Protein 1EL6 (pdb70)

Organism: Enterobacteria phage T4 (NCBI:txid10665)

Radius of gyration: 28.61 Å; Cα contacts (8 Å, |Δi|>4): 1621; chains: 3; bounding box: 72×76×73 Å

Foldseek 3Di:
DPPQLPAADDWDPPACPQVNHDTQQQRDPVSVVVPHHHRTRVRNVVRVVVVPDDDFFDKDKDQPQDDQAKFWWKKKKFKFFFQADVPDDFFQWDWDAAVHQTFTDGGGHGLLRRVVRVVVSLVVCCVVLNQWVDKAQDPPDSRIIMTTTPDQDFDADDWDDDRGMIIHIDTDGHIGDHHADKDWPDWDWAAPDPHDHIGIMIMIGGRD/DDPQLAAADDWDPPACPQVNRDTQQQRDVVSVVVPHHHRTRVRNVVRVVVVPDDDFFDKDKDQPPDDQAKFWWKKKKFKFFFQADVVDDFFQWDWDAAVRQTFTDGGGHGLLRSLVRVQVSLVVCCVVLHQWVDKAQDPPDSRMIMTTTPDQDFDADDWDDDSTMIIHIGTDGHIGDHHADKDWPDWDWAADPPGDDIGIMIMIGGND/DDCQLVAADDFDPPACPQVSHDTQQQDDPVSVVVPHHHRTRVRNVVRVVVVPDDDFFDKDKDQPQDDQAKFWWKKKKAKFFFQADVVDDFQCWDWDADVNFTFTDTGGHGLLRRVVRVVVSLVVCCVVLHQWVDWDADPPDSSMIMTTTPDQDDDDDDWDDDSGMIIHMGTDGHIGDHHADKAWPDKDWAAPPPHPDIGIMIMIGGND

Nearest PDB structures (foldseek):
  1pdf-assembly1_B  TM=1.005E+00  e=3.110E-39  Tequatrovirus T4
  3htx-assembly1_A  TM=1.466E-01  e=3.135E+00  Arabidopsis thaliana
  1pdf-assembly1_B  TM=1.000E+00  e=1.405E-37  Tequatrovirus T4
  3htx-assembly1_A  TM=1.468E-01  e=3.466E+00  Arabidopsis thaliana
  1pdf-assembly1_B  TM=1.002E+00  e=7.961E-38  Tequatrovirus T4

Solvent-accessible surface area: 25070 Å² total; per-residue (Å²): 65,146,75,1,0,71,16,3,2,48,39,57,70,74,11,98,25,0,43,59,113,20,19,2,0,21,16,0,0,6,0,1,42,75,50,35,107,82,24,0,0,1,0,0,4,22,2,2,9,8,2,7,11,46,34,75,3,8,17,18,24,5,74,72,31,76,37,13,58,11,67,12,0,20,0,43,0,13,6,60,41,63,3,60,28,144,101,73,87,133,46,13,108,22,88,1,91,0,3,6,8,78,1,88,0,46,10,50,29,68,12,96,84,0,0,39,65,0,61,67,5,0,92,106,8,47,76,70,136,37,0,1,54,48,60,113,68,35,101,128,47,39,22,46,0,38,0,27,1,6,0,1,6,36,2,96,14,94,86,71,78,28,106,41,0,49,0,26,29,67,64,81,50,102,20,41,39,3,4,4,52,16,75,88,32,14,18,33,66,20,66,2,64,152,69,171,100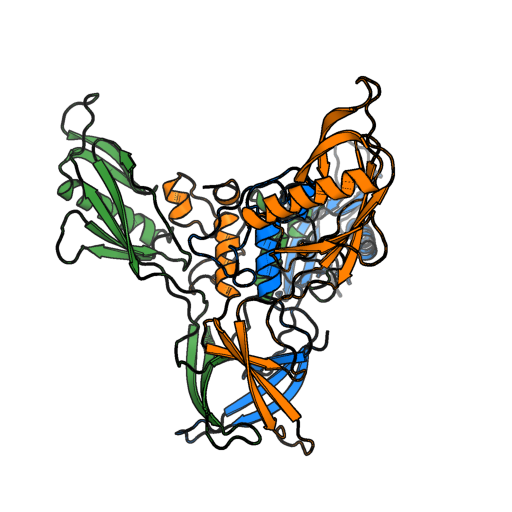,70,18,62,12,67,19,8,26,23,70,61,70,80,89,0,0,75,16,7,2,55,44,57,106,73,9,100,27,0,27,63,90,18,19,3,0,20,14,0,0,2,0,0,36,82,47,37,107,78,22,0,0,0,0,0,4,19,1,3,9,6,2,6,7,30,33,74,2,6,17,18,24,7,72,71,33,77,38,16,54,9,69,12,0,24,0,41,0,11,4,68,41,61,2,56,34,137,99,69,88,133,46,12,113,24,81,0,91,0,2,6,10,77,1,74,2,44,10,48,28,66,12,97,83,0,0,44,62,0,55,66,6,0,86,108,7,48,74,71,137,38,0,1,51,46,61,114,68,33,110,125,47,36,23,48,0,43,0,22,1,6,1,1,5,52,1,79,16,93,82,72,79,31,98,42,0,54,0,26,27,63,62,95,47,94,20,42,29,8,3,4,50,17,75,85,32,15,19,28,66,22,65,3,37,151,64,156,99,76,22,60,10,65,20,7,27,22,67,61,90,80,88,0,0,72,15,2,2,56,47,58,74,69,10,101,25,0,44,59,106,20,19,2,0,21,15,0,0,7,0,1,43,78,51,33,104,56,42,0,0,0,0,0,3,19,1,3,6,8,1,8,10,38,35,77,1,7,15,25,25,6,68,73,26,78,41,14,57,10,66,8,0,23,0,37,0,16,6,57,40,59,1,64,35,154,96,83,88,129,44,14,112,20,88,0,90,0,3,6,8,65,2,91,1,43,11,50,15,65,14,98,86,0,0,46,62,0,62,83,2,0,87,86,8,44,76,70,159,37,0,1,44,49,48,140,74,34,106,126,50,34,20,45,0,53,0,25,0,10,0,1,5,52,1,80,10,88,81,62,71,46,102,42,0,44,0,29,21,66,62,75,50,96,21,43,29,2,4,5,53,17,78,84,27,17,24,31,67,23,75,1,48,165,58,184,75,77,18,58,8,63,18,6,27,22,68,62

InterPro domains:
  IPR014791 Baseplate structural protein Gp11 [PF08677] (5-219)
  IPR015976 Bacteriophage T4, Gp11, C-terminal finger domain [G3DSA:3.90.1160.10] (81-189)
  IPR015982 Baseplate structural protein Gp11, N-terminal domain superfamily [G3DSA:1.10.286.30] (1-63)
  IPR036214 Baseplate structural protein Gp11 superfamily [SSF56558] (12-219)
  IPR043180 Baseplate structural protein Gp11, C-terminal domain [G3DSA:2.20.20.20] (67-217)

Secondary structure (DSSP, 8-state):
--SGGGSB--PPTT---BTTTB-TT---HHHHTTT--S-BHHHHHHHHHHHH-PPTTBEEEESS---S--B--EEEEEEEEB---TTS-TT-EEEEEETTEEEEEETT-BHHHHHHHHHHHHHHHHHTTSSEEEEEE-SS-TTEEEEEESS-----PPPEEETTEEEEEEEEE--B---S-EEEEEEEEE--TT-SS-EEEEEEEE--/--GGGGSB--PPTT---BTTTB-TT---HHHHTTT--S-BHHHHHHHHHHHHPPPTTBEEEESS---SS-B--EEEEEEEEB---TTS-TT-EEEEEETTEEEEEETT-BHHHHHHHHHHHHHHHHHTTSSEEEEEE-SS-TTEEEEEESS-----PPPEEETTEEEEEEEEE--B---S-EEEEEEEEEE-TT--SEEEEEEEEE--/--GGGGSB--PPTT--TBTTTB-TT---HHHHTTT--S-BHHHHHHHHHHHH-PPTTBEEEESS----S-B--EEEEEEESB---TTS-TT-EEEEEETTEEEEEETT-BHHHHHHHHHHHHHHHHHTTSSEEEEEE-SS-TTEEEEEESS-----PPPEEETTEEEEEEEEE--B---S-EEEEEEEEE--TT-SS-EEEEEEEE--

Sequence (624 aa):
SRLADFLGFRPKTGDIDVMNRQSVGSVTISQLAKGFYEPNIESAINDVHNFSIKDVGTIITNKTGVSPEGVSQTDYWAFSGTVTDDSLPPGSPITVLVFGLPVSATTGMTAIEFVAKVRVALQEAIASFTAINSYKDHPTDGSKLEVTYLDNQKHVLSTYSTYGITISQEIISESKPGYGTWNLLGAQTVTLDNQQTPTVFYHFERTASRLADFLGFRPKTGDIDVMNRQSVGSVTISQLAKGFYEPNIESAINDVHNFSIKDVGTIITNKTGVSPEGVSQTDYWAFSGTVTDDSLPPGSPITVLVFGLPVSATTGMTAIEFVAKVRVALQEAIASFTAINSYKDHPTDGSKLEVTYLDNQKHVLSTYSTYGITISQEIISESKPGYGTWNLLGAQTVTLDNQQTPTVFYHFERTASRLADFLGFRPKTGDIDVMNRQSVGSVTISQLAKGFYEPNIESAINDVHNFSIKDVGTIITNKTGVSPEGVSQTDYWAFSGTVTDDSLPPGSPITVLVFGLPVSATTGMTAIEFVAKVRVALQEAIASFTAINSYKDHPTDGSKLEVTYLDNQKHVLSTYSTYGITISQEIISESKPGYGTWNLLGAQTVTLDNQQTPTVFYHFERTA

Structure (mmCIF, N/CA/C/O backbone):
data_1EL6
#
_entry.id   1EL6
#
_cell.length_a   63.930
_cell.length_b   99.423
_cell.length_c   129.736
_cell.angle_alpha   90.00
_cell.angle_beta   90.00
_cell.angle_gamma   90.00
#
_symmetry.space_group_name_H-M   'P 21 21 21'
#
loop_
_entity.id
_entity.type
_entity.pdbx_description
1 polymer 'BASEPLATE STRUCTURAL PROTEIN GP11'
2 water water
#
loop_
_atom_site.group_PDB
_atom_site.id
_atom_site.type_symbol
_atom_site.label_atom_id
_atom_site.label_alt_id
_atom_site.label_comp_id
_atom_site.label_asym_id
_atom_site.label_entity_id
_atom_site.label_seq_id
_atom_site.pdbx_PDB_ins_code
_atom_site.Cartn_x
_atom_site.Cartn_y
_atom_site.Cartn_z
_atom_site.occupancy
_atom_site.B_iso_or_equiv
_atom_site.auth_seq_id
_atom_site.auth_comp_id
_atom_site.auth_asym_id
_atom_site.auth_atom_id
_atom_site.pdbx_PDB_model_num
ATOM 1 N N . SER A 1 12 ? 60.908 60.622 10.959 1.00 74.46 12 SER A N 1
ATOM 2 C CA . SER A 1 12 ? 59.419 60.522 10.985 1.00 74.04 12 SER A CA 1
ATOM 3 C C . SER A 1 12 ? 58.909 59.614 9.870 1.00 73.14 12 SER A C 1
ATOM 4 O O . SER A 1 12 ? 59.517 59.523 8.801 1.00 74.61 12 SER A O 1
ATOM 7 N N . ARG A 1 13 ? 57.788 58.945 10.125 1.00 71.03 13 ARG A N 1
ATOM 8 C CA . ARG A 1 13 ? 57.195 58.044 9.143 1.00 66.89 13 ARG A CA 1
ATOM 9 C C . ARG A 1 13 ? 55.799 58.501 8.738 1.00 62.17 13 ARG A C 1
ATOM 10 O O . ARG A 1 13 ? 55.614 59.050 7.652 1.00 64.31 13 ARG A O 1
ATOM 18 N N . LEU A 1 14 ? 54.821 58.278 9.610 1.00 55.39 14 LEU A N 1
ATOM 19 C CA . LEU A 1 14 ? 53.449 58.667 9.318 1.00 47.50 14 LEU A CA 1
ATOM 20 C C . LEU A 1 14 ? 52.715 59.330 10.483 1.00 40.19 14 LEU A C 1
ATOM 21 O O . LEU A 1 14 ? 52.008 60.307 10.273 1.00 36.25 14 LEU A O 1
ATOM 26 N N . ALA A 1 15 ? 52.883 58.816 11.701 1.00 34.89 15 ALA A N 1
ATOM 27 C CA . ALA A 1 15 ? 52.203 59.375 12.877 1.00 31.77 15 ALA A CA 1
ATOM 28 C C . ALA A 1 15 ? 52.294 60.901 12.996 1.00 30.71 15 ALA A C 1
ATOM 29 O O . ALA A 1 15 ? 51.336 61.555 13.413 1.00 29.92 15 ALA A O 1
ATOM 31 N N . ASP A 1 16 ? 53.448 61.462 12.659 1.00 28.55 16 ASP A N 1
ATOM 32 C CA . ASP A 1 16 ? 53.636 62.910 12.715 1.00 31.41 16 ASP A CA 1
ATOM 33 C C . ASP A 1 16 ? 52.726 63.615 11.717 1.00 32.25 16 ASP A C 1
ATOM 34 O O . ASP A 1 16 ? 52.431 64.799 11.869 1.00 33.04 16 ASP A O 1
ATOM 39 N N . PHE A 1 17 ? 52.286 62.886 10.694 1.00 32.21 17 PHE A N 1
ATOM 40 C CA . PHE A 1 17 ? 51.448 63.474 9.654 1.00 32.36 17 PHE A CA 1
ATOM 41 C C . PHE A 1 17 ? 50.001 62.979 9.600 1.00 32.34 17 PHE A C 1
ATOM 42 O O . PHE A 1 17 ? 49.302 63.212 8.611 1.00 29.83 17 PHE A O 1
ATOM 50 N N . LEU A 1 18 ? 49.552 62.303 10.652 1.00 29.56 18 LEU A N 1
ATOM 51 C CA . LEU A 1 18 ? 48.180 61.797 10.703 1.00 30.20 18 LEU A CA 1
ATOM 52 C C . LEU A 1 18 ? 47.375 62.594 11.726 1.00 30.91 18 LEU A C 1
ATOM 53 O O . LEU A 1 18 ? 47.738 62.664 12.902 1.00 29.90 18 LEU A O 1
ATOM 58 N N . GLY A 1 19 ? 46.285 63.199 11.267 1.00 28.93 19 GLY A N 1
ATOM 59 C CA . GLY A 1 19 ? 45.459 64.011 12.142 1.00 31.20 19 GLY A CA 1
ATOM 60 C C . GLY A 1 19 ? 44.828 63.291 13.317 1.00 31.37 19 GLY A C 1
ATOM 61 O O . GLY A 1 19 ? 44.503 62.110 13.235 1.00 35.37 19 GLY A O 1
ATOM 62 N N . PHE A 1 20 ? 44.667 64.017 14.417 1.00 31.16 20 PHE A N 1
ATOM 63 C CA . PHE A 1 20 ? 44.043 63.490 15.626 1.00 32.93 20 PHE A CA 1
ATOM 64 C C . PHE A 1 20 ? 43.015 64.522 16.079 1.00 32.62 20 PHE A C 1
ATOM 65 O O . PHE A 1 20 ? 43.299 65.720 16.092 1.00 34.11 20 PHE A O 1
ATOM 73 N N . ARG A 1 21 ? 41.819 64.069 16.437 1.00 33.56 21 ARG A N 1
ATOM 74 C CA . ARG A 1 21 ? 40.774 64.989 16.891 1.00 32.86 21 ARG A CA 1
ATOM 75 C C . ARG A 1 21 ? 40.868 65.190 18.402 1.00 30.89 21 ARG A C 1
ATOM 76 O O . ARG A 1 21 ? 40.570 64.286 19.176 1.00 29.02 21 ARG A O 1
ATOM 84 N N . PRO A 1 22 ? 41.279 66.388 18.841 1.00 30.77 22 PRO A N 1
ATOM 85 C CA . PRO A 1 22 ? 41.392 66.639 20.278 1.00 32.27 22 PRO A CA 1
ATOM 86 C C . PRO A 1 22 ? 40.048 66.682 20.992 1.00 34.19 22 PRO A C 1
ATOM 87 O O . PRO A 1 22 ? 39.011 66.968 20.390 1.00 32.14 22 PRO A O 1
ATOM 91 N N . LYS A 1 23 ? 40.087 66.386 22.284 1.00 35.26 23 LYS A N 1
ATOM 92 C CA . LYS A 1 23 ? 38.902 66.383 23.125 1.00 38.87 23 LYS A CA 1
ATOM 93 C C . LYS A 1 23 ? 38.484 67.828 23.401 1.00 38.71 23 LYS A C 1
ATOM 94 O O . LYS A 1 23 ? 39.309 68.653 23.787 1.00 37.72 23 LYS A O 1
ATOM 100 N N . THR A 1 24 ? 37.206 68.138 23.195 1.00 39.65 24 THR A N 1
ATOM 101 C CA . THR A 1 24 ? 36.724 69.494 23.434 1.00 41.66 24 THR A CA 1
ATOM 102 C C . THR A 1 24 ? 36.890 69.861 24.908 1.00 40.09 24 THR A C 1
ATOM 103 O O . THR A 1 24 ? 36.543 69.078 25.792 1.00 41.59 24 THR A O 1
ATOM 107 N N . GLY A 1 25 ? 37.436 71.048 25.160 1.00 40.74 25 GLY A N 1
ATOM 108 C CA . GLY A 1 25 ? 37.647 71.513 26.522 1.00 40.46 25 GLY A CA 1
ATOM 109 C C . GLY A 1 25 ? 38.864 70.932 27.228 1.00 40.30 25 GLY A C 1
ATOM 110 O O . GLY A 1 25 ? 39.160 71.284 28.369 1.00 42.40 25 GLY A O 1
ATOM 111 N N . ASP A 1 26 ? 39.582 70.049 26.546 1.00 40.16 26 ASP A N 1
ATOM 112 C CA . ASP A 1 26 ? 40.761 69.396 27.114 1.00 36.46 26 ASP A CA 1
ATOM 113 C C . ASP A 1 26 ? 41.968 70.324 27.273 1.00 35.76 26 ASP A C 1
ATOM 114 O O . ASP A 1 26 ? 42.400 70.975 26.320 1.00 35.04 26 ASP A O 1
ATOM 119 N N . ILE A 1 27 ? 42.498 70.396 28.490 1.00 34.75 27 ILE A N 1
ATOM 120 C CA . ILE A 1 27 ? 43.680 71.210 28.777 1.00 35.43 27 ILE A CA 1
ATOM 121 C C . ILE A 1 27 ? 44.621 70.388 29.657 1.00 33.87 27 ILE A C 1
ATOM 122 O O . ILE A 1 27 ? 45.406 70.937 30.429 1.00 34.54 27 ILE A O 1
ATOM 127 N N . ASP A 1 28 ? 44.541 69.068 29.528 1.00 32.37 28 ASP A N 1
ATOM 128 C CA . ASP A 1 28 ? 45.372 68.171 30.329 1.00 31.94 28 ASP A CA 1
ATOM 129 C C . ASP A 1 28 ? 46.877 68.298 30.091 1.00 31.67 28 ASP A C 1
ATOM 130 O O . ASP A 1 28 ? 47.674 67.902 30.941 1.00 31.19 28 ASP A O 1
ATOM 135 N N . VAL A 1 29 ? 47.271 68.839 28.943 1.00 30.15 29 VAL A N 1
ATOM 136 C CA . VAL A 1 29 ? 48.694 69.015 28.658 1.00 29.48 29 VAL A CA 1
ATOM 137 C C . VAL A 1 29 ? 49.162 70.326 29.278 1.00 30.44 29 VAL A C 1
ATOM 138 O O . VAL A 1 29 ? 48.807 71.409 28.804 1.00 31.76 29 VAL A O 1
ATOM 142 N N . MET A 1 30 ? 49.940 70.222 30.351 1.00 31.69 30 MET A N 1
ATOM 143 C CA . MET A 1 30 ? 50.474 71.387 31.044 1.00 31.66 30 MET A CA 1
ATOM 144 C C . MET A 1 30 ? 49.435 72.457 31.403 1.00 32.81 30 MET A C 1
ATOM 145 O O . MET A 1 30 ? 49.747 73.651 31.416 1.00 31.99 30 MET A O 1
ATOM 150 N N . ASN A 1 31 ? 48.209 72.030 31.690 1.00 33.17 31 ASN A N 1
ATOM 151 C CA . ASN A 1 31 ? 47.135 72.952 32.063 1.00 35.37 31 ASN A CA 1
ATOM 152 C C . ASN A 1 31 ? 46.897 74.012 30.988 1.00 35.50 31 ASN A C 1
ATOM 153 O O . ASN A 1 31 ? 46.312 75.058 31.272 1.00 34.60 31 ASN A O 1
ATOM 158 N N . ARG A 1 32 ? 47.333 73.748 29.760 1.00 33.15 32 ARG A N 1
ATOM 159 C CA . ARG A 1 32 ? 47.190 74.738 28.690 1.00 34.62 32 ARG A CA 1
ATOM 160 C C . ARG A 1 32 ? 46.506 74.270 27.412 1.00 33.83 32 ARG A C 1
ATOM 161 O O . ARG A 1 32 ? 45.776 75.038 26.782 1.00 32.49 32 ARG A O 1
ATOM 169 N N . GLN A 1 33 ? 46.745 73.025 27.011 1.00 31.81 33 GLN A N 1
ATOM 170 C CA . GLN A 1 33 ? 46.165 72.544 25.767 1.00 29.49 33 GLN A CA 1
ATOM 171 C C . GLN A 1 33 ? 45.741 71.084 25.776 1.00 30.16 33 GLN A C 1
ATOM 172 O O . GLN A 1 33 ? 46.033 70.336 26.713 1.00 29.48 33 GLN A O 1
ATOM 178 N N . SER A 1 34 ? 45.059 70.691 24.706 1.00 28.05 34 SER A N 1
ATOM 179 C CA . SER A 1 34 ? 44.545 69.340 24.552 1.00 31.43 34 SER A CA 1
ATOM 180 C C . SER A 1 34 ? 45.577 68.311 24.110 1.00 32.01 34 SER A C 1
ATOM 181 O O . SER A 1 34 ? 46.540 68.628 23.405 1.00 30.22 34 SER A O 1
ATOM 184 N N . VAL A 1 35 ? 45.356 67.069 24.528 1.00 30.64 35 VAL A N 1
ATOM 185 C CA . VAL A 1 35 ? 46.224 65.967 24.142 1.00 30.36 35 VAL A CA 1
ATOM 186 C C . VAL A 1 35 ? 46.197 65.935 22.620 1.00 29.04 35 VAL A C 1
ATOM 187 O O . VAL A 1 35 ? 45.126 65.987 22.016 1.00 29.19 35 VAL A O 1
ATOM 191 N N . GLY A 1 36 ? 47.370 65.868 22.002 1.00 27.93 36 GLY A N 1
ATOM 192 C CA . GLY A 1 36 ? 47.433 65.821 20.550 1.00 25.52 36 GLY A CA 1
ATOM 193 C C . GLY A 1 36 ? 47.726 67.147 19.865 1.00 29.10 36 GLY A C 1
ATOM 194 O O . GLY A 1 36 ? 47.961 67.174 18.653 1.00 27.41 36 GLY A O 1
ATOM 195 N N . SER A 1 37 ? 47.720 68.247 20.615 1.00 25.68 37 SER A N 1
ATOM 196 C CA . SER A 1 37 ? 47.989 69.553 20.008 1.00 29.11 37 SER A CA 1
ATOM 197 C C . SER A 1 37 ? 49.325 69.543 19.277 1.00 30.57 37 SER A C 1
ATOM 198 O O . SER A 1 37 ? 50.293 68.944 19.750 1.00 30.15 37 SER A O 1
ATOM 201 N N . VAL A 1 38 ? 49.378 70.214 18.128 1.00 28.48 38 VAL A N 1
ATOM 202 C CA . VAL A 1 38 ? 50.601 70.251 17.333 1.00 27.45 38 VAL A CA 1
ATOM 203 C C . VAL A 1 38 ? 51.785 70.745 18.158 1.00 26.44 38 VAL A C 1
ATOM 204 O O . VAL A 1 38 ? 51.638 71.603 19.028 1.00 26.94 38 VAL A O 1
ATOM 208 N N . THR A 1 39 ? 52.960 70.185 17.895 1.00 25.95 39 THR A N 1
ATOM 209 C CA . THR A 1 39 ? 54.164 70.573 18.622 1.00 25.16 39 THR A CA 1
ATOM 210 C C . THR A 1 39 ? 55.222 70.996 17.628 1.00 22.92 39 THR A C 1
ATOM 211 O O . THR A 1 39 ? 55.071 70.789 16.423 1.00 24.48 39 THR A O 1
ATOM 215 N N . ILE A 1 40 ? 56.303 71.565 18.138 1.00 24.23 40 ILE A N 1
ATOM 216 C CA . ILE A 1 40 ? 57.389 72.024 17.286 1.00 26.09 40 ILE A CA 1
ATOM 217 C C . ILE A 1 40 ? 57.942 70.892 16.411 1.00 27.84 40 ILE A C 1
ATOM 218 O O . ILE A 1 40 ? 58.400 71.138 15.293 1.00 28.54 40 ILE A O 1
ATOM 223 N N . SER A 1 41 ? 57.899 69.654 16.903 1.00 26.53 41 SER A N 1
ATOM 224 C CA . SER A 1 41 ? 58.391 68.517 16.112 1.00 27.62 41 SER A CA 1
ATOM 225 C C . SER A 1 41 ? 57.628 68.328 14.797 1.00 27.61 41 SER A C 1
ATOM 226 O O . SER A 1 41 ? 58.220 67.969 13.775 1.00 28.18 41 SER A O 1
ATOM 229 N N . GLN A 1 42 ? 56.314 68.548 14.818 1.00 24.86 42 GLN A N 1
ATOM 230 C CA . GLN A 1 42 ? 55.526 68.414 13.598 1.00 25.04 42 GLN A CA 1
ATOM 231 C C . GLN A 1 42 ? 55.680 69.657 12.725 1.00 25.85 42 GLN A C 1
ATOM 232 O O . GLN A 1 42 ? 55.761 69.553 11.499 1.00 27.41 42 GLN A O 1
ATOM 238 N N . LEU A 1 43 ? 55.726 70.833 13.352 1.00 25.67 43 LEU A N 1
ATOM 239 C CA . LEU A 1 43 ? 55.889 72.074 12.599 1.00 27.82 43 LEU A CA 1
ATOM 240 C C . LEU A 1 43 ? 57.169 72.000 11.769 1.00 28.98 43 LEU A C 1
ATOM 241 O O . LEU A 1 43 ? 57.176 72.343 10.585 1.00 29.36 43 LEU A O 1
ATOM 246 N N . ALA A 1 44 ? 58.248 71.541 12.395 1.00 29.30 44 ALA A N 1
ATOM 247 C CA . ALA A 1 44 ? 59.536 71.418 11.721 1.00 30.03 44 ALA A CA 1
ATOM 248 C C . ALA A 1 44 ? 59.500 70.449 10.537 1.00 30.91 44 ALA A C 1
ATOM 249 O O . ALA A 1 44 ? 60.400 70.459 9.692 1.00 30.27 44 ALA A O 1
ATOM 251 N N . LYS A 1 45 ? 58.460 69.619 10.474 1.00 30.49 45 LYS A N 1
ATOM 252 C CA . LYS A 1 45 ? 58.317 68.656 9.388 1.00 33.04 45 LYS A CA 1
ATOM 253 C C . LYS A 1 45 ? 57.257 69.107 8.389 1.00 33.05 45 LYS A C 1
ATOM 254 O O . LYS A 1 45 ? 56.977 68.408 7.419 1.00 33.17 45 LYS A O 1
ATOM 260 N N . GLY A 1 46 ? 56.655 70.265 8.639 1.00 32.77 46 GLY A N 1
ATOM 261 C CA . GLY A 1 46 ? 55.643 70.770 7.731 1.00 32.28 46 GLY A CA 1
ATOM 262 C C . GLY A 1 46 ? 54.205 70.377 8.026 1.00 32.96 46 GLY A C 1
ATOM 263 O O . GLY A 1 46 ? 53.344 70.505 7.152 1.00 30.36 46 GLY A O 1
ATOM 264 N N . PHE A 1 47 ? 53.920 69.899 9.238 1.00 30.27 47 PHE A N 1
ATOM 265 C CA . PHE A 1 47 ? 52.545 69.528 9.570 1.00 30.97 47 PHE A CA 1
ATOM 266 C C . PHE A 1 47 ? 52.070 70.484 10.657 1.00 30.19 47 PHE A C 1
ATOM 267 O O . PHE A 1 47 ? 52.751 70.663 11.669 1.00 31.52 47 PHE A O 1
ATOM 275 N N . TYR A 1 48 ? 50.898 71.084 10.460 1.00 30.78 48 TYR A N 1
ATOM 276 C CA . TYR A 1 48 ? 50.395 72.085 11.403 1.00 30.68 48 TYR A CA 1
ATOM 277 C C . TYR A 1 48 ? 49.148 71.770 12.217 1.00 32.48 48 TYR A C 1
ATOM 278 O O . TYR A 1 48 ? 48.653 72.640 12.938 1.00 31.24 48 TYR A O 1
ATOM 287 N N . GLU A 1 49 ? 48.653 70.542 12.132 1.00 33.18 49 GLU A N 1
ATOM 288 C CA . GLU A 1 49 ? 47.437 70.173 12.849 1.00 36.65 49 GLU A CA 1
ATOM 289 C C . GLU A 1 49 ? 47.647 69.203 14.011 1.00 33.41 49 GLU A C 1
ATOM 290 O O . GLU A 1 49 ? 48.699 68.576 14.125 1.00 31.76 49 GLU A O 1
ATOM 296 N N . PRO A 1 50 ? 46.645 69.084 14.902 1.00 31.93 50 PRO A N 1
ATOM 297 C CA . PRO A 1 50 ? 46.782 68.153 16.026 1.00 29.80 50 PRO A CA 1
ATOM 298 C C . PRO A 1 50 ? 47.023 66.798 15.366 1.00 29.02 50 PRO A C 1
ATOM 299 O O . PRO A 1 50 ? 46.486 66.528 14.285 1.00 28.23 50 PRO A O 1
ATOM 303 N N . ASN A 1 51 ? 47.832 65.950 15.990 1.00 27.11 51 ASN A N 1
ATOM 304 C CA . ASN A 1 51 ? 48.178 64.682 15.361 1.00 25.41 51 ASN A CA 1
ATOM 305 C C . ASN A 1 51 ? 48.411 63.517 16.307 1.00 25.39 51 ASN A C 1
ATOM 306 O O . ASN A 1 51 ? 48.573 63.694 17.514 1.00 24.30 51 ASN A O 1
ATOM 311 N N . ILE A 1 52 ? 48.461 62.325 15.726 1.00 24.22 52 ILE A N 1
ATOM 312 C CA . ILE A 1 52 ? 48.645 61.094 16.478 1.00 26.28 52 ILE A CA 1
ATOM 313 C C . ILE A 1 52 ? 49.982 60.996 17.205 1.00 25.53 52 ILE A C 1
ATOM 314 O O . ILE A 1 52 ? 50.020 60.584 18.364 1.00 27.76 52 ILE A O 1
ATOM 319 N N . GLU A 1 53 ? 51.070 61.376 16.540 1.00 24.52 53 GLU A N 1
ATOM 320 C CA . GLU A 1 53 ? 52.394 61.311 17.166 1.00 26.11 53 GLU A CA 1
ATOM 321 C C . GLU A 1 53 ? 52.354 62.082 18.477 1.00 25.43 53 GLU A C 1
ATOM 322 O O . GLU A 1 53 ? 52.734 61.571 19.527 1.00 25.43 53 GLU A O 1
ATOM 328 N N . SER A 1 54 ? 51.881 63.320 18.405 1.00 25.13 54 SER A N 1
ATOM 329 C CA . SER A 1 54 ? 51.783 64.164 19.583 1.00 26.08 54 SER A CA 1
ATOM 330 C C . SER A 1 54 ? 50.828 63.602 20.645 1.00 25.82 54 SER A C 1
ATOM 331 O O . SER A 1 54 ? 51.125 63.649 21.841 1.00 27.20 54 SER A O 1
ATOM 334 N N . ALA A 1 55 ? 49.681 63.083 20.218 1.00 23.14 55 ALA A N 1
ATOM 335 C CA . ALA A 1 55 ? 48.717 62.536 21.174 1.00 25.33 55 ALA A CA 1
ATOM 336 C C . ALA A 1 55 ? 49.320 61.393 21.998 1.00 24.98 55 ALA A C 1
ATOM 337 O O . ALA A 1 55 ? 49.194 61.351 23.226 1.00 25.65 55 ALA A O 1
ATOM 339 N N . ILE A 1 56 ? 49.985 60.467 21.322 1.00 25.19 56 ILE A N 1
ATOM 340 C CA . ILE A 1 56 ? 50.595 59.344 22.015 1.00 27.45 56 ILE A CA 1
ATOM 341 C C . ILE A 1 56 ? 51.698 59.834 22.958 1.00 23.93 56 ILE A C 1
ATOM 342 O O . ILE A 1 56 ? 51.796 59.371 24.092 1.00 26.29 56 ILE A O 1
ATOM 347 N N . ASN A 1 57 ? 52.514 60.782 22.502 1.00 26.91 57 ASN A N 1
ATOM 348 C CA . ASN A 1 57 ? 53.576 61.306 23.356 1.00 27.94 57 ASN A CA 1
ATOM 349 C C . ASN A 1 57 ? 53.007 61.965 24.610 1.00 29.26 57 ASN A C 1
ATOM 350 O O . ASN A 1 57 ? 53.598 61.859 25.686 1.00 28.02 57 ASN A O 1
ATOM 355 N N . ASP A 1 58 ? 51.862 62.634 24.474 1.00 29.30 58 ASP A N 1
ATOM 356 C CA . ASP A 1 58 ? 51.220 63.301 25.616 1.00 29.58 58 ASP A CA 1
ATOM 357 C C . ASP A 1 58 ? 50.737 62.285 26.662 1.00 28.64 58 ASP A C 1
ATOM 358 O O . ASP A 1 58 ? 50.982 62.452 27.859 1.00 28.93 58 ASP A O 1
ATOM 363 N N . VAL A 1 59 ? 50.050 61.235 26.222 1.00 26.19 59 VAL A N 1
ATOM 364 C CA . VAL A 1 59 ? 49.562 60.233 27.168 1.00 28.18 59 VAL A CA 1
ATOM 365 C C . VAL A 1 59 ? 50.736 59.485 27.802 1.00 29.27 59 VAL A C 1
ATOM 366 O O . VAL A 1 59 ? 50.677 59.094 28.971 1.00 27.21 59 VAL A O 1
ATOM 370 N N . HIS A 1 60 ? 51.804 59.295 27.030 1.00 27.14 60 HIS A N 1
ATOM 371 C CA . HIS A 1 60 ? 53.004 58.645 27.540 1.00 27.30 60 HIS A CA 1
ATOM 372 C C . HIS A 1 60 ? 53.488 59.488 28.733 1.00 28.78 60 HIS A C 1
ATOM 373 O O . HIS A 1 60 ? 53.846 58.950 29.788 1.00 28.92 60 HIS A O 1
ATOM 380 N N . ASN A 1 61 ? 53.475 60.810 28.565 1.00 28.20 61 ASN A N 1
ATOM 381 C CA . ASN A 1 61 ? 53.890 61.741 29.619 1.00 29.19 61 ASN A CA 1
ATOM 382 C C . ASN A 1 61 ? 52.973 61.742 30.852 1.00 31.07 61 ASN A C 1
ATOM 383 O O . ASN A 1 61 ? 53.371 62.187 31.934 1.00 30.80 61 ASN A O 1
ATOM 388 N N . PHE A 1 62 ? 51.743 61.267 30.687 1.00 28.95 62 PHE A N 1
ATOM 389 C CA . PHE A 1 62 ? 50.795 61.218 31.797 1.00 29.30 62 PHE A CA 1
ATOM 390 C C . PHE A 1 62 ? 50.925 59.912 32.583 1.00 30.03 62 PHE A C 1
ATOM 391 O O . PHE A 1 62 ? 50.590 59.853 33.767 1.00 32.59 62 PHE A O 1
ATOM 399 N N . SER A 1 63 ? 51.404 58.869 31.916 1.00 27.07 63 SER A N 1
ATOM 400 C CA . SER A 1 63 ? 51.480 57.541 32.518 1.00 30.02 63 SER A CA 1
ATOM 401 C C . SER A 1 63 ? 52.758 57.079 33.212 1.00 31.09 63 SER A C 1
ATOM 402 O O . SER A 1 63 ? 52.754 56.045 33.869 1.00 33.99 63 SER A O 1
ATOM 405 N N . ILE A 1 64 ? 53.848 57.816 33.065 1.00 29.93 64 ILE A N 1
ATOM 406 C CA . ILE A 1 64 ? 55.102 57.421 33.702 1.00 30.13 64 ILE A CA 1
ATOM 407 C C . ILE A 1 64 ? 55.340 58.285 34.937 1.00 30.37 64 ILE A C 1
ATOM 408 O O . ILE A 1 64 ? 55.495 59.497 34.824 1.00 32.52 64 ILE A O 1
ATOM 413 N N . LYS A 1 65 ? 55.342 57.667 36.114 1.00 31.76 65 LYS A N 1
ATOM 414 C CA . LYS A 1 65 ? 55.583 58.408 37.349 1.00 33.31 65 LYS A CA 1
ATOM 415 C C . LYS A 1 65 ? 57.085 58.532 37.567 1.00 31.75 65 LYS A C 1
ATOM 416 O O . LYS A 1 65 ? 57.847 57.623 37.246 1.00 30.30 65 LYS A O 1
ATOM 422 N N . ASP A 1 66 ? 57.497 59.672 38.107 1.00 31.72 66 ASP A N 1
ATOM 423 C CA . ASP A 1 66 ? 58.900 59.962 38.360 1.00 32.13 66 ASP A CA 1
ATOM 424 C C . ASP A 1 66 ? 59.593 58.970 39.291 1.00 30.21 66 ASP A C 1
ATOM 425 O O . ASP A 1 66 ? 58.982 58.403 40.196 1.00 30.49 66 ASP A O 1
ATOM 430 N N . VAL A 1 67 ? 60.886 58.776 39.062 1.00 29.67 67 VAL A N 1
ATOM 431 C CA . VAL A 1 67 ? 61.683 57.913 39.921 1.00 31.36 67 VAL A CA 1
ATOM 432 C C . VAL A 1 67 ? 61.541 58.546 41.312 1.00 30.39 67 VAL A C 1
ATOM 433 O O . VAL A 1 67 ? 61.580 59.772 41.441 1.00 31.68 67 VAL A O 1
ATOM 437 N N . GLY A 1 68 ? 61.357 57.720 42.337 1.00 29.38 68 GLY A N 1
ATOM 438 C CA . GLY A 1 68 ? 61.190 58.240 43.684 1.00 29.32 68 GLY A CA 1
ATOM 439 C C . GLY A 1 68 ? 59.734 58.171 44.118 1.00 30.28 68 GLY A C 1
ATOM 440 O O . GLY A 1 68 ? 59.416 58.293 45.305 1.00 30.78 68 GLY A O 1
ATOM 441 N N . THR A 1 69 ? 58.847 57.961 43.148 1.00 27.36 69 THR A N 1
ATOM 442 C CA . THR A 1 69 ? 57.419 57.876 43.416 1.00 29.17 69 THR A CA 1
ATOM 443 C C . THR A 1 69 ? 57.084 56.574 44.126 1.00 29.81 69 THR A C 1
ATOM 444 O O . THR A 1 69 ? 57.724 55.550 43.890 1.00 28.00 69 THR A O 1
ATOM 448 N N . ILE A 1 70 ? 56.077 56.623 44.993 1.00 31.40 70 ILE A N 1
ATOM 449 C CA . ILE A 1 70 ? 55.652 55.450 45.746 1.00 30.63 70 ILE A CA 1
ATOM 450 C C . ILE A 1 70 ? 54.344 54.878 45.219 1.00 33.34 70 ILE A C 1
ATOM 451 O O . ILE A 1 70 ? 53.399 55.621 44.930 1.00 32.18 70 ILE A O 1
ATOM 456 N N . ILE A 1 71 ? 54.301 53.557 45.065 1.00 31.22 71 ILE A N 1
ATOM 457 C CA . ILE A 1 71 ? 53.076 52.883 44.654 1.00 32.94 71 ILE A CA 1
ATOM 458 C C . ILE A 1 71 ? 52.730 51.951 45.814 1.00 32.55 71 ILE A C 1
ATOM 459 O O . ILE A 1 71 ? 53.595 51.238 46.332 1.00 29.95 71 ILE A O 1
ATOM 464 N N . THR A 1 72 ? 51.469 51.972 46.227 1.00 31.58 72 THR A N 1
ATOM 465 C CA . THR A 1 72 ? 51.020 51.149 47.343 1.00 31.15 72 THR A CA 1
ATOM 466 C C . THR A 1 72 ? 49.956 50.129 46.939 1.00 30.79 72 THR A C 1
ATOM 467 O O . THR A 1 72 ? 49.027 50.452 46.195 1.00 30.48 72 THR A O 1
ATOM 471 N N . ASN A 1 73 ? 50.107 48.893 47.416 1.00 30.03 73 ASN A N 1
ATOM 472 C CA . ASN A 1 73 ? 49.125 47.851 47.146 1.00 32.87 73 ASN A CA 1
ATOM 473 C C . ASN A 1 73 ? 49.008 46.907 48.344 1.00 33.68 73 ASN A C 1
ATOM 474 O O . ASN A 1 73 ? 49.768 47.011 49.307 1.00 32.37 73 ASN A O 1
ATOM 479 N N . LYS A 1 74 ? 48.045 45.994 48.292 1.00 34.29 74 LYS A N 1
ATOM 480 C CA . LYS A 1 74 ? 47.844 45.059 49.393 1.00 37.15 74 LYS A CA 1
ATOM 481 C C . LYS A 1 74 ? 48.278 43.640 49.055 1.00 36.51 74 LYS A C 1
ATOM 482 O O . LYS A 1 74 ? 48.193 42.743 49.893 1.00 38.12 74 LYS A O 1
ATOM 488 N N . THR A 1 75 ? 48.767 43.448 47.835 1.00 34.56 75 THR A N 1
ATOM 489 C CA . THR A 1 75 ? 49.192 42.132 47.372 1.00 34.93 75 THR A CA 1
ATOM 490 C C . THR A 1 75 ? 50.676 41.854 47.547 1.00 34.04 75 THR A C 1
ATOM 491 O O . THR A 1 75 ? 51.076 40.703 47.686 1.00 33.82 75 THR A O 1
ATOM 495 N N . GLY A 1 76 ? 51.493 42.902 47.522 1.00 32.27 76 GLY A N 1
ATOM 496 C CA . GLY A 1 76 ? 52.925 42.705 47.644 1.00 33.51 76 GLY A CA 1
ATOM 497 C C . GLY A 1 76 ? 53.537 42.356 46.292 1.00 34.14 76 GLY A C 1
ATOM 498 O O . GLY A 1 76 ? 54.706 41.973 46.200 1.00 33.89 76 GLY A O 1
ATOM 499 N N . VAL A 1 77 ? 52.740 42.477 45.234 1.00 33.74 77 VAL A N 1
ATOM 500 C CA . VAL A 1 77 ? 53.222 42.184 43.889 1.00 34.48 77 VAL A CA 1
ATOM 501 C C . VAL A 1 77 ? 53.854 43.440 43.293 1.00 33.40 77 VAL A C 1
ATOM 502 O O . VAL A 1 77 ? 53.294 44.529 43.378 1.00 30.37 77 VAL A O 1
ATOM 506 N N . SER A 1 78 ? 55.028 43.283 42.697 1.00 32.25 78 SER A N 1
ATOM 507 C CA . SER A 1 78 ? 55.740 44.409 42.100 1.00 34.30 78 SER A CA 1
ATOM 508 C C . SER A 1 78 ? 55.020 45.055 40.913 1.00 32.92 78 SER A C 1
ATOM 509 O O . SER A 1 78 ? 54.416 44.367 40.098 1.00 34.61 78 SER A O 1
ATOM 512 N N . PRO A 1 79 ? 55.074 46.396 40.815 1.00 31.97 79 PRO A N 1
ATOM 513 C CA . PRO A 1 79 ? 54.440 47.153 39.723 1.00 32.06 79 PRO A CA 1
ATOM 514 C C . PRO A 1 79 ? 55.154 46.925 38.378 1.00 32.89 79 PRO A C 1
ATOM 515 O O . PRO A 1 79 ? 54.649 47.309 37.320 1.00 31.42 79 PRO A O 1
ATOM 519 N N . GLU A 1 80 ? 56.335 46.312 38.433 1.00 29.94 80 GLU A N 1
ATOM 520 C CA . GLU A 1 80 ? 57.129 46.039 37.234 1.00 29.81 80 GLU A CA 1
ATOM 521 C C . GLU A 1 80 ? 56.389 45.190 36.216 1.00 28.66 80 GLU A C 1
ATOM 522 O O . GLU A 1 80 ? 55.576 44.343 36.576 1.00 29.83 80 GLU A O 1
ATOM 528 N N . GLY A 1 81 ? 56.680 45.424 34.938 1.00 29.63 81 GLY A N 1
ATOM 529 C CA . GLY A 1 81 ? 56.039 44.660 33.883 1.00 28.46 81 GLY A CA 1
ATOM 530 C C . GLY A 1 81 ? 56.746 43.335 33.656 1.00 31.75 81 GLY A C 1
ATOM 531 O O . GLY A 1 81 ? 57.872 43.138 34.123 1.00 29.43 81 GLY A O 1
ATOM 532 N N . VAL A 1 82 ? 56.089 42.431 32.931 1.00 29.44 82 VAL A N 1
ATOM 533 C CA . VAL A 1 82 ? 56.643 41.115 32.629 1.00 30.33 82 VAL A CA 1
ATOM 534 C C . VAL A 1 82 ? 56.388 40.781 31.160 1.00 28.22 82 VAL A C 1
ATOM 535 O O . VAL A 1 82 ? 55.272 40.942 30.677 1.00 25.48 82 VAL A O 1
ATOM 539 N N . SER A 1 83 ? 57.416 40.320 30.454 1.00 27.11 83 SER A N 1
ATOM 540 C CA . SER A 1 83 ? 57.264 39.953 29.047 1.00 28.43 83 SER A CA 1
ATOM 541 C C . SER A 1 83 ? 56.632 38.568 28.887 1.00 30.89 83 SER A C 1
ATOM 542 O O . SER A 1 83 ? 56.773 37.703 29.748 1.00 29.61 83 SER A O 1
ATOM 545 N N . GLN A 1 84 ? 55.939 38.363 27.774 1.00 31.06 84 GLN A N 1
ATOM 546 C CA . GLN A 1 84 ? 55.315 37.076 27.485 1.00 30.97 84 GLN A CA 1
ATOM 547 C C . GLN A 1 84 ? 56.417 36.091 27.077 1.00 31.33 84 GLN A C 1
ATOM 548 O O . GLN A 1 84 ? 57.462 36.501 26.582 1.00 29.65 84 GLN A O 1
ATOM 554 N N . THR A 1 85 ? 56.187 34.798 27.297 1.00 31.31 85 THR A N 1
ATOM 555 C CA . THR A 1 85 ? 57.159 33.774 26.914 1.00 32.20 85 THR A CA 1
ATOM 556 C C . THR A 1 85 ? 56.429 32.697 26.122 1.00 31.71 85 THR A C 1
ATOM 557 O O . THR A 1 85 ? 55.376 32.216 26.545 1.00 32.19 85 THR A O 1
ATOM 561 N N . ASP A 1 86 ? 56.985 32.323 24.975 1.00 31.01 86 ASP A N 1
ATOM 562 C CA . ASP A 1 86 ? 56.363 31.310 24.127 1.00 31.02 86 ASP A CA 1
ATOM 563 C C . ASP A 1 86 ? 57.298 30.175 23.773 1.00 30.18 86 ASP A C 1
ATOM 564 O O . ASP A 1 86 ? 58.500 30.216 24.017 1.00 31.53 86 ASP A O 1
ATOM 569 N N . TYR A 1 87 ? 56.689 29.177 23.151 1.00 33.19 87 TYR A N 1
ATOM 570 C CA . TYR A 1 87 ? 57.370 28.032 22.583 1.00 33.36 87 TYR A CA 1
ATOM 571 C C . TYR A 1 87 ? 56.987 28.201 21.115 1.00 33.69 87 TYR A C 1
ATOM 572 O O . TYR A 1 87 ? 55.813 28.422 20.804 1.00 33.02 87 TYR A O 1
ATOM 581 N N . TRP A 1 88 ? 57.969 28.164 20.224 1.00 32.99 88 TRP A N 1
ATOM 582 C CA . TRP A 1 88 ? 57.692 28.238 18.794 1.00 33.54 88 TRP A CA 1
ATOM 583 C C . TRP A 1 88 ? 57.895 26.793 18.360 1.00 34.39 88 TRP A C 1
ATOM 584 O O . TRP A 1 88 ? 58.952 26.219 18.618 1.00 33.40 88 TRP A O 1
ATOM 595 N N . ALA A 1 89 ? 56.886 26.200 17.727 1.00 34.16 89 ALA A N 1
ATOM 596 C CA . ALA A 1 89 ? 56.977 24.810 17.291 1.00 34.84 89 ALA A CA 1
ATOM 597 C C . ALA A 1 89 ? 57.062 24.706 15.773 1.00 36.36 89 ALA A C 1
ATOM 598 O O . ALA A 1 89 ? 56.459 25.504 15.055 1.00 35.29 89 ALA A O 1
ATOM 600 N N . PHE A 1 90 ? 57.815 23.717 15.296 1.00 35.66 90 PHE A N 1
ATOM 601 C CA . PHE A 1 90 ? 58.003 23.509 13.870 1.00 35.43 90 PHE A CA 1
ATOM 602 C C . PHE A 1 90 ? 57.849 22.039 13.484 1.00 38.78 90 PHE A C 1
ATOM 603 O O . PHE A 1 90 ? 58.153 21.146 14.277 1.00 38.44 90 PHE A O 1
ATOM 611 N N . SER A 1 91 ? 57.383 21.795 12.262 1.00 39.09 91 SER A N 1
ATOM 612 C CA . SER A 1 91 ? 57.212 20.435 11.762 1.00 41.17 91 SER A CA 1
ATOM 613 C C . SER A 1 91 ? 57.193 20.429 10.238 1.00 43.68 91 SER A C 1
ATOM 614 O O . SER A 1 91 ? 56.843 21.431 9.605 1.00 43.92 91 SER A O 1
ATOM 617 N N . GLY A 1 92 ? 57.581 19.297 9.658 1.00 43.37 92 GLY A N 1
ATOM 618 C CA . GLY A 1 92 ? 57.597 19.169 8.213 1.00 43.72 92 GLY A CA 1
ATOM 619 C C . GLY A 1 92 ? 58.993 19.202 7.628 1.00 44.38 92 GLY A C 1
ATOM 620 O O . GLY A 1 92 ? 59.987 19.128 8.353 1.00 43.85 92 GLY A O 1
ATOM 621 N N . THR A 1 93 ? 59.064 19.310 6.304 1.00 44.35 93 THR A N 1
ATOM 622 C CA . THR A 1 93 ? 60.339 19.365 5.596 1.00 46.04 93 THR A CA 1
ATOM 623 C C . THR A 1 93 ? 60.336 20.587 4.686 1.00 44.33 93 THR A C 1
ATOM 624 O O . THR A 1 93 ? 59.330 20.879 4.046 1.00 46.40 93 THR A O 1
ATOM 628 N N . VAL A 1 94 ? 61.452 21.307 4.636 1.00 44.35 94 VAL A N 1
ATOM 629 C CA . VAL A 1 94 ? 61.531 22.491 3.790 1.00 48.49 94 VAL A CA 1
ATOM 630 C C . VAL A 1 94 ? 61.335 22.059 2.338 1.00 51.45 94 VAL A C 1
ATOM 631 O O . VAL A 1 94 ? 62.103 21.256 1.802 1.00 51.08 94 VAL A O 1
ATOM 635 N N . THR A 1 95 ? 60.299 22.595 1.704 1.00 54.62 95 THR A N 1
ATOM 636 C CA . THR A 1 95 ? 59.984 22.228 0.332 1.00 59.04 95 THR A CA 1
ATOM 637 C C . THR A 1 95 ? 59.885 23.409 -0.631 1.00 62.63 95 THR A C 1
ATOM 638 O O . THR A 1 95 ? 59.493 24.512 -0.251 1.00 62.51 95 THR A O 1
ATOM 642 N N . ASP A 1 96 ? 60.252 23.157 -1.882 1.00 66.96 96 ASP A N 1
ATOM 643 C CA . ASP A 1 96 ? 60.202 24.152 -2.945 1.00 71.62 96 ASP A CA 1
ATOM 644 C C . ASP A 1 96 ? 60.241 23.396 -4.271 1.00 73.35 96 ASP A C 1
ATOM 645 O O . ASP A 1 96 ? 61.280 23.319 -4.925 1.00 73.08 96 ASP A O 1
ATOM 650 N N . ASP A 1 97 ? 59.100 22.829 -4.648 1.00 75.79 97 ASP A N 1
ATOM 651 C CA . ASP A 1 97 ? 58.969 22.060 -5.878 1.00 78.56 97 ASP A CA 1
ATOM 652 C C . ASP A 1 97 ? 59.632 22.732 -7.080 1.00 78.93 97 ASP A C 1
ATOM 653 O O . ASP A 1 97 ? 60.073 22.062 -8.014 1.00 79.44 97 ASP A O 1
ATOM 658 N N . SER A 1 98 ? 59.705 24.057 -7.045 1.00 78.99 98 SER A N 1
ATOM 659 C CA . SER A 1 98 ? 60.306 24.822 -8.129 1.00 79.30 98 SER A CA 1
ATOM 660 C C . SER A 1 98 ? 61.831 24.721 -8.174 1.00 79.34 98 SER A C 1
ATOM 661 O O . SER A 1 98 ? 62.448 25.046 -9.188 1.00 79.85 98 SER A O 1
ATOM 664 N N . LEU A 1 99 ? 62.439 24.267 -7.081 1.00 79.15 99 LEU A N 1
ATOM 665 C CA . LEU A 1 99 ? 63.893 24.148 -7.019 1.00 78.48 99 LEU A CA 1
ATOM 666 C C . LEU A 1 99 ? 64.369 22.717 -6.785 1.00 78.00 99 LEU A C 1
ATOM 667 O O . LEU A 1 99 ? 63.611 21.864 -6.324 1.00 78.32 99 LEU A O 1
ATOM 672 N N . PRO A 1 100 ? 65.643 22.438 -7.113 1.00 77.32 100 PRO A N 1
ATOM 673 C CA . PRO A 1 100 ? 66.235 21.111 -6.936 1.00 76.59 100 PRO A CA 1
ATOM 674 C C . PRO A 1 100 ? 66.644 20.880 -5.479 1.00 76.04 100 PRO A C 1
ATOM 675 O O . PRO A 1 100 ? 66.880 21.833 -4.733 1.00 76.01 100 PRO A O 1
ATOM 679 N N . PRO A 1 101 ? 66.728 19.609 -5.055 1.00 74.80 101 PRO A N 1
ATOM 680 C CA . PRO A 1 101 ? 67.105 19.250 -3.685 1.00 73.36 101 PRO A CA 1
ATOM 681 C C . PRO A 1 101 ? 68.401 19.907 -3.204 1.00 71.84 101 PRO A C 1
ATOM 682 O O . PRO A 1 101 ? 69.441 19.793 -3.850 1.00 72.60 101 PRO A O 1
ATOM 686 N N . GLY A 1 102 ? 68.326 20.592 -2.065 1.00 69.61 102 GLY A N 1
ATOM 687 C CA . GLY A 1 102 ? 69.499 21.246 -1.509 1.00 65.77 102 GLY A CA 1
ATOM 688 C C . GLY A 1 102 ? 69.658 22.701 -1.907 1.00 63.51 102 GLY A C 1
ATOM 689 O O . GLY A 1 102 ? 70.678 23.323 -1.608 1.00 62.48 102 GLY A O 1
ATOM 690 N N . SER A 1 103 ? 68.652 23.248 -2.582 1.00 61.31 103 SER A N 1
ATOM 691 C CA . SER A 1 103 ? 68.696 24.638 -3.020 1.00 60.35 103 SER A CA 1
ATOM 692 C C . SER A 1 103 ? 68.457 25.603 -1.863 1.00 58.87 103 SER A C 1
ATOM 693 O O . SER A 1 103 ? 67.489 25.468 -1.113 1.00 57.55 103 SER A O 1
ATOM 696 N N . PRO A 1 104 ? 69.341 26.597 -1.709 1.00 57.37 104 PRO A N 1
ATOM 697 C CA . PRO A 1 104 ? 69.212 27.584 -0.634 1.00 56.83 104 PRO A CA 1
ATOM 698 C C . PRO A 1 104 ? 68.011 28.506 -0.833 1.00 55.38 104 PRO A C 1
ATOM 699 O O . PRO A 1 104 ? 67.770 28.993 -1.936 1.00 54.29 104 PRO A O 1
ATOM 703 N N . ILE A 1 105 ? 67.256 28.728 0.239 1.00 53.31 105 ILE A N 1
ATOM 704 C CA . ILE A 1 105 ? 66.088 29.603 0.195 1.00 51.66 105 ILE A CA 1
ATOM 705 C C . ILE A 1 105 ? 65.938 30.355 1.517 1.00 51.04 105 ILE A C 1
ATOM 706 O O . ILE A 1 105 ? 66.512 29.961 2.535 1.00 49.96 105 ILE A O 1
ATOM 711 N N . THR A 1 106 ? 65.169 31.439 1.495 1.00 49.43 106 THR A N 1
ATOM 712 C CA . THR A 1 106 ? 64.930 32.233 2.697 1.00 47.13 106 THR A CA 1
ATOM 713 C C . THR A 1 106 ? 63.496 32.001 3.152 1.00 44.88 106 THR A C 1
ATOM 714 O O . THR A 1 106 ? 62.561 32.162 2.374 1.00 44.61 106 THR A O 1
ATOM 718 N N . VAL A 1 107 ? 63.325 31.610 4.411 1.00 43.20 107 VAL A N 1
ATOM 719 C CA . VAL A 1 107 ? 61.993 31.356 4.955 1.00 40.19 107 VAL A CA 1
ATOM 720 C C . VAL A 1 107 ? 61.720 32.326 6.100 1.00 40.13 107 VAL A C 1
ATOM 721 O O . VAL A 1 107 ? 62.581 32.551 6.955 1.00 38.60 107 VAL A O 1
ATOM 725 N N . LEU A 1 108 ? 60.522 32.898 6.115 1.00 40.05 108 LEU A N 1
ATOM 726 C CA . LEU A 1 108 ? 60.157 33.856 7.148 1.00 39.52 108 LEU A CA 1
ATOM 727 C C . LEU A 1 108 ? 59.448 33.196 8.322 1.00 37.81 108 LEU A C 1
ATOM 728 O O . LEU A 1 108 ? 58.367 32.630 8.171 1.00 38.89 108 LEU A O 1
ATOM 733 N N . VAL A 1 109 ? 60.070 33.268 9.492 1.00 37.11 109 VAL A N 1
ATOM 734 C CA . VAL A 1 109 ? 59.497 32.698 10.708 1.00 34.14 109 VAL A CA 1
ATOM 735 C C . VAL A 1 109 ? 59.012 33.868 11.556 1.00 34.65 109 VAL A C 1
ATOM 736 O O . VAL A 1 109 ? 59.803 34.537 12.223 1.00 33.74 109 VAL A O 1
ATOM 740 N N . PHE A 1 110 ? 57.707 34.118 11.511 1.00 34.72 110 PHE A N 1
ATOM 741 C CA . PHE A 1 110 ? 57.114 35.226 12.246 1.00 33.87 110 PHE A CA 1
ATOM 742 C C . PHE A 1 110 ? 57.847 36.510 11.863 1.00 33.47 110 PHE A C 1
ATOM 743 O O . PHE A 1 110 ? 58.081 37.385 12.696 1.00 31.59 110 PHE A O 1
ATOM 751 N N . GLY A 1 111 ? 58.220 36.604 10.589 1.00 33.48 111 GLY A N 1
ATOM 752 C CA . GLY A 1 111 ? 58.919 37.783 10.106 1.00 31.32 111 GLY A CA 1
ATOM 753 C C . GLY A 1 111 ? 60.435 37.710 10.133 1.00 33.37 111 GLY A C 1
ATOM 754 O O . GLY A 1 111 ? 61.096 38.524 9.490 1.00 32.19 111 GLY A O 1
ATOM 755 N N . LEU A 1 112 ? 60.999 36.756 10.872 1.00 31.63 112 LEU A N 1
ATOM 756 C CA . LEU A 1 112 ? 62.455 36.630 10.936 1.00 35.54 112 LEU A CA 1
ATOM 757 C C . LEU A 1 112 ? 62.958 35.831 9.735 1.00 36.11 112 LEU A C 1
ATOM 758 O O . LEU A 1 112 ? 62.486 34.726 9.475 1.00 38.04 112 LEU A O 1
ATOM 763 N N . PRO A 1 113 ? 63.925 36.384 8.985 1.00 38.57 113 PRO A N 1
ATOM 764 C CA . PRO A 1 113 ? 64.463 35.684 7.811 1.00 39.23 113 PRO A CA 1
ATOM 765 C C . PRO A 1 113 ? 65.379 34.523 8.193 1.00 38.67 113 PRO A C 1
ATOM 766 O O . PRO A 1 113 ? 66.421 34.723 8.822 1.00 39.06 113 PRO A O 1
ATOM 770 N N . VAL A 1 114 ? 64.989 33.314 7.802 1.00 38.66 114 VAL A N 1
ATOM 771 C CA . VAL A 1 114 ? 65.774 32.120 8.097 1.00 41.18 114 VAL A CA 1
ATOM 772 C C . VAL A 1 114 ? 66.418 31.557 6.831 1.00 41.48 114 VAL A C 1
ATOM 773 O O . VAL A 1 114 ? 65.741 31.334 5.830 1.00 44.12 114 VAL A O 1
ATOM 777 N N . SER A 1 115 ? 67.727 31.334 6.883 1.00 43.88 115 SER A N 1
ATOM 778 C CA . SER A 1 115 ? 68.456 30.783 5.744 1.00 47.64 115 SER A CA 1
ATOM 779 C C . SER A 1 115 ? 68.327 29.257 5.754 1.00 47.62 115 SER A C 1
ATOM 780 O O . SER A 1 115 ? 68.981 28.580 6.546 1.00 48.32 115 SER A O 1
ATOM 783 N N . ALA A 1 116 ? 67.476 28.726 4.877 1.00 47.74 116 ALA A N 1
ATOM 784 C CA . ALA A 1 116 ? 67.249 27.284 4.791 1.00 48.84 116 ALA A CA 1
ATOM 785 C C . ALA A 1 116 ? 67.582 26.701 3.412 1.00 50.52 116 ALA A C 1
ATOM 786 O O . ALA A 1 116 ? 67.819 27.434 2.451 1.00 48.54 116 ALA A O 1
ATOM 788 N N . THR A 1 117 ? 67.599 25.372 3.331 1.00 50.20 117 THR A N 1
ATOM 789 C CA . THR A 1 117 ? 67.882 24.673 2.080 1.00 51.27 117 THR A CA 1
ATOM 790 C C . THR A 1 117 ? 66.826 23.597 1.891 1.00 51.24 117 THR A C 1
ATOM 791 O O . THR A 1 117 ? 66.497 22.885 2.835 1.00 49.90 117 THR A O 1
ATOM 795 N N . THR A 1 118 ? 66.292 23.479 0.678 1.00 51.58 118 THR A N 1
ATOM 796 C CA . THR A 1 118 ? 65.277 22.469 0.403 1.00 51.45 118 THR A CA 1
ATOM 797 C C . THR A 1 118 ? 65.823 21.098 0.791 1.00 51.43 118 THR A C 1
ATOM 798 O O . THR A 1 118 ? 66.956 20.755 0.458 1.00 50.63 118 THR A O 1
ATOM 802 N N . GLY A 1 119 ? 65.016 20.325 1.510 1.00 51.77 119 GLY A N 1
ATOM 803 C CA . GLY A 1 119 ? 65.453 19.011 1.946 1.00 52.26 119 GLY A CA 1
ATOM 804 C C . GLY A 1 119 ? 65.652 18.922 3.452 1.00 50.93 119 GLY A C 1
ATOM 805 O O . GLY A 1 119 ? 65.646 17.831 4.012 1.00 53.49 119 GLY A O 1
ATOM 806 N N . MET A 1 120 ? 65.835 20.064 4.112 1.00 50.43 120 MET A N 1
ATOM 807 C CA . MET A 1 120 ? 66.030 20.093 5.564 1.00 47.63 120 MET A CA 1
ATOM 808 C C . MET A 1 120 ? 64.828 19.557 6.329 1.00 44.47 120 MET A C 1
ATOM 809 O O . MET A 1 120 ? 63.684 19.781 5.945 1.00 44.48 120 MET A O 1
ATOM 814 N N . THR A 1 121 ? 65.094 18.855 7.424 1.00 40.99 121 THR A N 1
ATOM 815 C CA . THR A 1 121 ? 64.022 18.332 8.256 1.00 38.17 121 THR A CA 1
ATOM 816 C C . THR A 1 121 ? 63.665 19.475 9.204 1.00 37.72 121 THR A C 1
ATOM 817 O O . THR A 1 121 ? 64.389 20.468 9.270 1.00 36.66 121 THR A O 1
ATOM 821 N N . ALA A 1 122 ? 62.559 19.339 9.929 1.00 37.84 122 ALA A N 1
ATOM 822 C CA . ALA A 1 122 ? 62.141 20.374 10.866 1.00 38.66 122 ALA A CA 1
ATOM 823 C C . ALA A 1 122 ? 63.254 20.637 11.875 1.00 37.39 122 ALA A C 1
ATOM 824 O O . ALA A 1 122 ? 63.565 21.790 12.181 1.00 38.71 122 ALA A O 1
ATOM 826 N N . ILE A 1 123 ? 63.860 19.566 12.382 1.00 36.99 123 ILE A N 1
ATOM 827 C CA . ILE A 1 123 ? 64.945 19.692 13.353 1.00 36.75 123 ILE A CA 1
ATOM 828 C C . ILE A 1 123 ? 66.098 20.514 12.788 1.00 36.90 123 ILE A C 1
ATOM 829 O O . ILE A 1 123 ? 66.661 21.369 13.477 1.00 37.75 123 ILE A O 1
ATOM 834 N N . GLU A 1 124 ? 66.459 20.247 11.537 1.00 35.62 124 GLU A N 1
ATOM 835 C CA . GLU A 1 124 ? 67.540 20.984 10.891 1.00 37.34 124 GLU A CA 1
ATOM 836 C C . GLU A 1 124 ? 67.160 22.457 10.754 1.00 35.97 124 GLU A C 1
ATOM 837 O O . GLU A 1 124 ? 67.982 23.348 10.961 1.00 35.37 124 GLU A O 1
ATOM 843 N N . PHE A 1 125 ? 65.906 22.695 10.390 1.00 37.87 125 PHE A N 1
ATOM 844 C CA . PHE A 1 125 ? 65.391 24.049 10.213 1.00 37.85 125 PHE A CA 1
ATOM 845 C C . PHE A 1 125 ? 65.475 24.833 11.525 1.00 36.07 125 PHE A C 1
ATOM 846 O O . PHE A 1 125 ? 65.894 25.989 11.542 1.00 38.06 125 PHE A O 1
ATOM 854 N N . VAL A 1 126 ? 65.074 24.198 12.621 1.00 37.97 126 VAL A N 1
ATOM 855 C CA . VAL A 1 126 ? 65.110 24.844 13.930 1.00 34.75 126 VAL A CA 1
ATOM 856 C C . VAL A 1 126 ? 66.508 25.376 14.219 1.00 36.42 126 VAL A C 1
ATOM 857 O O . VAL A 1 126 ? 66.663 26.422 14.852 1.00 36.16 126 VAL A O 1
ATOM 861 N N . ALA A 1 127 ? 67.526 24.668 13.739 1.00 35.95 127 ALA A N 1
ATOM 862 C CA . ALA A 1 127 ? 68.909 25.099 13.943 1.00 37.55 127 ALA A CA 1
ATOM 863 C C . ALA A 1 127 ? 69.158 26.425 13.224 1.00 36.33 127 ALA A C 1
ATOM 864 O O . ALA A 1 127 ? 69.949 27.252 13.684 1.00 38.88 127 ALA A O 1
ATOM 866 N N . LYS A 1 128 ? 68.484 26.616 12.095 1.00 36.69 128 LYS A N 1
ATOM 867 C CA . LYS A 1 128 ? 68.624 27.845 11.314 1.00 39.48 128 LYS A CA 1
ATOM 868 C C . LYS A 1 128 ? 67.828 28.956 11.991 1.00 38.11 128 LYS A C 1
ATOM 869 O O . LYS A 1 128 ? 68.193 30.130 11.920 1.00 40.55 128 LYS A O 1
ATOM 875 N N . VAL A 1 129 ? 66.734 28.575 12.640 1.00 36.97 129 VAL A N 1
ATOM 876 C CA . VAL A 1 129 ? 65.896 29.532 13.341 1.00 34.81 129 VAL A CA 1
ATOM 877 C C . VAL A 1 129 ? 66.683 30.099 14.515 1.00 35.62 129 VAL A C 1
ATOM 878 O O . VAL A 1 129 ? 66.555 31.277 14.840 1.00 34.88 129 VAL A O 1
ATOM 882 N N . ARG A 1 130 ? 67.509 29.262 15.143 1.00 34.22 130 ARG A N 1
ATOM 883 C CA . ARG A 1 130 ? 68.316 29.711 16.272 1.00 35.26 130 ARG A CA 1
ATOM 884 C C . ARG A 1 130 ? 69.205 30.869 15.845 1.00 36.95 130 ARG A C 1
ATOM 885 O O . ARG A 1 130 ? 69.452 31.792 16.623 1.00 35.44 130 ARG A O 1
ATOM 893 N N . VAL A 1 131 ? 69.692 30.811 14.607 1.00 35.78 131 VAL A N 1
ATOM 894 C CA . VAL A 1 131 ? 70.558 31.858 14.080 1.00 38.69 131 VAL A CA 1
ATOM 895 C C . VAL A 1 131 ? 69.791 33.164 13.860 1.00 36.08 131 VAL A C 1
ATOM 896 O O . VAL A 1 131 ? 70.302 34.248 14.139 1.00 39.53 131 VAL A O 1
ATOM 900 N N . ALA A 1 132 ? 68.565 33.061 13.362 1.00 34.74 132 ALA A N 1
ATOM 901 C CA . ALA A 1 132 ? 67.746 34.244 13.130 1.00 33.30 132 ALA A CA 1
ATOM 902 C C . ALA A 1 132 ? 67.402 34.901 14.467 1.00 32.96 132 ALA A C 1
ATOM 903 O O . ALA A 1 132 ? 67.387 36.127 14.580 1.00 31.74 132 ALA A O 1
ATOM 905 N N . LEU A 1 133 ? 67.132 34.086 15.482 1.00 33.20 133 LEU A N 1
ATOM 906 C CA . LEU A 1 133 ? 66.808 34.620 16.800 1.00 34.04 133 LEU A CA 1
ATOM 907 C C . LEU A 1 133 ? 68.011 35.361 17.368 1.00 35.09 133 LEU A C 1
ATOM 908 O O . LEU A 1 133 ? 67.872 36.453 17.918 1.00 33.77 133 LEU A O 1
ATOM 913 N N . GLN A 1 134 ? 69.195 34.771 17.225 1.00 36.58 134 GLN A N 1
ATOM 914 C CA . GLN A 1 134 ? 70.417 35.404 17.711 1.00 35.96 134 GLN A CA 1
ATOM 915 C C . GLN A 1 134 ? 70.616 36.764 17.045 1.00 33.99 134 GLN A C 1
ATOM 916 O O . GLN A 1 134 ? 71.026 37.724 17.691 1.00 34.22 134 GLN A O 1
ATOM 922 N N . GLU A 1 135 ? 70.321 36.844 15.753 1.00 35.82 135 GLU A N 1
ATOM 923 C CA . GLU A 1 135 ? 70.485 38.089 15.007 1.00 36.75 135 GLU A CA 1
ATOM 924 C C . GLU A 1 135 ? 69.463 39.140 15.433 1.00 35.21 135 GLU A C 1
ATOM 925 O O . GLU A 1 135 ? 69.777 40.333 15.489 1.00 33.79 135 GLU A O 1
ATOM 931 N N . ALA A 1 136 ? 68.243 38.696 15.731 1.00 34.25 136 ALA A N 1
ATOM 932 C CA . ALA A 1 136 ? 67.188 39.602 16.182 1.00 33.35 136 ALA A CA 1
ATOM 933 C C . ALA A 1 136 ? 67.587 40.107 17.567 1.00 33.48 136 ALA A C 1
ATOM 934 O O . ALA A 1 136 ? 67.456 41.294 17.870 1.00 31.91 136 ALA A O 1
ATOM 936 N N . ILE A 1 137 ? 68.082 39.198 18.403 1.00 31.32 137 ILE A N 1
ATOM 937 C CA . ILE A 1 137 ? 68.502 39.562 19.752 1.00 32.78 137 ILE A CA 1
ATOM 938 C C . ILE A 1 137 ? 69.650 40.568 19.716 1.00 33.74 137 ILE A C 1
ATOM 939 O O . ILE A 1 137 ? 69.624 41.569 20.433 1.00 34.59 137 ILE A O 1
ATOM 944 N N . ALA A 1 138 ? 70.641 40.316 18.863 1.00 32.90 138 ALA A N 1
ATOM 945 C CA . ALA A 1 138 ? 71.796 41.207 18.746 1.00 34.68 138 ALA A CA 1
ATOM 946 C C . ALA A 1 138 ? 71.432 42.615 18.245 1.00 34.89 138 ALA A C 1
ATOM 947 O O . ALA A 1 138 ? 72.095 43.593 18.602 1.00 33.90 138 ALA A O 1
ATOM 949 N N . SER A 1 139 ? 70.391 42.720 17.423 1.00 32.88 139 SER A N 1
ATOM 950 C CA . SER A 1 139 ? 69.969 44.023 16.908 1.00 36.33 139 SER A CA 1
ATOM 951 C C . SER A 1 139 ? 68.830 44.606 17.756 1.00 36.54 139 SER A C 1
ATOM 952 O O . SER A 1 139 ? 68.240 45.630 17.405 1.00 34.23 139 SER A O 1
ATOM 955 N N . PHE A 1 140 ? 68.542 43.945 18.873 1.00 33.99 140 PHE A N 1
ATOM 956 C CA . PHE A 1 140 ? 67.491 44.360 19.799 1.00 34.33 140 PHE A CA 1
ATOM 957 C C . PHE A 1 140 ? 66.151 44.554 19.108 1.00 32.05 140 PHE A C 1
ATOM 958 O O . PHE A 1 140 ? 65.411 45.502 19.393 1.00 32.22 140 PHE A O 1
ATOM 966 N N . THR A 1 141 ? 65.844 43.637 18.202 1.00 32.18 141 THR A N 1
ATOM 967 C CA . THR A 1 141 ? 64.599 43.682 17.459 1.00 32.05 141 THR A CA 1
ATOM 968 C C . THR A 1 141 ? 63.586 42.672 17.987 1.00 30.16 141 THR A C 1
ATOM 969 O O . THR A 1 141 ? 63.670 41.479 17.686 1.00 29.25 141 THR A O 1
ATOM 973 N N . ALA A 1 142 ? 62.646 43.167 18.788 1.00 29.37 142 ALA A N 1
ATOM 974 C CA . ALA A 1 142 ? 61.565 42.367 19.361 1.00 28.01 142 ALA A CA 1
ATOM 975 C C . ALA A 1 142 ? 61.935 41.201 20.270 1.00 30.10 142 ALA A C 1
ATOM 976 O O . ALA A 1 142 ? 61.209 40.915 21.224 1.00 28.97 142 ALA A O 1
ATOM 978 N N . ILE A 1 143 ? 63.041 40.522 19.989 1.00 26.50 143 ILE A N 1
ATOM 979 C CA . ILE A 1 143 ? 63.405 39.361 20.800 1.00 29.25 143 ILE A CA 1
ATOM 980 C C . ILE A 1 143 ? 64.379 39.664 21.933 1.00 29.25 143 ILE A C 1
ATOM 981 O O . ILE A 1 143 ? 65.426 40.270 21.721 1.00 31.17 143 ILE A O 1
ATOM 986 N N . ASN A 1 144 ? 64.029 39.229 23.136 1.00 30.40 144 ASN A N 1
ATOM 987 C CA . ASN A 1 144 ? 64.894 39.439 24.288 1.00 31.86 144 ASN A CA 1
ATOM 988 C C . ASN A 1 144 ? 65.844 38.255 24.464 1.00 32.58 144 ASN A C 1
ATOM 989 O O . ASN A 1 144 ? 67.055 38.428 24.614 1.00 31.38 144 ASN A O 1
ATOM 994 N N . SER A 1 145 ? 65.292 37.047 24.446 1.00 31.59 145 SER A N 1
ATOM 995 C CA . SER A 1 145 ? 66.117 35.857 24.610 1.00 34.12 145 SER A CA 1
ATOM 996 C C . SER A 1 145 ? 65.396 34.610 24.130 1.00 34.11 145 SER A C 1
ATOM 997 O O . SER A 1 145 ? 64.185 34.627 23.909 1.00 33.17 145 SER A O 1
ATOM 1000 N N . TYR A 1 146 ? 66.152 33.529 23.963 1.00 32.84 146 TYR A N 1
ATOM 1001 C CA . TYR A 1 146 ? 65.570 32.261 23.557 1.00 34.57 146 TYR A CA 1
ATOM 1002 C C . TYR A 1 146 ? 66.339 31.141 24.247 1.00 36.85 146 TYR A C 1
ATOM 1003 O O . TYR A 1 146 ? 67.484 31.327 24.672 1.00 34.73 146 TYR A O 1
ATOM 1012 N N . LYS A 1 147 ? 65.695 29.986 24.363 1.00 38.09 147 LYS A N 1
ATOM 1013 C CA . LYS A 1 147 ? 66.297 28.816 24.985 1.00 43.20 147 LYS A CA 1
ATOM 1014 C C . LYS A 1 147 ? 65.753 27.594 24.256 1.00 43.22 147 LYS A C 1
ATOM 1015 O O . LYS A 1 147 ? 64.645 27.630 23.723 1.00 41.39 147 LYS A O 1
ATOM 1021 N N . ASP A 1 148 ? 66.533 26.521 24.214 1.00 43.25 148 ASP A N 1
ATOM 1022 C CA . ASP A 1 148 ? 66.078 25.309 23.546 1.00 42.88 148 ASP A CA 1
ATOM 1023 C C . ASP A 1 148 ? 65.062 24.600 24.423 1.00 40.68 148 ASP A C 1
ATOM 1024 O O . ASP A 1 148 ? 65.129 24.680 25.647 1.00 42.56 148 ASP A O 1
ATOM 1029 N N . HIS A 1 149 ? 64.104 23.926 23.800 1.00 40.20 149 HIS A N 1
ATOM 1030 C CA . HIS A 1 149 ? 63.120 23.170 24.560 1.00 43.25 149 HIS A CA 1
ATOM 1031 C C . HIS A 1 149 ? 63.963 22.074 25.207 1.00 44.75 149 HIS A C 1
ATOM 1032 O O . HIS A 1 149 ? 64.841 21.501 24.560 1.00 42.89 149 HIS A O 1
ATOM 1039 N N . PRO A 1 150 ? 63.716 21.768 26.488 1.00 46.22 150 PRO A N 1
ATOM 1040 C CA . PRO A 1 150 ? 64.504 20.729 27.157 1.00 46.43 150 PRO A CA 1
ATOM 1041 C C . PRO A 1 150 ? 64.451 19.319 26.559 1.00 45.64 150 PRO A C 1
ATOM 1042 O O . PRO A 1 150 ? 65.472 18.626 26.518 1.00 44.28 150 PRO A O 1
ATOM 1046 N N . THR A 1 151 ? 63.282 18.903 26.078 1.00 45.35 151 THR A N 1
ATOM 1047 C CA . THR A 1 151 ? 63.134 17.558 25.529 1.00 45.91 151 THR A CA 1
ATOM 1048 C C . THR A 1 151 ? 62.591 17.416 24.104 1.00 45.63 151 THR A C 1
ATOM 1049 O O . THR A 1 151 ? 62.423 16.293 23.620 1.00 42.54 151 THR A O 1
ATOM 1053 N N . ASP A 1 152 ? 62.313 18.530 23.431 1.00 45.68 152 ASP A N 1
ATOM 1054 C CA . ASP A 1 152 ? 61.781 18.476 22.068 1.00 44.67 152 ASP A CA 1
ATOM 1055 C C . ASP A 1 152 ? 62.641 19.318 21.130 1.00 44.15 152 ASP A C 1
ATOM 1056 O O . ASP A 1 152 ? 62.644 20.546 21.219 1.00 44.23 152 ASP A O 1
ATOM 1061 N N . GLY A 1 153 ? 63.358 18.653 20.228 1.00 41.09 153 GLY A N 1
ATOM 1062 C CA . GLY A 1 153 ? 64.229 19.353 19.299 1.00 39.73 153 GLY A CA 1
ATOM 1063 C C . GLY A 1 153 ? 63.556 20.200 18.233 1.00 38.05 153 GLY A C 1
ATOM 1064 O O . GLY A 1 153 ? 64.235 20.919 17.500 1.00 36.63 153 GLY A O 1
ATOM 1065 N N . SER A 1 154 ? 62.233 20.122 18.128 1.00 37.19 154 SER A N 1
ATOM 1066 C CA . SER A 1 154 ? 61.517 20.907 17.125 1.00 40.57 154 SER A CA 1
ATOM 1067 C C . SER A 1 154 ? 60.830 22.149 17.706 1.00 40.44 154 SER A C 1
ATOM 1068 O O . SER A 1 154 ? 60.008 22.777 17.031 1.00 40.74 154 SER A O 1
ATOM 1071 N N . LYS A 1 155 ? 61.165 22.494 18.950 1.00 38.25 155 LYS A N 1
ATOM 1072 C CA . LYS A 1 155 ? 60.583 23.662 19.615 1.00 36.85 155 LYS A CA 1
ATOM 1073 C C . LYS A 1 155 ? 61.648 24.543 20.264 1.00 36.08 155 LYS A C 1
ATOM 1074 O O . LYS A 1 155 ? 62.702 24.060 20.674 1.00 35.34 155 LYS A O 1
ATOM 1080 N N . LEU A 1 156 ? 61.351 25.837 20.360 1.00 34.09 156 LEU A N 1
ATOM 1081 C CA . LEU A 1 156 ? 62.251 26.808 20.971 1.00 33.45 156 LEU A CA 1
ATOM 1082 C C . LEU A 1 156 ? 61.442 27.721 21.886 1.00 34.49 156 LEU A C 1
ATOM 1083 O O . LEU A 1 156 ? 60.315 28.099 21.557 1.00 34.74 156 LEU A O 1
ATOM 1088 N N . GLU A 1 157 ? 62.008 28.066 23.036 1.00 32.05 157 GLU A N 1
ATOM 1089 C CA . GLU A 1 157 ? 61.335 28.966 23.962 1.00 34.66 157 GLU A CA 1
ATOM 1090 C C . GLU A 1 157 ? 61.852 30.355 23.604 1.00 33.57 157 GLU A C 1
ATOM 1091 O O . GLU A 1 157 ? 63.044 30.529 23.332 1.00 33.88 157 GLU A O 1
ATOM 1097 N N . VAL A 1 158 ? 60.956 31.336 23.592 1.00 33.19 158 VAL A N 1
ATOM 1098 C CA . VAL A 1 158 ? 61.325 32.703 23.230 1.00 29.19 158 VAL A CA 1
ATOM 1099 C C . VAL A 1 158 ? 60.663 33.713 24.157 1.00 31.04 158 VAL A C 1
ATOM 1100 O O . VAL A 1 158 ? 59.502 33.550 24.531 1.00 31.06 158 VAL A O 1
ATOM 1104 N N . THR A 1 159 ? 61.405 34.752 24.532 1.00 30.71 159 THR A N 1
ATOM 1105 C CA . THR A 1 159 ? 60.865 35.809 25.386 1.00 30.53 159 THR A CA 1
ATOM 1106 C C . THR A 1 159 ? 61.060 37.127 24.641 1.00 28.47 159 THR A C 1
ATOM 1107 O O . THR A 1 159 ? 62.093 37.340 23.998 1.00 28.40 159 THR A O 1
ATOM 1111 N N . TYR A 1 160 ? 60.069 38.006 24.736 1.00 26.85 160 TYR A N 1
ATOM 1112 C CA . TYR A 1 160 ? 60.096 39.285 24.032 1.00 28.18 160 TYR A CA 1
ATOM 1113 C C . TYR A 1 160 ? 60.614 40.466 24.841 1.00 29.20 160 TYR A C 1
ATOM 1114 O O . TYR A 1 160 ? 60.655 40.426 26.074 1.00 29.29 160 TYR A O 1
ATOM 1123 N N . LEU A 1 161 ? 61.029 41.515 24.137 1.00 29.03 161 LEU A N 1
ATOM 1124 C CA . LEU A 1 161 ? 61.546 42.717 24.784 1.00 30.99 161 LEU A CA 1
ATOM 1125 C C . LEU A 1 161 ? 60.444 43.529 25.461 1.00 31.28 161 LEU A C 1
ATOM 1126 O O . LEU A 1 161 ? 60.636 44.056 26.553 1.00 34.48 161 LEU A O 1
ATOM 1131 N N . ASP A 1 162 ? 59.291 43.616 24.811 1.00 28.13 162 ASP A N 1
ATOM 1132 C CA . ASP A 1 162 ? 58.149 44.370 25.332 1.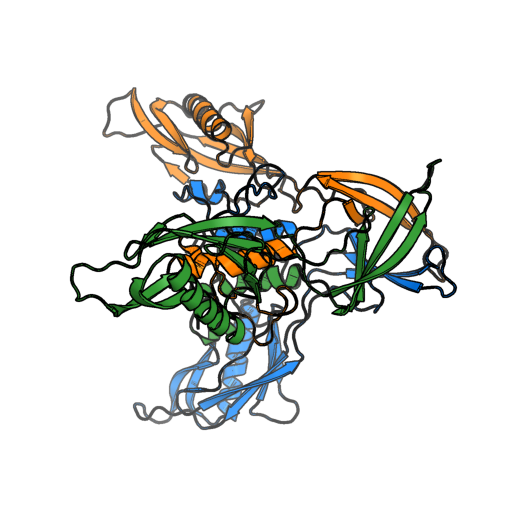00 26.24 162 ASP A CA 1
ATOM 1133 C C . ASP A 1 162 ? 57.305 43.500 26.251 1.00 27.01 162 ASP A C 1
ATOM 1134 O O . ASP A 1 162 ? 57.495 42.280 26.298 1.00 28.74 162 ASP A O 1
ATOM 1139 N N . ASN A 1 163 ? 56.375 44.117 26.982 1.00 24.85 163 ASN A N 1
ATOM 1140 C CA . ASN A 1 163 ? 55.478 43.338 27.829 1.00 27.02 163 ASN A CA 1
ATOM 1141 C C . ASN A 1 163 ? 54.039 43.398 27.311 1.00 27.53 163 ASN A C 1
ATOM 1142 O O . ASN A 1 163 ? 53.077 43.474 28.074 1.00 29.24 163 ASN A O 1
ATOM 1147 N N . GLN A 1 164 ? 53.901 43.348 25.990 1.00 27.99 164 GLN A N 1
ATOM 1148 C CA . GLN A 1 164 ? 52.581 43.363 25.370 1.00 29.43 164 GLN A CA 1
ATOM 1149 C C . GLN A 1 164 ? 52.111 41.927 25.170 1.00 31.15 164 GLN A C 1
ATOM 1150 O O . GLN A 1 164 ? 52.889 40.974 25.307 1.00 28.46 164 GLN A O 1
ATOM 1156 N N . LYS A 1 165 ? 50.834 41.777 24.846 1.00 29.75 165 LYS A N 1
ATOM 1157 C CA . LYS A 1 165 ? 50.267 40.464 24.601 1.00 31.25 165 LYS A CA 1
ATOM 1158 C C . LYS A 1 165 ? 50.447 40.157 23.123 1.00 30.13 165 LYS A C 1
ATOM 1159 O O . LYS A 1 165 ? 50.231 41.026 22.278 1.00 29.82 165 LYS A O 1
ATOM 1165 N N . HIS A 1 166 ? 50.854 38.931 22.809 1.00 29.81 166 HIS A N 1
ATOM 1166 C CA . HIS A 1 166 ? 51.065 38.540 21.421 1.00 30.48 166 HIS A CA 1
ATOM 1167 C C . HIS A 1 166 ? 50.413 37.212 21.067 1.00 31.82 166 HIS A C 1
ATOM 1168 O O . HIS A 1 166 ? 50.746 36.177 21.641 1.00 30.17 166 HIS A O 1
ATOM 1175 N N . VAL A 1 167 ? 49.480 37.247 20.121 1.00 31.92 167 VAL A N 1
ATOM 1176 C CA . VAL A 1 167 ? 48.808 36.033 19.675 1.00 33.91 167 VAL A CA 1
ATOM 1177 C C . VAL A 1 167 ? 49.182 35.831 18.211 1.00 35.38 167 VAL A C 1
ATOM 1178 O O . VAL A 1 167 ? 48.717 36.550 17.326 1.00 35.96 167 VAL A O 1
ATOM 1182 N N . LEU A 1 168 ? 50.051 34.857 17.972 1.00 36.70 168 LEU A N 1
ATOM 1183 C CA . LEU A 1 168 ? 50.545 34.559 16.632 1.00 37.79 168 LEU A CA 1
ATOM 1184 C C . LEU A 1 168 ? 49.776 33.435 15.945 1.00 39.77 168 LEU A C 1
ATOM 1185 O O . LEU A 1 168 ? 49.537 32.379 16.537 1.00 37.75 168 LEU A O 1
ATOM 1190 N N . SER A 1 169 ? 49.409 33.665 14.688 1.00 40.10 169 SER A N 1
ATOM 1191 C CA . SER A 1 169 ? 48.652 32.686 13.912 1.00 42.42 169 SER A CA 1
ATOM 1192 C C . SER A 1 169 ? 49.514 31.587 13.302 1.00 41.09 169 SER A C 1
ATOM 1193 O O . SER A 1 169 ? 50.580 31.854 12.748 1.00 40.67 169 SER A O 1
ATOM 1196 N N . THR A 1 170 ? 49.033 30.352 13.403 1.00 42.68 170 THR A N 1
ATOM 1197 C CA . THR A 1 170 ? 49.730 29.198 12.847 1.00 44.51 170 THR A CA 1
ATOM 1198 C C . THR A 1 170 ? 49.688 29.294 11.328 1.00 45.13 170 THR A C 1
ATOM 1199 O O . THR A 1 170 ? 48.670 29.681 10.756 1.00 47.04 170 THR A O 1
ATOM 1203 N N . TYR A 1 171 ? 50.789 28.947 10.672 1.00 44.67 171 TYR A N 1
ATOM 1204 C CA . TYR A 1 171 ? 50.834 29.012 9.218 1.00 44.82 171 TYR A CA 1
ATOM 1205 C C . TYR A 1 171 ? 51.906 28.091 8.654 1.00 46.27 171 TYR A C 1
ATOM 1206 O O . TYR A 1 171 ? 52.809 27.654 9.372 1.00 45.41 171 TYR A O 1
ATOM 1215 N N . SER A 1 172 ? 51.793 27.795 7.363 1.00 46.06 172 SER A N 1
ATOM 1216 C CA . SER A 1 172 ? 52.754 26.936 6.687 1.00 46.02 172 SER A CA 1
ATOM 1217 C C . SER A 1 172 ? 53.438 27.703 5.568 1.00 44.83 172 SER A C 1
ATOM 1218 O O . SER A 1 172 ? 52.799 28.443 4.822 1.00 45.83 172 SER A O 1
ATOM 1221 N N . THR A 1 173 ? 54.747 27.532 5.459 1.00 44.33 173 THR A N 1
ATOM 1222 C CA . THR A 1 173 ? 55.504 28.211 4.423 1.00 43.85 173 THR A CA 1
ATOM 1223 C C . THR A 1 173 ? 56.637 27.305 3.968 1.00 45.15 173 THR A C 1
ATOM 1224 O O . THR A 1 173 ? 57.481 26.889 4.765 1.00 43.18 173 THR A O 1
ATOM 1228 N N . TYR A 1 174 ? 56.638 26.989 2.678 1.00 43.66 174 TYR A N 1
ATOM 1229 C CA . TYR A 1 174 ? 57.649 26.119 2.104 1.00 44.61 174 TYR A CA 1
ATOM 1230 C C . TYR A 1 174 ? 57.713 24.767 2.815 1.00 44.01 174 TYR A C 1
ATOM 1231 O O . TYR A 1 174 ? 58.795 24.261 3.113 1.00 44.83 174 TYR A O 1
ATOM 1240 N N . GLY A 1 175 ? 56.542 24.197 3.086 1.00 42.25 175 GLY A N 1
ATOM 1241 C CA . GLY A 1 175 ? 56.467 22.900 3.733 1.00 44.34 175 GLY A CA 1
ATOM 1242 C C . GLY A 1 175 ? 56.630 22.875 5.241 1.00 43.98 175 GLY A C 1
ATOM 1243 O O . GLY A 1 175 ? 56.352 21.858 5.881 1.00 44.08 175 GLY A O 1
ATOM 1244 N N . ILE A 1 176 ? 57.079 23.982 5.821 1.00 43.51 176 ILE A N 1
ATOM 1245 C CA . ILE A 1 176 ? 57.269 24.038 7.266 1.00 41.63 176 ILE A CA 1
ATOM 1246 C C . ILE A 1 176 ? 56.102 24.710 7.977 1.00 41.77 176 ILE A C 1
ATOM 1247 O O . ILE A 1 176 ? 55.763 25.859 7.689 1.00 42.97 176 ILE A O 1
ATOM 1252 N N . THR A 1 177 ? 55.483 23.988 8.903 1.00 40.76 177 THR A N 1
ATOM 1253 C CA . THR A 1 177 ? 54.371 24.537 9.664 1.00 42.53 177 THR A CA 1
ATOM 1254 C C . THR A 1 177 ? 54.926 25.152 10.946 1.00 42.66 177 THR A C 1
ATOM 1255 O O . THR A 1 177 ? 55.639 24.491 11.707 1.00 40.78 177 THR A O 1
ATOM 1259 N N . ILE A 1 178 ? 54.592 26.422 11.165 1.00 41.13 178 ILE A N 1
ATOM 1260 C CA . ILE A 1 178 ? 55.057 27.182 12.319 1.00 41.67 178 ILE A CA 1
ATOM 1261 C C . ILE A 1 178 ? 53.895 27.586 13.229 1.00 40.79 178 ILE A C 1
ATOM 1262 O O . ILE A 1 178 ? 52.926 28.192 12.770 1.00 42.63 178 ILE A O 1
ATOM 1267 N N . SER A 1 179 ? 53.988 27.257 14.517 1.00 40.34 179 SER A N 1
ATOM 1268 C CA . SER A 1 179 ? 52.928 27.602 15.463 1.00 38.69 179 SER A CA 1
ATOM 1269 C C . SER A 1 179 ? 53.459 28.188 16.772 1.00 39.23 179 SER A C 1
ATOM 1270 O O . SER A 1 179 ? 54.640 28.046 17.099 1.00 36.29 179 SER A O 1
ATOM 1273 N N . GLN A 1 180 ? 52.570 28.845 17.513 1.00 39.74 180 GLN A N 1
ATOM 1274 C CA . GLN A 1 180 ? 52.917 29.466 18.790 1.00 38.59 180 GLN A CA 1
ATOM 1275 C C . GLN A 1 180 ? 52.177 28.820 19.957 1.00 38.81 180 GLN A C 1
ATOM 1276 O O . GLN A 1 180 ? 50.983 28.542 19.868 1.00 38.16 180 GLN A O 1
ATOM 1282 N N . GLU A 1 181 ? 52.895 28.591 21.050 1.00 38.23 181 GLU A N 1
ATOM 1283 C CA . GLU A 1 181 ? 52.309 28.024 22.256 1.00 38.76 181 GLU A CA 1
ATOM 1284 C C . GLU A 1 181 ? 52.719 28.977 23.377 1.00 37.99 181 GLU A C 1
ATOM 1285 O O . GLU A 1 181 ? 53.885 29.017 23.772 1.00 35.64 181 GLU A O 1
ATOM 1291 N N . ILE A 1 182 ? 51.767 29.761 23.875 1.00 38.41 182 ILE A N 1
ATOM 1292 C CA . ILE A 1 182 ? 52.060 30.719 24.937 1.00 38.79 182 ILE A CA 1
ATOM 1293 C C . ILE A 1 182 ? 52.294 30.012 26.268 1.00 39.16 182 ILE A C 1
ATOM 1294 O O . ILE A 1 182 ? 51.411 29.325 26.775 1.00 38.55 182 ILE A O 1
ATOM 1299 N N . ILE A 1 183 ? 53.489 30.189 26.824 1.00 37.93 183 ILE A N 1
ATOM 1300 C CA . ILE A 1 183 ? 53.860 29.568 28.091 1.00 39.85 183 ILE A CA 1
ATOM 1301 C C . ILE A 1 183 ? 53.527 30.437 29.296 1.00 39.20 183 ILE A C 1
ATOM 1302 O O . ILE A 1 183 ? 52.953 29.961 30.276 1.00 36.89 183 ILE A O 1
ATOM 1307 N N . SER A 1 184 ? 53.908 31.708 29.228 1.00 36.48 184 SER A N 1
ATOM 1308 C CA . SER A 1 184 ? 53.668 32.625 30.333 1.00 38.17 184 SER A CA 1
ATOM 1309 C C . SER A 1 184 ? 53.150 33.964 29.823 1.00 36.09 184 SER A C 1
ATOM 1310 O O . SER A 1 184 ? 53.711 34.542 28.893 1.00 32.15 184 SER A O 1
ATOM 1313 N N . GLU A 1 185 ? 52.077 34.448 30.441 1.00 36.67 185 GLU A N 1
ATOM 1314 C CA . GLU A 1 185 ? 51.465 35.709 30.051 1.00 37.13 185 GLU A CA 1
ATOM 1315 C C . GLU A 1 185 ? 52.280 36.931 30.455 1.00 36.30 185 GLU A C 1
ATOM 1316 O O . GLU A 1 185 ? 52.987 36.927 31.465 1.00 33.31 185 GLU A O 1
ATOM 1322 N N . SER A 1 186 ? 52.170 37.979 29.649 1.00 32.49 186 SER A N 1
ATOM 1323 C CA . SER A 1 186 ? 52.848 39.234 29.923 1.00 31.86 186 SER A CA 1
ATOM 1324 C C . SER A 1 186 ? 52.063 39.915 31.045 1.00 32.20 186 SER A C 1
ATOM 1325 O O . SER A 1 186 ? 50.949 39.502 31.371 1.00 27.96 186 SER A O 1
ATOM 1328 N N . LYS A 1 187 ? 52.641 40.962 31.623 1.00 31.20 187 LYS A N 1
ATOM 1329 C CA . LYS A 1 187 ? 51.986 41.699 32.697 1.00 29.70 187 LYS A CA 1
ATOM 1330 C C . LYS A 1 187 ? 52.262 43.180 32.521 1.00 27.79 187 LYS A C 1
ATOM 1331 O O . LYS A 1 187 ? 53.388 43.573 32.210 1.00 25.69 187 LYS A O 1
ATOM 1337 N N . PRO A 1 188 ? 51.235 44.022 32.707 1.00 27.34 188 PRO A N 1
ATOM 1338 C CA . PRO A 1 188 ? 51.391 45.475 32.575 1.00 28.63 188 PRO A CA 1
ATOM 1339 C C . PRO A 1 188 ? 52.440 45.991 33.567 1.00 30.15 188 PRO A C 1
ATOM 1340 O O . PRO A 1 188 ? 52.701 45.352 34.595 1.00 28.12 188 PRO A O 1
ATOM 1344 N N . GLY A 1 189 ? 53.028 47.145 33.261 1.00 26.43 189 GLY A N 1
ATOM 1345 C CA . GLY A 1 189 ? 54.028 47.719 34.145 1.00 27.97 189 GLY A CA 1
ATOM 1346 C C . GLY A 1 189 ? 55.217 48.329 33.417 1.00 27.14 189 GLY A C 1
ATOM 1347 O O . GLY A 1 189 ? 55.360 48.194 32.201 1.00 26.28 189 GLY A O 1
ATOM 1348 N N . TYR A 1 190 ? 56.072 49.012 34.171 1.00 28.52 190 TYR A N 1
ATOM 1349 C CA . TYR A 1 190 ? 57.258 49.653 33.616 1.00 26.10 190 TYR A CA 1
ATOM 1350 C C . TYR A 1 190 ? 58.240 49.940 34.749 1.00 30.10 190 TYR A C 1
ATOM 1351 O O . TYR A 1 190 ? 57.892 49.818 35.926 1.00 27.18 190 TYR A O 1
ATOM 1360 N N . GLY A 1 191 ? 59.466 50.302 34.379 1.00 27.37 191 GLY A N 1
ATOM 1361 C CA . GLY A 1 191 ? 60.485 50.652 35.350 1.00 28.89 191 GLY A CA 1
ATOM 1362 C C . GLY A 1 191 ? 60.958 49.589 36.321 1.00 29.77 191 GLY A C 1
ATOM 1363 O O . GLY A 1 191 ? 60.608 48.415 36.212 1.00 29.15 191 GLY A O 1
ATOM 1364 N N . THR A 1 192 ? 61.782 50.029 37.268 1.00 29.23 192 THR A N 1
ATOM 1365 C CA . THR A 1 192 ? 62.347 49.176 38.306 1.00 30.99 192 THR A CA 1
ATOM 1366 C C . THR A 1 192 ? 61.786 49.691 39.619 1.00 28.69 192 THR A C 1
ATOM 1367 O O . THR A 1 192 ? 61.941 50.865 39.944 1.00 30.21 192 THR A O 1
ATOM 1371 N N . TRP A 1 193 ? 61.135 48.810 40.368 1.00 31.29 193 TRP A N 1
ATOM 1372 C CA . TRP A 1 193 ? 60.531 49.185 41.636 1.00 32.23 193 TRP A CA 1
ATOM 1373 C C . TRP A 1 193 ? 61.106 48.379 42.787 1.00 34.06 193 TRP A C 1
ATOM 1374 O O . TRP A 1 193 ? 61.379 47.186 42.652 1.00 33.89 193 TRP A O 1
ATOM 1385 N N . ASN A 1 194 ? 61.267 49.035 43.928 1.00 33.32 194 ASN A N 1
ATOM 1386 C CA . ASN A 1 194 ? 61.828 48.383 45.100 1.00 33.79 194 ASN A CA 1
ATOM 1387 C C . ASN A 1 194 ? 60.855 48.396 46.274 1.00 32.84 194 ASN A C 1
ATOM 1388 O O . ASN A 1 194 ? 60.332 49.448 46.637 1.00 32.39 194 ASN A O 1
ATOM 1393 N N . LEU A 1 195 ? 60.615 47.224 46.855 1.00 29.23 195 LEU A N 1
ATOM 1394 C CA . LEU A 1 195 ? 59.739 47.103 48.011 1.00 32.23 195 LEU A CA 1
ATOM 1395 C C . LEU A 1 195 ? 60.417 47.780 49.198 1.00 32.58 195 LEU A C 1
ATOM 1396 O O . LEU A 1 195 ? 61.496 47.362 49.627 1.00 33.83 195 LEU A O 1
ATOM 1401 N N . LEU A 1 196 ? 59.795 48.830 49.719 1.00 32.19 196 LEU A N 1
ATOM 1402 C CA . LEU A 1 196 ? 60.349 49.556 50.858 1.00 33.51 196 LEU A CA 1
ATOM 1403 C C . LEU A 1 196 ? 60.076 48.813 52.157 1.00 35.01 196 LEU A C 1
ATOM 1404 O O . LEU A 1 196 ? 60.900 48.803 53.075 1.00 34.35 196 LEU A O 1
ATOM 1409 N N . GLY A 1 197 ? 58.909 48.187 52.220 1.00 33.49 197 GLY A N 1
ATOM 1410 C CA . GLY A 1 197 ? 58.523 47.463 53.413 1.00 34.46 197 GLY A CA 1
ATOM 1411 C C . GLY A 1 197 ? 57.017 47.491 53.506 1.00 34.85 197 GLY A C 1
ATOM 1412 O O . GLY A 1 197 ? 56.342 47.828 52.529 1.00 33.17 197 GLY A O 1
ATOM 1413 N N . ALA A 1 198 ? 56.487 47.154 54.676 1.00 34.37 198 ALA A N 1
ATOM 1414 C CA . ALA A 1 198 ? 55.049 47.128 54.873 1.00 33.41 198 ALA A CA 1
ATOM 1415 C C . ALA A 1 198 ? 54.640 48.132 55.932 1.00 34.52 198 ALA A C 1
ATOM 1416 O O . ALA A 1 198 ? 55.446 48.524 56.774 1.00 35.20 198 ALA A O 1
ATOM 1418 N N . GLN A 1 199 ? 53.382 48.547 55.881 1.00 34.63 199 GLN A N 1
ATOM 1419 C CA . GLN A 1 199 ? 52.863 49.490 56.853 1.00 36.47 199 GLN A CA 1
ATOM 1420 C C . GLN A 1 199 ? 51.509 48.980 57.310 1.00 36.04 199 GLN A C 1
ATOM 1421 O O . GLN A 1 199 ? 50.570 48.891 56.521 1.00 38.09 199 GLN A O 1
ATOM 1427 N N . THR A 1 200 ? 51.413 48.628 58.585 1.00 35.73 200 THR A N 1
ATOM 1428 C CA . THR A 1 200 ? 50.158 48.144 59.125 1.00 38.13 200 THR A CA 1
ATOM 1429 C C . THR A 1 200 ? 49.384 49.355 59.620 1.00 38.42 200 THR A C 1
ATOM 1430 O O . THR A 1 200 ? 49.874 50.121 60.446 1.00 39.17 200 THR A O 1
ATOM 1434 N N . VAL A 1 201 ? 48.176 49.530 59.105 1.00 40.13 201 VAL A N 1
ATOM 1435 C CA . VAL A 1 201 ? 47.352 50.663 59.490 1.00 42.89 201 VAL A CA 1
ATOM 1436 C C . VAL A 1 201 ? 45.913 50.264 59.778 1.00 43.92 201 VAL A C 1
ATOM 1437 O O . VAL A 1 201 ? 45.286 49.556 58.992 1.00 44.92 201 VAL A O 1
ATOM 1441 N N . THR A 1 202 ? 45.392 50.719 60.912 1.00 44.49 202 THR A N 1
ATOM 1442 C CA . THR A 1 202 ? 44.008 50.438 61.261 1.00 43.39 202 THR A CA 1
ATOM 1443 C C . THR A 1 202 ? 43.231 51.677 60.845 1.00 43.97 202 THR A C 1
ATOM 1444 O O . THR A 1 202 ? 43.336 52.727 61.484 1.00 43.50 202 THR A O 1
ATOM 1448 N N . LEU A 1 203 ? 42.467 51.564 59.766 1.00 43.24 203 LEU A N 1
ATOM 1449 C CA . LEU A 1 203 ? 41.699 52.701 59.286 1.00 46.68 203 LEU A CA 1
ATOM 1450 C C . LEU A 1 203 ? 40.821 53.265 60.410 1.00 49.63 203 LEU A C 1
ATOM 1451 O O . LEU A 1 203 ? 40.466 52.554 61.355 1.00 46.19 203 LEU A O 1
ATOM 1456 N N . ASP A 1 204 ? 40.499 54.551 60.304 1.00 51.03 204 ASP A N 1
ATOM 1457 C CA . ASP A 1 204 ? 39.721 55.260 61.314 1.00 54.17 204 ASP A CA 1
ATOM 1458 C C . ASP A 1 204 ? 38.801 54.465 62.235 1.00 56.59 204 ASP A C 1
ATOM 1459 O O . ASP A 1 204 ? 39.203 54.089 63.339 1.00 58.89 204 ASP A O 1
ATOM 1464 N N . ASN A 1 205 ? 37.572 54.209 61.806 1.00 56.96 205 ASN A N 1
ATOM 1465 C CA . ASN A 1 205 ? 36.642 53.483 62.667 1.00 58.00 205 ASN A CA 1
ATOM 1466 C C . ASN A 1 205 ? 36.565 51.994 62.371 1.00 57.65 205 ASN A C 1
ATOM 1467 O O . ASN A 1 205 ? 35.481 51.446 62.178 1.00 58.26 205 ASN A O 1
ATOM 1472 N N . GLN A 1 206 ? 37.720 51.337 62.352 1.00 57.48 206 GLN A N 1
ATOM 1473 C CA . GLN A 1 206 ? 37.764 49.911 62.071 1.00 57.11 206 GLN A CA 1
ATOM 1474 C C . GLN A 1 206 ? 38.402 49.127 63.206 1.00 57.65 206 GLN A C 1
ATOM 1475 O O . GLN A 1 206 ? 39.094 49.688 64.055 1.00 56.45 206 GLN A O 1
ATOM 1481 N N . GLN A 1 207 ? 38.168 47.820 63.198 1.00 59.82 207 GLN A N 1
ATOM 1482 C CA . GLN A 1 207 ? 38.692 46.931 64.224 1.00 61.88 207 GLN A CA 1
ATOM 1483 C C . GLN A 1 207 ? 39.922 46.163 63.762 1.00 60.73 207 GLN A C 1
ATOM 1484 O O . GLN A 1 207 ? 40.852 45.940 64.536 1.00 62.08 207 GLN A O 1
ATOM 1490 N N . THR A 1 208 ? 39.923 45.757 62.498 1.00 58.30 208 THR A N 1
ATOM 1491 C CA . THR A 1 208 ? 41.035 44.994 61.953 1.00 57.68 208 THR A CA 1
ATOM 1492 C C . THR A 1 208 ? 42.059 45.872 61.237 1.00 55.17 208 THR A C 1
ATOM 1493 O O . THR A 1 208 ? 41.699 46.788 60.500 1.00 52.43 208 THR A O 1
ATOM 1497 N N . PRO A 1 209 ? 43.355 45.608 61.463 1.00 53.07 209 PRO A N 1
ATOM 1498 C CA . PRO A 1 209 ? 44.425 46.381 60.827 1.00 52.19 209 PRO A CA 1
ATOM 1499 C C . PRO A 1 209 ? 44.582 45.967 59.370 1.00 50.12 209 PRO A C 1
ATOM 1500 O O . PRO A 1 209 ? 44.261 44.839 59.001 1.00 50.94 209 PRO A O 1
ATOM 1504 N N . THR A 1 210 ? 45.074 46.880 58.546 1.00 47.79 210 THR A N 1
ATOM 1505 C CA . THR A 1 210 ? 45.283 46.590 57.135 1.00 44.24 210 THR A CA 1
ATOM 1506 C C . THR A 1 210 ? 46.779 46.680 56.871 1.00 41.57 210 THR A C 1
ATOM 1507 O O . THR A 1 210 ? 47.440 47.614 57.325 1.00 39.83 210 THR A O 1
ATOM 1511 N N . VAL A 1 211 ? 47.320 45.698 56.163 1.00 38.96 211 VAL A N 1
ATOM 1512 C CA . VAL A 1 211 ? 48.741 45.710 55.851 1.00 37.75 211 VAL A CA 1
ATOM 1513 C C . VAL A 1 211 ? 48.932 46.220 54.427 1.00 35.45 211 VAL A C 1
ATOM 1514 O O . VAL A 1 211 ? 48.391 45.646 53.482 1.00 34.90 211 VAL A O 1
ATOM 1518 N N . PHE A 1 212 ? 49.685 47.309 54.281 1.00 34.73 212 PHE A N 1
ATOM 1519 C CA . PHE A 1 212 ? 49.953 47.886 52.964 1.00 33.73 212 PHE A CA 1
ATOM 1520 C C . PHE A 1 212 ? 51.422 47.680 52.599 1.00 33.05 212 PHE A C 1
ATOM 1521 O O . PHE A 1 212 ? 52.291 47.710 53.469 1.00 34.65 212 PHE A O 1
ATOM 1529 N N . TYR A 1 213 ? 51.695 47.469 51.316 1.00 30.82 213 TYR A N 1
ATOM 1530 C CA . TYR A 1 213 ? 53.072 47.319 50.850 1.00 29.84 213 TYR A CA 1
ATOM 1531 C C . TYR A 1 213 ? 53.416 48.524 49.973 1.00 29.56 213 TYR A C 1
ATOM 1532 O O . TYR A 1 213 ? 52.644 48.908 49.092 1.00 28.28 213 TYR A O 1
ATOM 1541 N N . HIS A 1 214 ? 54.581 49.111 50.215 1.00 29.95 214 HIS A N 1
ATOM 1542 C CA . HIS A 1 214 ? 55.010 50.288 49.478 1.00 30.22 214 HIS A CA 1
ATOM 1543 C C . HIS A 1 214 ? 56.202 50.002 48.580 1.00 29.46 214 HIS A C 1
ATOM 1544 O O . HIS A 1 214 ? 57.218 49.467 49.034 1.00 30.69 214 HIS A O 1
ATOM 1551 N N . PHE A 1 215 ? 56.070 50.367 47.307 1.00 28.68 215 PHE A N 1
ATOM 1552 C CA . PHE A 1 215 ? 57.135 50.179 46.324 1.00 29.29 215 PHE A CA 1
ATOM 1553 C C . PHE A 1 215 ? 57.592 51.538 45.826 1.00 28.59 215 PHE A C 1
ATOM 1554 O O . PHE A 1 215 ? 56.765 52.403 45.545 1.00 31.29 215 PHE A O 1
ATOM 1562 N N . GLU A 1 216 ? 58.905 51.725 45.713 1.00 27.71 216 GLU A N 1
ATOM 1563 C CA . GLU A 1 216 ? 59.456 52.986 45.233 1.00 27.70 216 GLU A CA 1
ATOM 1564 C C . GLU A 1 216 ? 60.122 52.765 43.885 1.00 26.45 216 GLU A C 1
ATOM 1565 O O . GLU A 1 216 ? 60.854 51.790 43.708 1.00 26.65 216 GLU A O 1
ATOM 1571 N N . ARG A 1 217 ? 59.870 53.662 42.933 1.00 25.07 217 ARG A N 1
ATOM 1572 C CA . ARG A 1 217 ? 60.487 53.517 41.624 1.00 28.69 217 ARG A CA 1
ATOM 1573 C C . ARG A 1 217 ? 61.939 53.961 41.754 1.00 28.03 217 ARG A C 1
ATOM 1574 O O . ARG A 1 217 ? 62.212 55.077 42.195 1.00 31.42 217 ARG A O 1
ATOM 1582 N N . THR A 1 218 ? 62.865 53.090 41.368 1.00 30.49 218 THR A N 1
ATOM 1583 C CA . THR A 1 218 ? 64.286 53.405 41.464 1.00 32.79 218 THR A CA 1
ATOM 1584 C C . THR A 1 218 ? 64.961 53.619 40.113 1.00 35.21 218 THR A C 1
ATOM 1585 O O . THR A 1 218 ? 66.090 54.105 40.051 1.00 32.80 218 THR A O 1
ATOM 1589 N N . ALA A 1 219 ? 64.270 53.248 39.042 1.00 33.19 219 ALA A N 1
ATOM 1590 C CA . ALA A 1 219 ? 64.793 53.400 37.690 1.00 35.99 219 ALA A CA 1
ATOM 1591 C C . ALA A 1 219 ? 63.643 53.290 36.697 1.00 37.15 219 ALA A C 1
ATOM 1592 O O . ALA A 1 219 ? 63.817 53.710 35.533 1.00 39.05 219 ALA A O 1
ATOM 1595 N N . SER B 1 12 ? 36.008 65.742 12.527 1.00 61.81 12 SER B N 1
ATOM 1596 C CA . SER B 1 12 ? 36.753 64.460 12.690 1.00 62.20 12 SER B CA 1
ATOM 1597 C C . SER B 1 12 ? 38.078 64.480 11.931 1.00 62.39 12 SER B C 1
ATOM 1598 O O . SER B 1 12 ? 38.214 65.177 10.923 1.00 64.29 12 SER B O 1
ATOM 1601 N N . ARG B 1 13 ? 39.052 63.716 12.420 1.00 60.76 13 ARG B N 1
ATOM 1602 C CA . ARG B 1 13 ? 40.368 63.641 11.787 1.00 58.94 13 ARG B CA 1
ATOM 1603 C C . ARG B 1 13 ? 40.689 62.219 11.333 1.00 56.08 13 ARG B C 1
ATOM 1604 O O . ARG B 1 13 ? 39.930 61.288 11.600 1.00 57.93 13 ARG B O 1
ATOM 1612 N N . LEU B 1 14 ? 41.822 62.059 10.655 1.00 50.69 14 LEU B N 1
ATOM 1613 C CA . LEU B 1 14 ? 42.256 60.754 10.169 1.00 45.39 14 LEU B CA 1
ATOM 1614 C C . LEU B 1 14 ? 42.201 59.647 11.225 1.00 40.71 14 LEU B C 1
ATOM 1615 O O . LEU B 1 14 ? 41.772 58.534 10.928 1.00 37.10 14 LEU B O 1
ATOM 1620 N N . ALA B 1 15 ? 42.632 59.949 12.448 1.00 36.55 15 ALA B N 1
ATOM 1621 C CA . ALA B 1 15 ? 42.647 58.951 13.522 1.00 35.08 15 ALA B CA 1
ATOM 1622 C C . ALA B 1 15 ? 41.315 58.218 13.729 1.00 32.91 15 ALA B C 1
ATOM 1623 O O . ALA B 1 15 ? 41.306 57.011 13.983 1.00 29.90 15 ALA B O 1
ATOM 1625 N N . ASP B 1 16 ? 40.200 58.940 13.630 1.00 33.03 16 ASP B N 1
ATOM 1626 C CA . ASP B 1 16 ? 38.873 58.328 13.793 1.00 33.93 16 ASP B CA 1
ATOM 1627 C C . ASP B 1 16 ? 38.637 57.205 12.790 1.00 34.46 16 ASP B C 1
ATOM 1628 O O . ASP B 1 16 ? 37.879 56.268 13.055 1.00 35.29 16 ASP B O 1
ATOM 1633 N N . PHE B 1 17 ? 39.292 57.294 11.637 1.00 31.63 17 PHE B N 1
ATOM 1634 C CA . PHE B 1 17 ? 39.078 56.310 10.587 1.00 32.72 17 PHE B CA 1
ATOM 1635 C C . PHE B 1 17 ? 40.261 55.410 10.254 1.00 33.47 17 PHE B C 1
ATOM 1636 O O . PHE B 1 17 ? 40.347 54.870 9.150 1.00 32.19 17 PHE B O 1
ATOM 1644 N N . LEU B 1 18 ? 41.166 55.246 11.215 1.00 31.38 18 LEU B N 1
ATOM 1645 C CA . LEU B 1 18 ? 42.330 54.383 11.041 1.00 31.33 18 LEU B CA 1
ATOM 1646 C C . LEU B 1 18 ? 42.160 53.213 12.003 1.00 31.12 18 LEU B C 1
ATOM 1647 O O . LEU B 1 18 ? 42.079 53.398 13.220 1.00 32.17 18 LEU B O 1
ATOM 1652 N N . GLY B 1 19 ? 42.100 52.010 11.448 1.00 31.58 19 GLY B N 1
ATOM 1653 C CA . GLY B 1 19 ? 41.889 50.827 12.263 1.00 33.53 19 GLY B CA 1
ATOM 1654 C C . GLY B 1 19 ? 42.927 50.546 13.330 1.00 31.18 19 GLY B C 1
ATOM 1655 O O . GLY B 1 19 ? 44.110 50.806 13.141 1.00 31.05 19 GLY B O 1
ATOM 1656 N N . PHE B 1 20 ? 42.461 50.027 14.463 1.00 31.13 20 PHE B N 1
ATOM 1657 C CA . PHE B 1 20 ? 43.332 49.660 15.581 1.00 31.32 20 PHE B CA 1
ATOM 1658 C C . PHE B 1 20 ? 42.958 48.238 16.003 1.00 31.47 20 PHE B C 1
ATOM 1659 O O . PHE B 1 20 ? 41.773 47.927 16.163 1.00 32.10 20 PHE B O 1
ATOM 1667 N N . ARG B 1 21 ? 43.960 47.382 16.179 1.00 29.54 21 ARG B N 1
ATOM 1668 C CA . ARG B 1 21 ? 43.728 45.993 16.579 1.00 29.10 21 ARG B CA 1
ATOM 1669 C C . ARG B 1 21 ? 43.694 45.876 18.104 1.00 31.39 21 ARG B C 1
ATOM 1670 O O . ARG B 1 21 ? 44.728 45.962 18.763 1.00 27.70 21 ARG B O 1
ATOM 1678 N N . PRO B 1 22 ? 42.498 45.680 18.686 1.00 31.37 22 PRO B N 1
ATOM 1679 C CA . PRO B 1 22 ? 42.383 45.562 20.144 1.00 32.21 22 PRO B CA 1
ATOM 1680 C C . PRO B 1 22 ? 43.012 44.291 20.713 1.00 33.45 22 PRO B C 1
ATOM 1681 O O . PRO B 1 22 ? 43.145 43.279 20.025 1.00 33.50 22 PRO B O 1
ATOM 1685 N N . LYS B 1 23 ? 43.408 44.352 21.977 1.00 33.48 23 LYS B N 1
ATOM 1686 C CA . LYS B 1 23 ? 44.019 43.200 22.622 1.00 36.86 23 LYS B CA 1
ATOM 1687 C C . LYS B 1 23 ? 42.966 42.138 22.896 1.00 37.45 23 LYS B C 1
ATOM 1688 O O . LYS B 1 23 ? 41.863 42.448 23.341 1.00 37.83 23 LYS B O 1
ATOM 1694 N N . THR B 1 24 ? 43.307 40.884 22.636 1.00 39.04 24 THR B N 1
ATOM 1695 C CA . THR B 1 24 ? 42.376 39.789 22.878 1.00 42.51 24 THR B CA 1
ATOM 1696 C C . THR B 1 24 ? 42.103 39.662 24.375 1.00 40.46 24 THR B C 1
ATOM 1697 O O . THR B 1 24 ? 43.035 39.609 25.174 1.00 42.84 24 THR B O 1
ATOM 1701 N N . GLY B 1 25 ? 40.826 39.621 24.748 1.00 40.23 25 GLY B N 1
ATOM 1702 C CA . GLY B 1 25 ? 40.463 39.486 26.150 1.00 38.80 25 GLY B CA 1
ATOM 1703 C C . GLY B 1 25 ? 40.566 40.757 26.976 1.00 37.83 25 GLY B C 1
ATOM 1704 O O . GLY B 1 25 ? 40.462 40.718 28.200 1.00 38.60 25 GLY B O 1
ATOM 1705 N N . ASP B 1 26 ? 40.766 41.888 26.311 1.00 35.50 26 ASP B N 1
ATOM 1706 C CA . ASP B 1 26 ? 40.882 43.171 26.994 1.00 33.76 26 ASP B CA 1
ATOM 1707 C C . ASP B 1 26 ? 39.513 43.772 27.321 1.00 34.43 26 ASP B C 1
ATOM 1708 O O . ASP B 1 26 ? 38.662 43.917 26.447 1.00 34.75 26 ASP B O 1
ATOM 1713 N N . ILE B 1 27 ? 39.299 44.111 28.588 1.00 34.46 27 ILE B N 1
ATOM 1714 C CA . ILE B 1 27 ? 38.047 44.738 29.002 1.00 36.15 27 ILE B CA 1
ATOM 1715 C C . ILE B 1 27 ? 38.368 45.896 29.936 1.00 35.10 27 ILE B C 1
ATOM 1716 O O . ILE B 1 27 ? 37.570 46.252 30.80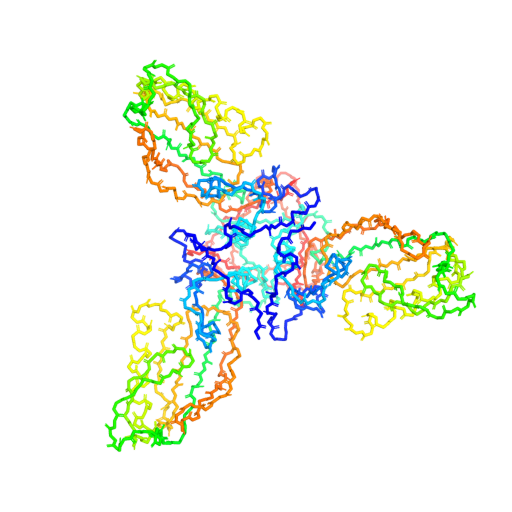3 1.00 33.41 27 ILE B O 1
ATOM 1721 N N . ASP B 1 28 ? 39.541 46.496 29.742 1.00 34.12 28 ASP B N 1
ATOM 1722 C CA . ASP B 1 28 ? 39.976 47.606 30.581 1.00 33.11 28 ASP B CA 1
ATOM 1723 C C . ASP B 1 28 ? 39.134 48.876 30.458 1.00 31.77 28 ASP B C 1
ATOM 1724 O O . ASP B 1 28 ? 39.223 49.761 31.300 1.00 31.95 28 ASP B O 1
ATOM 1729 N N . VAL B 1 29 ? 38.323 48.981 29.415 1.00 33.45 29 VAL B N 1
ATOM 1730 C CA . VAL B 1 29 ? 37.481 50.167 29.278 1.00 33.81 29 VAL B CA 1
ATOM 1731 C C . VAL B 1 29 ? 36.155 49.929 30.000 1.00 34.38 29 VAL B C 1
ATOM 1732 O O . VAL B 1 29 ? 35.332 49.122 29.568 1.00 35.13 29 VAL B O 1
ATOM 1736 N N . MET B 1 30 ? 35.976 50.621 31.120 1.00 35.92 30 MET B N 1
ATOM 1737 C CA . MET B 1 30 ? 34.767 50.508 31.927 1.00 38.19 30 MET B CA 1
ATOM 1738 C C . MET B 1 30 ? 34.391 49.064 32.259 1.00 40.47 30 MET B C 1
ATOM 1739 O O . MET B 1 30 ? 33.211 48.719 32.308 1.00 38.84 30 MET B O 1
ATOM 1744 N N . ASN B 1 31 ? 35.394 48.220 32.482 1.00 39.44 31 ASN B N 1
ATOM 1745 C CA . ASN B 1 31 ? 35.150 46.821 32.824 1.00 42.13 31 ASN B CA 1
ATOM 1746 C C . ASN B 1 31 ? 34.307 46.071 31.795 1.00 43.66 31 ASN B C 1
ATOM 1747 O O . ASN B 1 31 ? 33.689 45.057 32.134 1.00 42.75 31 ASN B O 1
ATOM 1752 N N . ARG B 1 32 ? 34.260 46.543 30.551 1.00 42.44 32 ARG B N 1
ATOM 1753 C CA . ARG B 1 32 ? 33.444 45.836 29.571 1.00 42.53 32 ARG B CA 1
ATOM 1754 C C . ARG B 1 32 ? 33.947 45.721 28.136 1.00 41.11 32 ARG B C 1
ATOM 1755 O O . ARG B 1 32 ? 33.466 44.871 27.389 1.00 41.62 32 ARG B O 1
ATOM 1763 N N . GLN B 1 33 ? 34.900 46.552 27.733 1.00 38.08 33 GLN B N 1
ATOM 1764 C CA . GLN B 1 33 ? 35.404 46.441 26.371 1.00 34.46 33 GLN B CA 1
ATOM 1765 C C . GLN B 1 33 ? 36.877 46.791 26.240 1.00 32.51 33 GLN B C 1
ATOM 1766 O O . GLN B 1 33 ? 37.488 47.338 27.162 1.00 28.10 33 GLN B O 1
ATOM 1772 N N . SER B 1 34 ? 37.435 46.456 25.083 1.00 30.10 34 SER B N 1
ATOM 1773 C CA . SER B 1 34 ? 38.849 46.669 24.791 1.00 31.87 34 SER B CA 1
ATOM 1774 C C . SER B 1 34 ? 39.206 48.083 24.372 1.00 31.34 34 SER B C 1
ATOM 1775 O O . SER B 1 34 ? 38.399 48.792 23.766 1.00 31.47 34 SER B O 1
ATOM 1778 N N . VAL B 1 35 ? 40.435 48.482 24.688 1.00 31.83 35 VAL B N 1
ATOM 1779 C CA . VAL B 1 35 ? 40.937 49.793 24.306 1.00 30.30 35 VAL B CA 1
ATOM 1780 C C . VAL B 1 35 ? 40.814 49.842 22.786 1.00 30.60 35 VAL B C 1
ATOM 1781 O O . VAL B 1 35 ? 41.165 48.877 22.110 1.00 31.36 35 VAL B O 1
ATOM 1785 N N . GLY B 1 36 ? 40.292 50.944 22.254 1.00 30.91 36 GLY B N 1
ATOM 1786 C CA . GLY B 1 36 ? 40.144 51.060 20.812 1.00 30.62 36 GLY B CA 1
ATOM 1787 C C . GLY B 1 36 ? 38.769 50.706 20.253 1.00 33.74 36 GLY B C 1
ATOM 1788 O O . GLY B 1 36 ? 38.503 50.927 19.068 1.00 32.31 36 GLY B O 1
ATOM 1789 N N . SER B 1 37 ? 37.895 50.146 21.086 1.00 32.19 37 SER B N 1
ATOM 1790 C CA . SER B 1 37 ? 36.547 49.779 20.641 1.00 33.40 37 SER B CA 1
ATOM 1791 C C . SER B 1 37 ? 35.855 50.975 19.993 1.00 32.88 37 SER B C 1
ATOM 1792 O O . SER B 1 37 ? 35.953 52.103 20.488 1.00 32.26 37 SER B O 1
ATOM 1795 N N . VAL B 1 38 ? 35.155 50.733 18.889 1.00 33.58 38 VAL B N 1
ATOM 1796 C CA . VAL B 1 38 ? 34.464 51.815 18.197 1.00 33.16 38 VAL B CA 1
ATOM 1797 C C . VAL B 1 38 ? 33.512 52.525 19.151 1.00 33.94 38 VAL B C 1
ATOM 1798 O O . VAL B 1 38 ? 32.952 51.902 20.055 1.00 36.72 38 VAL B O 1
ATOM 1802 N N . THR B 1 39 ? 33.345 53.832 18.964 1.00 34.46 39 THR B N 1
ATOM 1803 C CA . THR B 1 39 ? 32.446 54.613 19.809 1.00 33.29 39 THR B CA 1
ATOM 1804 C C . THR B 1 39 ? 31.427 55.337 18.930 1.00 36.18 39 THR B C 1
ATOM 1805 O O . THR B 1 39 ? 31.531 55.322 17.702 1.00 33.43 39 THR B O 1
ATOM 1809 N N . ILE B 1 40 ? 30.450 55.981 19.559 1.00 37.63 40 ILE B N 1
ATOM 1810 C CA . ILE B 1 40 ? 29.418 56.693 18.811 1.00 38.09 40 ILE B CA 1
ATOM 1811 C C . ILE B 1 40 ? 30.024 57.779 17.918 1.00 39.93 40 ILE B C 1
ATOM 1812 O O . ILE B 1 40 ? 29.497 58.070 16.846 1.00 40.23 40 ILE B O 1
ATOM 1817 N N . SER B 1 41 ? 31.137 58.369 18.352 1.00 39.07 41 SER B N 1
ATOM 1818 C CA . SER B 1 41 ? 31.787 59.413 17.566 1.00 38.46 41 SER B CA 1
ATOM 1819 C C . SER B 1 41 ? 32.161 58.922 16.178 1.00 37.51 41 SER B C 1
ATOM 1820 O O . SER B 1 41 ? 32.065 59.671 15.208 1.00 37.73 41 SER B O 1
ATOM 1823 N N . GLN B 1 42 ? 32.590 57.669 16.074 1.00 37.02 42 GLN B N 1
ATOM 1824 C CA . GLN B 1 42 ? 32.950 57.131 14.770 1.00 36.35 42 GLN B CA 1
ATOM 1825 C C . GLN B 1 42 ? 31.710 56.637 14.022 1.00 36.38 42 GLN B C 1
ATOM 1826 O O . GLN B 1 42 ? 31.597 56.813 12.806 1.00 35.04 42 GLN B O 1
ATOM 1832 N N . LEU B 1 43 ? 30.778 56.028 14.746 1.00 36.24 43 LEU B N 1
ATOM 1833 C CA . LEU B 1 43 ? 29.555 55.529 14.121 1.00 38.86 43 LEU B CA 1
ATOM 1834 C C . LEU B 1 43 ? 28.812 56.661 13.419 1.00 39.16 43 LEU B C 1
ATOM 1835 O O . LEU B 1 43 ? 28.269 56.476 12.330 1.00 40.28 43 LEU B O 1
ATOM 1840 N N . ALA B 1 44 ? 28.805 57.834 14.044 1.00 39.65 44 ALA B N 1
ATOM 1841 C CA . ALA B 1 44 ? 28.127 59.003 13.497 1.00 41.33 44 ALA B CA 1
ATOM 1842 C C . ALA B 1 44 ? 28.716 59.453 12.160 1.00 43.02 44 ALA B C 1
ATOM 1843 O O . ALA B 1 44 ? 28.051 60.138 11.383 1.00 43.27 44 ALA B O 1
ATOM 1845 N N . LYS B 1 45 ? 29.963 59.074 11.894 1.00 42.06 45 LYS B N 1
ATOM 1846 C CA . LYS B 1 45 ? 30.616 59.449 10.645 1.00 40.11 45 LYS B CA 1
ATOM 1847 C C . LYS B 1 45 ? 30.640 58.288 9.665 1.00 39.28 45 LYS B C 1
ATOM 1848 O O . LYS B 1 45 ? 31.202 58.398 8.580 1.00 40.48 45 LYS B O 1
ATOM 1854 N N . GLY B 1 46 ? 30.038 57.171 10.054 1.00 39.11 46 GLY B N 1
ATOM 1855 C CA . GLY B 1 46 ? 29.998 56.018 9.173 1.00 39.02 46 GLY B CA 1
ATOM 1856 C C . GLY B 1 46 ? 31.161 55.047 9.274 1.00 39.43 46 GLY B C 1
ATOM 1857 O O . GLY B 1 46 ? 31.424 54.308 8.327 1.00 39.46 46 GLY B O 1
ATOM 1858 N N . PHE B 1 47 ? 31.862 55.041 10.406 1.00 38.75 47 PHE B N 1
ATOM 1859 C CA . PHE B 1 47 ? 32.983 54.118 10.601 1.00 38.39 47 PHE B CA 1
ATOM 1860 C C . PHE B 1 47 ? 32.570 53.170 11.730 1.00 35.64 47 PHE B C 1
ATOM 1861 O O . PHE B 1 47 ? 32.136 53.618 12.784 1.00 35.43 47 PHE B O 1
ATOM 1869 N N . TYR B 1 48 ? 32.709 51.865 11.518 1.00 37.06 48 TYR B N 1
ATOM 1870 C CA . TYR B 1 48 ? 32.272 50.900 12.528 1.00 37.93 48 TYR B CA 1
ATOM 1871 C C . TYR B 1 48 ? 33.348 49.974 13.095 1.00 39.69 48 TYR B C 1
ATOM 1872 O O . TYR B 1 48 ? 33.029 48.969 13.736 1.00 38.17 48 TYR B O 1
ATOM 1881 N N . GLU B 1 49 ? 34.613 50.309 12.879 1.00 38.10 49 GLU B N 1
ATOM 1882 C CA . GLU B 1 49 ? 35.697 49.461 13.361 1.00 38.53 49 GLU B CA 1
ATOM 1883 C C . GLU B 1 49 ? 36.485 50.050 14.530 1.00 34.41 49 GLU B C 1
ATOM 1884 O O . GLU B 1 49 ? 36.443 51.251 14.775 1.00 31.04 49 GLU B O 1
ATOM 1890 N N . PRO B 1 50 ? 37.182 49.194 15.296 1.00 33.89 50 PRO B N 1
ATOM 1891 C CA . PRO B 1 50 ? 37.969 49.728 16.414 1.00 32.03 50 PRO B CA 1
ATOM 1892 C C . PRO B 1 50 ? 38.981 50.659 15.751 1.00 30.18 50 PRO B C 1
ATOM 1893 O O . PRO B 1 50 ? 39.448 50.375 14.648 1.00 32.74 50 PRO B O 1
ATOM 1897 N N . ASN B 1 51 ? 39.318 51.762 16.404 1.00 30.76 51 ASN B N 1
ATOM 1898 C CA . ASN B 1 51 ? 40.214 52.735 15.789 1.00 30.52 51 ASN B CA 1
ATOM 1899 C C . ASN B 1 51 ? 41.217 53.438 16.709 1.00 28.96 51 ASN B C 1
ATOM 1900 O O . ASN B 1 51 ? 41.115 53.391 17.939 1.00 26.76 51 ASN B O 1
ATOM 1905 N N . ILE B 1 52 ? 42.174 54.114 16.080 1.00 28.01 52 ILE B N 1
ATOM 1906 C CA . ILE B 1 52 ? 43.231 54.820 16.791 1.00 28.89 52 ILE B CA 1
ATOM 1907 C C . ILE B 1 52 ? 42.740 55.972 17.662 1.00 29.90 52 ILE B C 1
ATOM 1908 O O . ILE B 1 52 ? 43.230 56.171 18.777 1.00 27.87 52 ILE B O 1
ATOM 1913 N N . GLU B 1 53 ? 41.774 56.734 17.162 1.00 30.33 53 GLU B N 1
ATOM 1914 C CA . GLU B 1 53 ? 41.233 57.852 17.931 1.00 30.18 53 GLU B CA 1
ATOM 1915 C C . GLU B 1 53 ? 40.663 57.335 19.249 1.00 30.57 53 GLU B C 1
ATOM 1916 O O . GLU B 1 53 ? 40.959 57.863 20.324 1.00 31.41 53 GLU B O 1
ATOM 1922 N N . SER B 1 54 ? 39.841 56.298 19.159 1.00 30.14 54 SER B N 1
ATOM 1923 C CA . SER B 1 54 ? 39.226 55.707 20.342 1.00 30.63 54 SER B CA 1
ATOM 1924 C C . SER B 1 54 ? 40.274 55.153 21.314 1.00 28.27 54 SER B C 1
ATOM 1925 O O . SER B 1 54 ? 40.202 55.381 22.519 1.00 30.18 54 SER B O 1
ATOM 1928 N N . ALA B 1 55 ? 41.249 54.426 20.781 1.00 28.97 55 ALA B N 1
ATOM 1929 C CA . ALA B 1 55 ? 42.307 53.834 21.607 1.00 26.50 55 ALA B CA 1
ATOM 1930 C C . ALA B 1 55 ? 43.089 54.882 22.396 1.00 25.99 55 ALA B C 1
ATOM 1931 O O . ALA B 1 55 ? 43.336 54.718 23.590 1.00 28.10 55 ALA B O 1
ATOM 1933 N N . ILE B 1 56 ? 43.492 55.956 21.725 1.00 26.65 56 ILE B N 1
ATOM 1934 C CA . ILE B 1 56 ? 44.235 57.013 22.391 1.00 26.55 56 ILE B CA 1
ATOM 1935 C C . ILE B 1 56 ? 43.353 57.688 23.446 1.00 28.88 56 ILE B C 1
ATOM 1936 O O . ILE B 1 56 ? 43.811 57.967 24.553 1.00 25.42 56 ILE B O 1
ATOM 1941 N N . ASN B 1 57 ? 42.087 57.943 23.114 1.00 27.56 57 ASN B N 1
ATOM 1942 C CA . ASN B 1 57 ? 41.192 58.563 24.084 1.00 28.34 57 ASN B CA 1
ATOM 1943 C C . ASN B 1 57 ? 41.025 57.659 25.302 1.00 26.75 57 ASN B C 1
ATOM 1944 O O . ASN B 1 57 ? 40.925 58.150 26.427 1.00 30.68 57 ASN B O 1
ATOM 1949 N N . ASP B 1 58 ? 40.995 56.346 25.082 1.00 26.53 58 ASP B N 1
ATOM 1950 C CA . ASP B 1 58 ? 40.839 55.400 26.187 1.00 28.86 58 ASP B CA 1
ATOM 1951 C C . ASP B 1 58 ? 42.045 55.442 27.123 1.00 29.11 58 ASP B C 1
ATOM 1952 O O . ASP B 1 58 ? 41.884 55.562 28.333 1.00 30.65 58 ASP B O 1
ATOM 1957 N N . VAL B 1 59 ? 43.256 55.348 26.576 1.00 27.92 59 VAL B N 1
ATOM 1958 C CA . VAL B 1 59 ? 44.433 55.391 27.438 1.00 27.82 59 VAL B CA 1
ATOM 1959 C C . VAL B 1 59 ? 44.517 56.748 28.133 1.00 26.84 59 VAL B C 1
ATOM 1960 O O . VAL B 1 59 ? 44.981 56.852 29.273 1.00 28.36 59 VAL B O 1
ATOM 1964 N N . HIS B 1 60 ? 44.069 57.792 27.447 1.00 24.99 60 HIS B N 1
ATOM 1965 C CA . HIS B 1 60 ? 44.052 59.126 28.034 1.00 26.57 60 HIS B CA 1
ATOM 1966 C C . HIS B 1 60 ? 43.215 59.045 29.319 1.00 29.55 60 HIS B C 1
ATOM 1967 O O . HIS B 1 60 ? 43.617 59.538 30.377 1.00 28.31 60 HIS B O 1
ATOM 1974 N N . ASN B 1 61 ? 42.050 58.406 29.222 1.00 31.59 61 ASN B N 1
ATOM 1975 C CA . ASN B 1 61 ? 41.159 58.256 30.376 1.00 33.44 61 ASN B CA 1
ATOM 1976 C C . ASN B 1 61 ? 41.719 57.379 31.501 1.00 33.06 61 ASN B C 1
ATOM 1977 O O . ASN B 1 61 ? 41.233 57.446 32.630 1.00 32.75 61 ASN B O 1
ATOM 1982 N N . PHE B 1 62 ? 42.720 56.554 31.197 1.00 30.99 62 PHE B N 1
ATOM 1983 C CA . PHE B 1 62 ? 43.321 55.675 32.205 1.00 28.65 62 PHE B CA 1
ATOM 1984 C C . PHE B 1 62 ? 44.421 56.391 32.987 1.00 31.38 62 PHE B C 1
ATOM 1985 O O . PHE B 1 62 ? 44.641 56.108 34.167 1.00 30.00 62 PHE B O 1
ATOM 1993 N N . SER B 1 63 ? 45.099 57.325 32.324 1.00 29.73 63 SER B N 1
ATOM 1994 C CA . SER B 1 63 ? 46.240 58.029 32.910 1.00 34.79 63 SER B CA 1
ATOM 1995 C C . SER B 1 63 ? 46.035 59.291 33.739 1.00 35.76 63 SER B C 1
ATOM 1996 O O . SER B 1 63 ? 46.913 59.653 34.526 1.00 37.23 63 SER B O 1
ATOM 1999 N N . ILE B 1 64 ? 44.906 59.967 33.572 1.00 34.11 64 ILE B N 1
ATOM 2000 C CA . ILE B 1 64 ? 44.651 61.190 34.324 1.00 33.27 64 ILE B CA 1
ATOM 2001 C C . ILE B 1 64 ? 43.848 60.920 35.600 1.00 37.06 64 ILE B C 1
ATOM 2002 O O . ILE B 1 64 ? 42.700 60.470 35.541 1.00 34.78 64 ILE B O 1
ATOM 2007 N N . LYS B 1 65 ? 44.456 61.193 36.752 1.00 35.77 65 LYS B N 1
ATOM 2008 C CA . LYS B 1 65 ? 43.783 60.985 38.031 1.00 37.66 65 LYS B CA 1
ATOM 2009 C C . LYS B 1 65 ? 42.966 62.224 38.399 1.00 36.93 65 LYS B C 1
ATOM 2010 O O . LYS B 1 65 ? 43.344 63.356 38.077 1.00 34.93 65 LYS B O 1
ATOM 2016 N N . ASP B 1 66 ? 41.850 62.003 39.082 1.00 35.14 66 ASP B N 1
ATOM 2017 C CA . ASP B 1 66 ? 40.961 63.086 39.487 1.00 36.20 66 ASP B CA 1
ATOM 2018 C C . ASP B 1 66 ? 41.605 64.118 40.408 1.00 35.01 66 ASP B C 1
ATOM 2019 O O . ASP B 1 66 ? 42.526 63.814 41.175 1.00 32.33 66 ASP B O 1
ATOM 2024 N N . VAL B 1 67 ? 41.115 65.350 40.326 1.00 35.54 67 VAL B N 1
ATOM 2025 C CA . VAL B 1 67 ? 41.600 66.410 41.196 1.00 35.83 67 VAL B CA 1
ATOM 2026 C C . VAL B 1 67 ? 41.314 65.888 42.603 1.00 36.69 67 VAL B C 1
ATOM 2027 O O . VAL B 1 67 ? 40.291 65.245 42.823 1.00 36.48 67 VAL B O 1
ATOM 2031 N N . GLY B 1 68 ? 42.218 66.146 43.542 1.00 36.07 68 GLY B N 1
ATOM 2032 C CA . GLY B 1 68 ? 42.025 65.660 44.897 1.00 36.55 68 GLY B CA 1
ATOM 2033 C C . GLY B 1 68 ? 42.841 64.403 45.169 1.00 37.42 68 GLY B C 1
ATOM 2034 O O . GLY B 1 68 ? 43.064 64.030 46.324 1.00 36.13 68 GLY B O 1
ATOM 2035 N N . THR B 1 69 ? 43.283 63.746 44.100 1.00 34.66 69 THR B N 1
ATOM 2036 C CA . THR B 1 69 ? 44.084 62.529 44.213 1.00 33.02 69 THR B CA 1
ATOM 2037 C C . THR B 1 69 ? 45.433 62.875 44.829 1.00 32.63 69 THR B C 1
ATOM 2038 O O . THR B 1 69 ? 45.934 63.985 44.643 1.00 34.84 69 THR B O 1
ATOM 2042 N N . ILE B 1 70 ? 46.021 61.919 45.546 1.00 30.84 70 ILE B N 1
ATOM 2043 C CA . ILE B 1 70 ? 47.318 62.108 46.195 1.00 28.38 70 ILE B CA 1
ATOM 2044 C C . ILE B 1 70 ? 48.440 61.280 45.555 1.00 32.96 70 ILE B C 1
ATOM 2045 O O . ILE B 1 70 ? 48.263 60.093 45.260 1.00 35.64 70 ILE B O 1
ATOM 2050 N N . ILE B 1 71 ? 49.591 61.908 45.337 1.00 30.12 71 ILE B N 1
ATOM 2051 C CA . ILE B 1 71 ? 50.746 61.202 44.804 1.00 32.63 71 ILE B CA 1
ATOM 2052 C C . ILE B 1 71 ? 51.805 61.343 45.877 1.00 32.03 71 ILE B C 1
ATOM 2053 O O . ILE B 1 71 ? 52.030 62.438 46.404 1.00 30.68 71 ILE B O 1
ATOM 2058 N N . THR B 1 72 ? 52.445 60.232 46.214 1.00 29.54 72 THR B N 1
ATOM 2059 C CA . THR B 1 72 ? 53.472 60.247 47.238 1.00 28.57 72 THR B CA 1
ATOM 2060 C C . THR B 1 72 ? 54.839 59.898 46.655 1.00 30.78 72 THR B C 1
ATOM 2061 O O . THR B 1 72 ? 54.947 59.072 45.750 1.00 30.12 72 THR B O 1
ATOM 2065 N N . ASN B 1 73 ? 55.880 60.554 47.150 1.00 29.04 73 ASN B N 1
ATOM 2066 C CA . ASN B 1 73 ? 57.235 60.251 46.711 1.00 30.60 73 ASN B CA 1
ATOM 2067 C C . ASN B 1 73 ? 58.182 60.578 47.853 1.00 30.23 73 ASN B C 1
ATOM 2068 O O . ASN B 1 73 ? 57.761 61.131 48.866 1.00 31.32 73 ASN B O 1
ATOM 2073 N N . LYS B 1 74 ? 59.451 60.216 47.704 1.00 30.71 74 LYS B N 1
ATOM 2074 C CA . LYS B 1 74 ? 60.442 60.469 48.748 1.00 33.79 74 LYS B CA 1
ATOM 2075 C C . LYS B 1 74 ? 61.446 61.545 48.333 1.00 34.34 74 LYS B C 1
ATOM 2076 O O . LYS B 1 74 ? 62.425 61.789 49.035 1.00 33.31 74 LYS B O 1
ATOM 2082 N N . THR B 1 75 ? 61.187 62.191 47.199 1.00 35.08 75 THR B N 1
ATOM 2083 C CA . THR B 1 75 ? 62.079 63.218 46.662 1.00 34.39 75 THR B CA 1
ATOM 2084 C C . THR B 1 75 ? 61.642 64.654 46.913 1.00 35.68 75 THR B C 1
ATOM 2085 O O . THR B 1 75 ? 62.471 65.559 46.947 1.00 37.75 75 THR B O 1
ATOM 2089 N N . GLY B 1 76 ? 60.341 64.869 47.062 1.00 35.75 76 GLY B N 1
ATOM 2090 C CA . GLY B 1 76 ? 59.860 66.222 47.263 1.00 36.87 76 GLY B CA 1
ATOM 2091 C C . GLY B 1 76 ? 59.757 66.946 45.929 1.00 37.33 76 GLY B C 1
ATOM 2092 O O . GLY B 1 76 ? 59.544 68.160 45.884 1.00 35.19 76 GLY B O 1
ATOM 2093 N N . VAL B 1 77 ? 59.919 66.205 44.834 1.00 35.14 77 VAL B N 1
ATOM 2094 C CA . VAL B 1 77 ? 59.826 66.795 43.499 1.00 33.26 77 VAL B CA 1
ATOM 2095 C C . VAL B 1 77 ? 58.382 66.719 43.019 1.00 33.52 77 VAL B C 1
ATOM 2096 O O . VAL B 1 77 ? 57.757 65.664 43.068 1.00 32.54 77 VAL B O 1
ATOM 2100 N N . SER B 1 78 ? 57.858 67.846 42.554 1.00 34.68 78 SER B N 1
ATOM 2101 C CA . SER B 1 78 ? 56.480 67.924 42.078 1.00 35.24 78 SER B CA 1
ATOM 2102 C C . SER B 1 78 ? 56.176 66.987 40.919 1.00 35.92 78 SER B C 1
ATOM 2103 O O . SER B 1 78 ? 57.011 66.782 40.043 1.00 33.80 78 SER B O 1
ATOM 2106 N N . PRO B 1 79 ? 54.966 66.408 40.907 1.00 36.82 79 PRO B N 1
ATOM 2107 C CA . PRO B 1 79 ? 54.532 65.492 39.845 1.00 36.53 79 PRO B CA 1
ATOM 2108 C C . PRO B 1 79 ? 54.185 66.275 38.574 1.00 33.99 79 PRO B C 1
ATOM 2109 O O . PRO B 1 79 ? 53.938 65.687 37.521 1.00 32.79 79 PRO B O 1
ATOM 2113 N N . GLU B 1 80 ? 54.155 67.601 38.681 1.00 31.31 80 GLU B N 1
ATOM 2114 C CA . GLU B 1 80 ? 53.821 68.449 37.536 1.00 29.63 80 GLU B CA 1
ATOM 2115 C C . GLU B 1 80 ? 54.812 68.273 36.393 1.00 28.74 80 GLU B C 1
ATOM 2116 O O . GLU B 1 80 ? 55.998 68.038 36.617 1.00 29.79 80 GLU B O 1
ATOM 2122 N N . GLY B 1 81 ? 54.320 68.383 35.166 1.00 29.14 81 GLY B N 1
ATOM 2123 C CA . GLY B 1 81 ? 55.199 68.250 34.021 1.00 27.75 81 GLY B CA 1
ATOM 2124 C C . GLY B 1 81 ? 56.040 69.501 33.836 1.00 31.25 81 GLY B C 1
ATOM 2125 O O . GLY B 1 81 ? 55.701 70.569 34.355 1.00 30.15 81 GLY B O 1
ATOM 2126 N N . VAL B 1 82 ? 57.140 69.363 33.101 1.00 28.67 82 VAL B N 1
ATOM 2127 C CA . VAL B 1 82 ? 58.047 70.471 32.823 1.00 30.11 82 VAL B CA 1
ATOM 2128 C C . VAL B 1 82 ? 58.306 70.521 31.314 1.00 28.11 82 VAL B C 1
ATOM 2129 O O . VAL B 1 82 ? 58.583 69.495 30.696 1.00 27.78 82 VAL B O 1
ATOM 2133 N N . SER B 1 83 ? 58.202 71.711 30.731 1.00 27.47 83 SER B N 1
ATOM 2134 C CA . SER B 1 83 ? 58.438 71.891 29.302 1.00 27.49 83 SER B CA 1
ATOM 2135 C C . SER B 1 83 ? 59.936 71.965 28.992 1.00 26.97 83 SER B C 1
ATOM 2136 O O . SER B 1 83 ? 60.733 72.416 29.817 1.00 25.53 83 SER B O 1
ATOM 2139 N N . GLN B 1 84 ? 60.308 71.516 27.797 1.00 26.24 84 GLN B N 1
ATOM 2140 C CA . GLN B 1 84 ? 61.700 71.564 27.350 1.00 27.56 84 GLN B CA 1
ATOM 2141 C C . GLN B 1 84 ? 62.033 73.008 26.952 1.00 27.81 84 GLN B C 1
ATOM 2142 O O . GLN B 1 84 ? 61.153 73.755 26.540 1.00 26.92 84 GLN B O 1
ATOM 2148 N N . THR B 1 85 ? 63.298 73.396 27.086 1.00 31.75 85 THR B N 1
ATOM 2149 C CA . THR B 1 85 ? 63.736 74.731 26.687 1.00 33.86 85 THR B CA 1
ATOM 2150 C C . THR B 1 85 ? 65.011 74.563 25.863 1.00 33.32 85 THR B C 1
ATOM 2151 O O . THR B 1 85 ? 65.905 73.806 26.243 1.00 33.07 85 THR B O 1
ATOM 2155 N N . ASP B 1 86 ? 65.082 75.256 24.728 1.00 31.98 86 ASP B N 1
ATOM 2156 C CA . ASP B 1 86 ? 66.242 75.174 23.840 1.00 31.35 86 ASP B CA 1
ATOM 2157 C C . ASP B 1 86 ? 66.764 76.540 23.461 1.00 31.27 86 ASP B C 1
ATOM 2158 O O . ASP B 1 86 ? 66.210 77.575 23.826 1.00 30.50 86 ASP B O 1
ATOM 2163 N N . TYR B 1 87 ? 67.844 76.505 22.691 1.00 31.42 87 TYR B N 1
ATOM 2164 C CA . TYR B 1 87 ? 68.427 77.694 22.098 1.00 32.10 87 TYR B CA 1
ATOM 2165 C C . TYR B 1 87 ? 68.219 77.383 20.618 1.00 31.41 87 TYR B C 1
ATOM 2166 O O . TYR B 1 87 ? 68.426 76.243 20.193 1.00 32.14 87 TYR B O 1
ATOM 2175 N N . TRP B 1 88 ? 67.754 78.359 19.850 1.00 32.52 88 TRP B N 1
ATOM 2176 C CA . TRP B 1 88 ? 67.609 78.187 18.409 1.00 30.75 88 TRP B CA 1
ATOM 2177 C C . TRP B 1 88 ? 68.784 79.012 17.907 1.00 30.70 88 TRP B C 1
ATOM 2178 O O . TRP B 1 88 ? 68.890 80.198 18.235 1.00 29.26 88 TRP B O 1
ATOM 2189 N N . ALA B 1 89 ? 69.669 78.394 17.132 1.00 31.60 89 ALA B N 1
ATOM 2190 C CA . ALA B 1 89 ? 70.857 79.083 16.637 1.00 30.75 89 ALA B CA 1
ATOM 2191 C C . ALA B 1 89 ? 70.840 79.268 15.124 1.00 32.63 89 ALA B C 1
ATOM 2192 O O . ALA B 1 89 ? 70.360 78.403 14.385 1.00 30.36 89 ALA B O 1
ATOM 2194 N N . PHE B 1 90 ? 71.383 80.397 14.672 1.00 29.71 90 PHE B N 1
ATOM 2195 C CA . PHE B 1 90 ? 71.401 80.718 13.252 1.00 31.97 90 PHE B CA 1
ATOM 2196 C C . PHE B 1 90 ? 72.772 81.205 12.783 1.00 33.51 90 PHE B C 1
ATOM 2197 O O . PHE B 1 90 ? 73.510 81.833 13.543 1.00 31.50 90 PHE B O 1
ATOM 2205 N N . SER B 1 91 ? 73.100 80.905 11.528 1.00 32.03 91 SER B N 1
ATOM 2206 C CA . SER B 1 91 ? 74.364 81.323 10.921 1.00 35.63 91 SER B CA 1
ATOM 2207 C C . SER B 1 91 ? 74.195 81.509 9.416 1.00 33.78 91 SER B C 1
ATOM 2208 O O . SER B 1 91 ? 73.383 80.827 8.787 1.00 32.37 91 SER B O 1
ATOM 2211 N N . GLY B 1 92 ? 74.974 82.425 8.846 1.00 34.56 92 GLY B N 1
ATOM 2212 C CA . GLY B 1 92 ? 74.909 82.671 7.416 1.00 34.75 92 GLY B CA 1
ATOM 2213 C C . GLY B 1 92 ? 74.238 83.975 7.023 1.00 35.29 92 GLY B C 1
ATOM 2214 O O . GLY B 1 92 ? 73.987 84.848 7.859 1.00 34.93 92 GLY B O 1
ATOM 2215 N N . THR B 1 93 ? 73.953 84.101 5.730 1.00 34.94 93 THR B N 1
ATOM 2216 C CA . THR B 1 93 ? 73.303 85.281 5.175 1.00 33.81 93 THR B CA 1
ATOM 2217 C C . THR B 1 93 ? 72.108 84.817 4.349 1.00 32.80 93 THR B C 1
ATOM 2218 O O . THR B 1 93 ? 72.210 83.848 3.599 1.00 32.00 93 THR B O 1
ATOM 2222 N N . VAL B 1 94 ? 70.974 85.495 4.489 1.00 31.86 94 VAL B N 1
ATOM 2223 C CA . VAL B 1 94 ? 69.791 85.118 3.723 1.00 30.12 94 VAL B CA 1
ATOM 2224 C C . VAL B 1 94 ? 70.164 85.259 2.253 1.00 32.73 94 VAL B C 1
ATOM 2225 O O . VAL B 1 94 ? 70.490 86.353 1.792 1.00 33.88 94 VAL B O 1
ATOM 2229 N N . THR B 1 95 ? 70.107 84.146 1.527 1.00 33.97 95 THR B N 1
ATOM 2230 C CA . THR B 1 95 ? 70.498 84.121 0.123 1.00 36.79 95 THR B CA 1
ATOM 2231 C C . THR B 1 95 ? 69.523 83.464 -0.864 1.00 36.61 95 THR B C 1
ATOM 2232 O O . THR B 1 95 ? 68.946 82.410 -0.595 1.00 34.89 95 THR B O 1
ATOM 2236 N N . ASP B 1 96 ? 69.362 84.113 -2.012 1.00 38.74 96 ASP B N 1
ATOM 2237 C CA . ASP B 1 96 ? 68.547 83.621 -3.117 1.00 40.93 96 ASP B CA 1
ATOM 2238 C C . ASP B 1 96 ? 69.017 84.427 -4.322 1.00 42.39 96 ASP B C 1
ATOM 2239 O O . ASP B 1 96 ? 68.436 85.459 -4.660 1.00 39.34 96 ASP B O 1
ATOM 2244 N N . ASP B 1 97 ? 70.081 83.944 -4.958 1.00 46.03 97 ASP B N 1
ATOM 2245 C CA . ASP B 1 97 ? 70.693 84.614 -6.104 1.00 49.40 97 ASP B CA 1
ATOM 2246 C C . ASP B 1 97 ? 69.786 84.914 -7.295 1.00 48.56 97 ASP B C 1
ATOM 2247 O O . ASP B 1 97 ? 70.152 85.705 -8.167 1.00 50.30 97 ASP B O 1
ATOM 2252 N N . SER B 1 98 ? 68.614 84.289 -7.343 1.00 46.24 98 SER B N 1
ATOM 2253 C CA . SER B 1 98 ? 67.686 84.525 -8.444 1.00 45.08 98 SER B CA 1
ATOM 2254 C C . SER B 1 98 ? 66.893 85.807 -8.206 1.00 42.63 98 SER B C 1
ATOM 2255 O O . SER B 1 98 ? 66.071 86.205 -9.033 1.00 42.10 98 SER B O 1
ATOM 2258 N N . LEU B 1 99 ? 67.147 86.446 -7.068 1.00 38.84 99 LEU B N 1
ATOM 2259 C CA . LEU B 1 99 ? 66.466 87.681 -6.699 1.00 38.07 99 LEU B CA 1
ATOM 2260 C C . LEU B 1 99 ? 67.473 88.788 -6.404 1.00 36.61 99 LEU B C 1
ATOM 2261 O O . LEU B 1 99 ? 68.592 88.522 -5.970 1.00 35.21 99 LEU B O 1
ATOM 2266 N N . PRO B 1 100 ? 67.085 90.050 -6.638 1.00 36.97 100 PRO B N 1
ATOM 2267 C CA . PRO B 1 100 ? 67.984 91.176 -6.378 1.00 37.47 100 PRO B CA 1
ATOM 2268 C C . PRO B 1 100 ? 68.144 91.397 -4.873 1.00 40.47 100 PRO B C 1
ATOM 2269 O O . PRO B 1 100 ? 67.275 91.013 -4.085 1.00 38.85 100 PRO B O 1
ATOM 2273 N N . PRO B 1 101 ? 69.260 92.012 -4.454 1.00 39.81 101 PRO B N 1
ATOM 2274 C CA . PRO B 1 101 ? 69.488 92.264 -3.027 1.00 39.33 101 PRO B CA 1
ATOM 2275 C C . PRO B 1 101 ? 68.292 92.951 -2.378 1.00 37.71 101 PRO B C 1
ATOM 2276 O O . PRO B 1 101 ? 67.667 93.822 -2.979 1.00 35.39 101 PRO B O 1
ATOM 2280 N N . GLY B 1 102 ? 67.970 92.542 -1.156 1.00 36.92 102 GLY B N 1
ATOM 2281 C CA . GLY B 1 102 ? 66.860 93.147 -0.444 1.00 37.58 102 GLY B CA 1
ATOM 2282 C C . GLY B 1 102 ? 65.472 92.679 -0.839 1.00 34.96 102 GLY B C 1
ATOM 2283 O O . GLY B 1 102 ? 64.484 93.338 -0.514 1.00 35.80 102 GLY B O 1
ATOM 2284 N N . SER B 1 103 ? 65.381 91.549 -1.531 1.00 34.71 103 SER B N 1
ATOM 2285 C CA . SER B 1 103 ? 64.079 91.025 -1.942 1.00 35.44 103 SER B CA 1
ATOM 2286 C C . SER B 1 103 ? 63.365 90.348 -0.772 1.00 36.31 103 SER B C 1
ATOM 2287 O O . SER B 1 103 ? 63.963 89.563 -0.036 1.00 32.05 103 SER B O 1
ATOM 2290 N N . PRO B 1 104 ? 62.071 90.650 -0.579 1.00 38.09 104 PRO B N 1
ATOM 2291 C CA . PRO B 1 104 ? 61.343 90.021 0.526 1.00 36.61 104 PRO B CA 1
ATOM 2292 C C . PRO B 1 104 ? 61.066 88.556 0.239 1.00 36.79 104 PRO B C 1
ATOM 2293 O O . PRO B 1 104 ? 60.655 88.196 -0.865 1.00 36.64 104 PRO B O 1
ATOM 2297 N N . ILE B 1 105 ? 61.306 87.703 1.229 1.00 33.59 105 ILE B N 1
ATOM 2298 C CA . ILE B 1 105 ? 61.053 86.279 1.065 1.00 34.38 105 ILE B CA 1
ATOM 2299 C C . ILE B 1 105 ? 60.586 85.686 2.386 1.00 34.90 105 ILE B C 1
ATOM 2300 O O . ILE B 1 105 ? 60.773 86.284 3.442 1.00 34.63 105 ILE B O 1
ATOM 2305 N N . THR B 1 106 ? 59.976 84.511 2.318 1.00 33.69 106 THR B N 1
ATOM 2306 C CA . THR B 1 106 ? 59.503 83.833 3.514 1.00 34.51 106 THR B CA 1
ATOM 2307 C C . THR B 1 106 ? 60.406 82.639 3.754 1.00 31.28 106 THR B C 1
ATOM 2308 O O . THR B 1 106 ? 60.582 81.799 2.877 1.00 33.34 106 THR B O 1
ATOM 2312 N N . VAL B 1 107 ? 60.994 82.585 4.940 1.00 29.33 107 VAL B N 1
ATOM 2313 C CA . VAL B 1 107 ? 61.890 81.503 5.312 1.00 29.38 107 VAL B CA 1
ATOM 2314 C C . VAL B 1 107 ? 61.240 80.708 6.442 1.00 31.23 107 VAL B C 1
ATOM 2315 O O . VAL B 1 107 ? 60.789 81.288 7.431 1.00 32.16 107 VAL B O 1
ATOM 2319 N N . LEU B 1 108 ? 61.192 79.389 6.298 1.00 29.43 108 LEU B N 1
ATOM 2320 C CA . LEU B 1 108 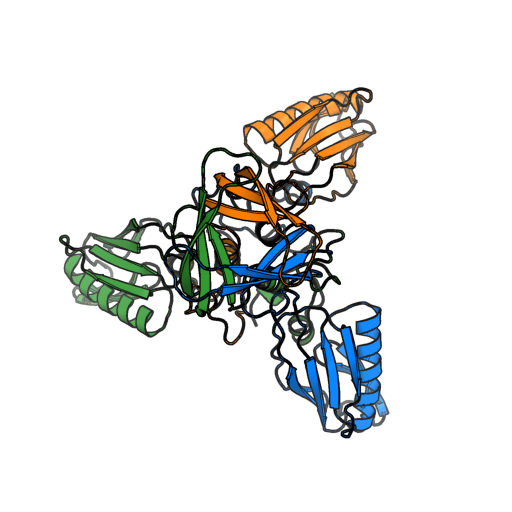? 60.593 78.555 7.327 1.00 30.21 108 LEU B CA 1
ATOM 2321 C C . LEU B 1 108 ? 61.629 78.137 8.362 1.00 29.60 108 LEU B C 1
ATOM 2322 O O . LEU B 1 108 ? 62.635 77.508 8.036 1.00 29.57 108 LEU B O 1
ATOM 2327 N N . VAL B 1 109 ? 61.377 78.521 9.610 1.00 30.64 109 VAL B N 1
ATOM 2328 C CA . VAL B 1 109 ? 62.250 78.196 10.733 1.00 29.34 109 VAL B CA 1
ATOM 2329 C C . VAL B 1 109 ? 61.500 77.208 11.623 1.00 30.34 109 VAL B C 1
ATOM 2330 O O . VAL B 1 109 ? 60.620 77.599 12.402 1.00 27.28 109 VAL B O 1
ATOM 2334 N N . PHE B 1 110 ? 61.846 75.928 11.496 1.00 29.07 110 PHE B N 1
ATOM 2335 C CA . PHE B 1 110 ? 61.180 74.871 12.259 1.00 28.92 110 PHE B CA 1
ATOM 2336 C C . PHE B 1 110 ? 59.674 74.962 12.047 1.00 28.64 110 PHE B C 1
ATOM 2337 O O . PHE B 1 110 ? 58.879 74.713 12.962 1.00 30.40 110 PHE B O 1
ATOM 2345 N N . GLY B 1 111 ? 59.294 75.337 10.828 1.00 28.88 111 GLY B N 1
ATOM 2346 C CA . GLY B 1 111 ? 57.891 75.455 10.480 1.00 27.07 111 GLY B CA 1
ATOM 2347 C C . GLY B 1 111 ? 57.274 76.836 10.627 1.00 27.20 111 GLY B C 1
ATOM 2348 O O . GLY B 1 111 ? 56.195 77.076 10.104 1.00 28.43 111 GLY B O 1
ATOM 2349 N N . LEU B 1 112 ? 57.932 77.744 11.336 1.00 27.61 112 LEU B N 1
ATOM 2350 C CA . LEU B 1 112 ? 57.381 79.083 11.514 1.00 28.25 112 LEU B CA 1
ATOM 2351 C C . LEU B 1 112 ? 57.776 79.975 10.345 1.00 29.09 112 LEU B C 1
ATOM 2352 O O . LEU B 1 112 ? 58.960 80.111 10.036 1.00 30.75 112 LEU B O 1
ATOM 2357 N N . PRO B 1 113 ? 56.789 80.588 9.676 1.00 29.21 113 PRO B N 1
ATOM 2358 C CA . PRO B 1 113 ? 57.081 81.468 8.537 1.00 30.14 113 PRO B CA 1
ATOM 2359 C C . PRO B 1 113 ? 57.694 82.794 8.977 1.00 31.36 113 PRO B C 1
ATOM 2360 O O . PRO B 1 113 ? 57.081 83.561 9.719 1.00 32.70 113 PRO B O 1
ATOM 2364 N N . VAL B 1 114 ? 58.917 83.046 8.523 1.00 29.80 114 VAL B N 1
ATOM 2365 C CA . VAL B 1 114 ? 59.633 84.268 8.861 1.00 31.23 114 VAL B CA 1
ATOM 2366 C C . VAL B 1 114 ? 59.752 85.195 7.650 1.00 32.42 114 VAL B C 1
ATOM 2367 O O . VAL B 1 114 ? 60.146 84.765 6.565 1.00 32.72 114 VAL B O 1
ATOM 2371 N N . SER B 1 115 ? 59.408 86.464 7.840 1.00 34.49 115 SER B N 1
ATOM 2372 C CA . SER B 1 115 ? 59.496 87.445 6.762 1.00 35.67 115 SER B CA 1
ATOM 2373 C C . SER B 1 115 ? 60.879 88.076 6.759 1.00 35.95 115 SER B C 1
ATOM 2374 O O . SER B 1 115 ? 61.206 88.887 7.624 1.00 35.45 115 SER B O 1
ATOM 2377 N N . ALA B 1 116 ? 61.688 87.703 5.777 1.00 34.64 116 ALA B N 1
ATOM 2378 C CA . ALA B 1 116 ? 63.041 88.227 5.681 1.00 35.45 116 ALA B CA 1
ATOM 2379 C C . ALA B 1 116 ? 63.303 88.877 4.326 1.00 35.16 116 ALA B C 1
ATOM 2380 O O . ALA B 1 116 ? 62.413 88.972 3.479 1.00 32.86 116 ALA B O 1
ATOM 2382 N N . THR B 1 117 ? 64.536 89.330 4.133 1.00 33.73 117 THR B N 1
ATOM 2383 C CA . THR B 1 117 ? 64.928 89.935 2.868 1.00 35.21 117 THR B CA 1
ATOM 2384 C C . THR B 1 117 ? 66.317 89.413 2.534 1.00 34.27 117 THR B C 1
ATOM 2385 O O . THR B 1 117 ? 67.149 89.225 3.425 1.00 34.00 117 THR B O 1
ATOM 2389 N N . THR B 1 118 ? 66.566 89.153 1.256 1.00 34.15 118 THR B N 1
ATOM 2390 C CA . THR B 1 118 ? 67.868 88.652 0.843 1.00 32.54 118 THR B CA 1
ATOM 2391 C C . THR B 1 118 ? 68.938 89.669 1.216 1.00 32.13 118 THR B C 1
ATOM 2392 O O . THR B 1 118 ? 68.755 90.875 1.038 1.00 33.73 118 THR B O 1
ATOM 2396 N N . GLY B 1 119 ? 70.054 89.175 1.744 1.00 34.17 119 GLY B N 1
ATOM 2397 C CA . GLY B 1 119 ? 71.136 90.054 2.153 1.00 33.30 119 GLY B CA 1
ATOM 2398 C C . GLY B 1 119 ? 71.266 90.159 3.667 1.00 34.20 119 GLY B C 1
ATOM 2399 O O . GLY B 1 119 ? 72.316 90.534 4.182 1.00 32.08 119 GLY B O 1
ATOM 2400 N N . MET B 1 120 ? 70.200 89.826 4.389 1.00 34.61 120 MET B N 1
ATOM 2401 C CA . MET B 1 120 ? 70.225 89.895 5.851 1.00 33.44 120 MET B CA 1
ATOM 2402 C C . MET B 1 120 ? 71.268 88.988 6.488 1.00 32.46 120 MET B C 1
ATOM 2403 O O . MET B 1 120 ? 71.382 87.816 6.127 1.00 32.19 120 MET B O 1
ATOM 2408 N N . THR B 1 121 ? 72.020 89.523 7.447 1.00 30.37 121 THR B N 1
ATOM 2409 C CA . THR B 1 121 ? 72.991 88.709 8.168 1.00 31.86 121 THR B CA 1
ATOM 2410 C C . THR B 1 121 ? 72.144 87.885 9.141 1.00 32.84 121 THR B C 1
ATOM 2411 O O . THR B 1 121 ? 70.941 88.127 9.272 1.00 30.42 121 THR B O 1
ATOM 2415 N N . ALA B 1 122 ? 72.760 86.927 9.829 1.00 31.55 122 ALA B N 1
ATOM 2416 C CA . ALA B 1 122 ? 72.023 86.096 10.777 1.00 32.35 122 ALA B CA 1
ATOM 2417 C C . ALA B 1 122 ? 71.450 86.948 11.913 1.00 33.38 122 ALA B C 1
ATOM 2418 O O . ALA B 1 122 ? 70.338 86.701 12.391 1.00 32.45 122 ALA B O 1
ATOM 2420 N N . ILE B 1 123 ? 72.220 87.948 12.339 1.00 33.52 123 ILE B N 1
ATOM 2421 C CA . ILE B 1 123 ? 71.796 88.845 13.404 1.00 32.77 123 ILE B CA 1
ATOM 2422 C C . ILE B 1 123 ? 70.486 89.525 13.024 1.00 32.63 123 ILE B C 1
ATOM 2423 O O . ILE B 1 123 ? 69.568 89.610 13.839 1.00 30.75 123 ILE B O 1
ATOM 2428 N N . GLU B 1 124 ? 70.410 90.015 11.786 1.00 31.34 124 GLU B N 1
ATOM 2429 C CA . GLU B 1 124 ? 69.208 90.681 11.284 1.00 32.27 124 GLU B CA 1
ATOM 2430 C C . GLU B 1 124 ? 68.061 89.685 11.154 1.00 31.06 124 GLU B C 1
ATOM 2431 O O . GLU B 1 124 ? 66.915 89.992 11.478 1.00 30.27 124 GLU B O 1
ATOM 2437 N N . PHE B 1 125 ? 68.379 88.494 10.664 1.00 29.84 125 PHE B N 1
ATOM 2438 C CA . PHE B 1 125 ? 67.377 87.451 10.480 1.00 31.81 125 PHE B CA 1
ATOM 2439 C C . PHE B 1 125 ? 66.727 87.064 11.805 1.00 30.08 125 PHE B C 1
ATOM 2440 O O . PHE B 1 125 ? 65.508 86.867 11.882 1.00 31.19 125 PHE B O 1
ATOM 2448 N N . VAL B 1 126 ? 67.552 86.948 12.839 1.00 29.28 126 VAL B N 1
ATOM 2449 C CA . VAL B 1 126 ? 67.074 86.583 14.162 1.00 29.45 126 VAL B CA 1
ATOM 2450 C C . VAL B 1 126 ? 66.035 87.580 14.665 1.00 31.61 126 VAL B C 1
ATOM 2451 O O . VAL B 1 126 ? 65.081 87.198 15.342 1.00 30.67 126 VAL B O 1
ATOM 2455 N N . ALA B 1 127 ? 66.210 88.856 14.328 1.00 29.41 127 ALA B N 1
ATOM 2456 C CA . ALA B 1 127 ? 65.255 89.867 14.757 1.00 31.12 127 ALA B CA 1
ATOM 2457 C C . ALA B 1 127 ? 63.884 89.534 14.175 1.00 31.29 127 ALA B C 1
ATOM 2458 O O . ALA B 1 127 ? 62.861 89.755 14.821 1.00 32.39 127 ALA B O 1
ATOM 2460 N N . LYS B 1 128 ? 63.867 88.992 12.960 1.00 29.13 128 LYS B N 1
ATOM 2461 C CA . LYS B 1 128 ? 62.607 88.642 12.321 1.00 30.16 128 LYS B CA 1
ATOM 2462 C C . LYS B 1 128 ? 62.056 87.330 12.872 1.00 30.21 128 LYS B C 1
ATOM 2463 O O . LYS B 1 128 ? 60.848 87.094 12.824 1.00 31.05 128 LYS B O 1
ATOM 2469 N N . VAL B 1 129 ? 62.935 86.476 13.391 1.00 28.30 129 VAL B N 1
ATOM 2470 C CA . VAL B 1 129 ? 62.484 85.209 13.976 1.00 28.52 129 VAL B CA 1
ATOM 2471 C C . VAL B 1 129 ? 61.724 85.557 15.263 1.00 31.72 129 VAL B C 1
ATOM 2472 O O . VAL B 1 129 ? 60.749 84.898 15.614 1.00 32.31 129 VAL B O 1
ATOM 2476 N N . ARG B 1 130 ? 62.173 86.604 15.955 1.00 32.29 130 ARG B N 1
ATOM 2477 C CA . ARG B 1 130 ? 61.516 87.035 17.192 1.00 32.63 130 ARG B CA 1
ATOM 2478 C C . ARG B 1 130 ? 60.043 87.332 16.910 1.00 32.59 130 ARG B C 1
ATOM 2479 O O . ARG B 1 130 ? 59.169 86.991 17.705 1.00 33.42 130 ARG B O 1
ATOM 2487 N N . VAL B 1 131 ? 59.772 87.960 15.771 1.00 32.71 131 VAL B N 1
ATOM 2488 C CA . VAL B 1 131 ? 58.404 88.293 15.390 1.00 32.89 131 VAL B CA 1
ATOM 2489 C C . VAL B 1 131 ? 57.573 87.048 15.103 1.00 32.89 131 VAL B C 1
ATOM 2490 O O . VAL B 1 131 ? 56.387 86.995 15.437 1.00 33.24 131 VAL B O 1
ATOM 2494 N N . ALA B 1 132 ? 58.186 86.048 14.479 1.00 31.66 132 ALA B N 1
ATOM 2495 C CA . ALA B 1 132 ? 57.474 84.809 14.175 1.00 28.81 132 ALA B CA 1
ATOM 2496 C C . ALA B 1 132 ? 57.148 84.065 15.472 1.00 28.28 132 ALA B C 1
ATOM 2497 O O . ALA B 1 132 ? 56.085 83.457 15.593 1.00 28.80 132 ALA B O 1
ATOM 2499 N N . LEU B 1 133 ? 58.067 84.110 16.436 1.00 28.14 133 LEU B N 1
ATOM 2500 C CA . LEU B 1 133 ? 57.852 83.443 17.722 1.00 29.81 133 LEU B CA 1
ATOM 2501 C C . LEU B 1 133 ? 56.684 84.129 18.434 1.00 33.02 133 LEU B C 1
ATOM 2502 O O . LEU B 1 133 ? 55.782 83.468 18.960 1.00 33.06 133 LEU B O 1
ATOM 2507 N N . GLN B 1 134 ? 56.695 85.461 18.421 1.00 33.81 134 GLN B N 1
ATOM 2508 C CA . GLN B 1 134 ? 55.624 86.243 19.031 1.00 35.11 134 GLN B CA 1
ATOM 2509 C C . GLN B 1 134 ? 54.275 85.831 18.444 1.00 33.70 134 GLN B C 1
ATOM 2510 O O . GLN B 1 134 ? 53.295 85.690 19.171 1.00 32.08 134 GLN B O 1
ATOM 2516 N N . GLU B 1 135 ? 54.222 85.644 17.126 1.00 32.12 135 GLU B N 1
ATOM 2517 C CA . GLU B 1 135 ? 52.975 85.258 16.470 1.00 34.45 135 GLU B CA 1
ATOM 2518 C C . GLU B 1 135 ? 52.522 83.848 16.869 1.00 32.70 135 GLU B C 1
ATOM 2519 O O . GLU B 1 135 ? 51.330 83.598 17.066 1.00 28.08 135 GLU B O 1
ATOM 2525 N N . ALA B 1 136 ? 53.4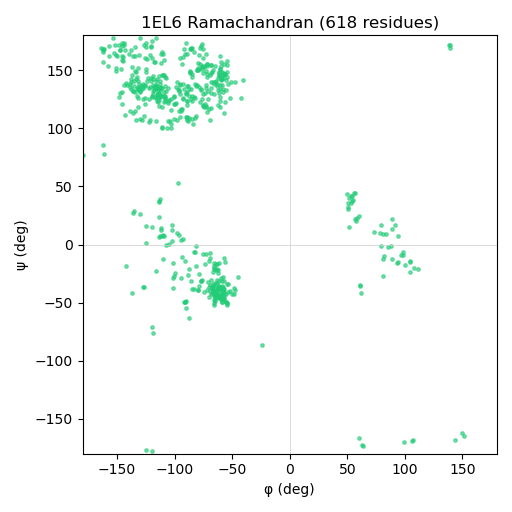73 82.926 16.989 1.00 30.46 136 ALA B N 1
ATOM 2526 C CA . ALA B 1 136 ? 53.146 81.562 17.384 1.00 30.39 136 ALA B CA 1
ATOM 2527 C C . ALA B 1 136 ? 52.609 81.574 18.822 1.00 29.81 136 ALA B C 1
ATOM 2528 O O . ALA B 1 136 ? 51.613 80.926 19.131 1.00 30.05 136 ALA B O 1
ATOM 2530 N N . ILE B 1 137 ? 53.285 82.323 19.686 1.00 31.56 137 ILE B N 1
ATOM 2531 C CA . ILE B 1 137 ? 52.902 82.450 21.090 1.00 32.82 137 ILE B CA 1
ATOM 2532 C C . ILE B 1 137 ? 51.487 83.013 21.195 1.00 35.44 137 ILE B C 1
ATOM 2533 O O . ILE B 1 137 ? 50.650 82.486 21.928 1.00 33.56 137 ILE B O 1
ATOM 2538 N N . ALA B 1 138 ? 51.227 84.073 20.436 1.00 35.40 138 ALA B N 1
ATOM 2539 C CA . ALA B 1 138 ? 49.922 84.722 20.422 1.00 36.97 138 ALA B CA 1
ATOM 2540 C C . ALA B 1 138 ? 48.795 83.807 19.941 1.00 37.49 138 ALA B C 1
ATOM 2541 O O . ALA B 1 138 ? 47.650 83.957 20.366 1.00 38.48 138 ALA B O 1
ATOM 2543 N N . SER B 1 139 ? 49.097 82.868 19.051 1.00 36.71 139 SER B N 1
ATOM 2544 C CA . SER B 1 139 ? 48.054 81.961 18.583 1.00 35.30 139 SER B CA 1
ATOM 2545 C C . SER B 1 139 ? 48.104 80.637 19.351 1.00 34.55 139 SER B C 1
ATOM 2546 O O . SER B 1 139 ? 47.437 79.674 18.982 1.00 36.89 139 SER B O 1
ATOM 2549 N N . PHE B 1 140 ? 48.901 80.599 20.416 1.00 34.50 140 PHE B N 1
ATOM 2550 C CA . PHE B 1 140 ? 49.042 79.399 21.247 1.00 34.89 140 PHE B CA 1
ATOM 2551 C C . PHE B 1 140 ? 49.443 78.169 20.435 1.00 34.84 140 PHE B C 1
ATOM 2552 O O . PHE B 1 140 ? 48.993 77.051 20.690 1.00 32.73 140 PHE B O 1
ATOM 2560 N N . THR B 1 141 ? 50.309 78.382 19.457 1.00 35.59 141 THR B N 1
ATOM 2561 C CA . THR B 1 141 ? 50.762 77.295 18.613 1.00 33.83 141 THR B CA 1
ATOM 2562 C C . THR B 1 141 ? 52.171 76.839 18.980 1.00 33.67 141 THR B C 1
ATOM 2563 O O . THR B 1 141 ? 53.153 77.515 18.665 1.00 31.12 141 THR B O 1
ATOM 2567 N N . ALA B 1 142 ? 52.248 75.700 19.666 1.00 31.33 142 ALA B N 1
ATOM 2568 C CA . ALA B 1 142 ? 53.512 75.075 20.063 1.00 30.77 142 ALA B CA 1
ATOM 2569 C C . ALA B 1 142 ? 54.465 75.843 20.971 1.00 30.06 142 ALA B C 1
ATOM 2570 O O . ALA B 1 142 ? 55.122 75.235 21.811 1.00 30.69 142 ALA B O 1
ATOM 2572 N N . ILE B 1 143 ? 54.555 77.161 20.809 1.00 29.74 143 ILE B N 1
ATOM 2573 C CA . ILE B 1 143 ? 55.478 77.954 21.616 1.00 29.11 143 ILE B CA 1
ATOM 2574 C C . ILE B 1 143 ? 54.850 78.610 22.840 1.00 31.08 143 ILE B C 1
ATOM 2575 O O . ILE B 1 143 ? 53.798 79.248 22.748 1.00 31.26 143 ILE B O 1
ATOM 2580 N N . ASN B 1 144 ? 55.516 78.460 23.982 1.00 31.83 144 ASN B N 1
ATOM 2581 C CA . ASN B 1 144 ? 55.047 79.047 25.234 1.00 33.22 144 ASN B CA 1
ATOM 2582 C C . ASN B 1 144 ? 55.643 80.432 25.430 1.00 32.58 144 ASN B C 1
ATOM 2583 O O . ASN B 1 144 ? 54.928 81.393 25.716 1.00 32.73 144 ASN B O 1
ATOM 2588 N N . SER B 1 145 ? 56.960 80.526 25.271 1.00 31.17 145 SER B N 1
ATOM 2589 C CA . SER B 1 145 ? 57.662 81.786 25.459 1.00 32.93 145 SER B CA 1
ATOM 2590 C C . SER B 1 145 ? 59.060 81.736 24.846 1.00 34.03 145 SER B C 1
ATOM 2591 O O . SER B 1 145 ? 59.542 80.673 24.453 1.00 30.48 145 SER B O 1
ATOM 2594 N N . TYR B 1 146 ? 59.702 82.898 24.764 1.00 34.15 146 TYR B N 1
ATOM 2595 C CA . TYR B 1 146 ? 61.054 82.982 24.235 1.00 35.62 146 TYR B CA 1
ATOM 2596 C C . TYR B 1 146 ? 61.766 84.149 24.900 1.00 36.81 146 TYR B C 1
ATOM 2597 O O . TYR B 1 146 ? 61.137 85.035 25.484 1.00 34.23 146 TYR B O 1
ATOM 2606 N N . LYS B 1 147 ? 63.085 84.140 24.808 1.00 38.59 147 LYS B N 1
ATOM 2607 C CA . LYS B 1 147 ? 63.889 85.193 25.391 1.00 41.06 147 LYS B CA 1
ATOM 2608 C C . LYS B 1 147 ? 65.153 85.310 24.558 1.00 41.50 147 LYS B C 1
ATOM 2609 O O . LYS B 1 147 ? 65.584 84.338 23.928 1.00 37.67 147 LYS B O 1
ATOM 2615 N N . ASP B 1 148 ? 65.728 86.506 24.530 1.00 40.54 148 ASP B N 1
ATOM 2616 C CA . ASP B 1 148 ? 66.948 86.740 23.778 1.00 41.42 148 ASP B CA 1
ATOM 2617 C C . ASP B 1 148 ? 68.101 86.067 24.503 1.00 42.93 148 ASP B C 1
ATOM 2618 O O . ASP B 1 148 ? 68.031 85.828 25.711 1.00 42.77 148 ASP B O 1
ATOM 2623 N N . HIS B 1 149 ? 69.150 85.731 23.762 1.00 42.06 149 HIS B N 1
ATOM 2624 C CA . HIS B 1 149 ? 70.322 85.124 24.372 1.00 42.68 149 HIS B CA 1
ATOM 2625 C C . HIS B 1 149 ? 71.067 86.317 24.953 1.00 42.29 149 HIS B C 1
ATOM 2626 O O . HIS B 1 149 ? 71.186 87.353 24.305 1.00 40.77 149 HIS B O 1
ATOM 2633 N N . PRO B 1 150 ? 71.582 86.189 26.181 1.00 43.62 150 PRO B N 1
ATOM 2634 C CA . PRO B 1 150 ? 72.304 87.300 26.808 1.00 44.05 150 PRO B CA 1
ATOM 2635 C C . PRO B 1 150 ? 73.580 87.786 26.111 1.00 42.50 150 PRO B C 1
ATOM 2636 O O . PRO B 1 150 ? 73.851 88.988 26.071 1.00 42.01 150 PRO B O 1
ATOM 2640 N N . THR B 1 151 ? 74.350 86.866 25.542 1.00 42.47 151 THR B N 1
ATOM 2641 C CA . THR B 1 151 ? 75.607 87.250 24.909 1.00 42.68 151 THR B CA 1
ATOM 2642 C C . THR B 1 151 ? 75.802 86.839 23.451 1.00 40.68 151 THR B C 1
ATOM 2643 O O . THR B 1 151 ? 76.919 86.883 22.941 1.00 39.27 151 THR B O 1
ATOM 2647 N N . ASP B 1 152 ? 74.725 86.462 22.772 1.00 42.21 152 ASP B N 1
ATOM 2648 C CA . ASP B 1 152 ? 74.834 86.037 21.376 1.00 40.36 152 ASP B CA 1
ATOM 2649 C C . ASP B 1 152 ? 73.620 86.511 20.586 1.00 38.60 152 ASP B C 1
ATOM 2650 O O . ASP B 1 152 ? 72.510 86.031 20.804 1.00 38.45 152 ASP B O 1
ATOM 2655 N N . GLY B 1 153 ? 73.831 87.448 19.666 1.00 35.76 153 GLY B N 1
ATOM 2656 C CA . GLY B 1 153 ? 72.724 87.960 18.878 1.00 33.52 153 GLY B CA 1
ATOM 2657 C C . GLY B 1 153 ? 72.193 86.994 17.835 1.00 33.36 153 GLY B C 1
ATOM 2658 O O . GLY B 1 153 ? 71.163 87.255 17.212 1.00 33.54 153 GLY B O 1
ATOM 2659 N N . SER B 1 154 ? 72.881 85.873 17.637 1.00 34.27 154 SER B N 1
ATOM 2660 C CA . SER B 1 154 ? 72.439 84.901 16.638 1.00 35.04 154 SER B CA 1
ATOM 2661 C C . SER B 1 154 ? 71.736 83.686 17.247 1.00 35.04 154 SER B C 1
ATOM 2662 O O . SER B 1 154 ? 71.591 82.655 16.586 1.00 33.14 154 SER B O 1
ATOM 2665 N N . LYS B 1 155 ? 71.304 83.814 18.502 1.00 34.73 155 LYS B N 1
ATOM 2666 C CA . LYS B 1 155 ? 70.598 82.737 19.201 1.00 32.95 155 LYS B CA 1
ATOM 2667 C C . LYS B 1 155 ? 69.399 83.258 19.984 1.00 32.41 155 LYS B C 1
ATOM 2668 O O . LYS B 1 155 ? 69.370 84.416 20.405 1.00 31.22 155 LYS B O 1
ATOM 2674 N N . LEU B 1 156 ? 68.412 82.389 20.171 1.00 31.00 156 LEU B N 1
ATOM 2675 C CA . LEU B 1 156 ? 67.203 82.718 20.920 1.00 30.94 156 LEU B CA 1
ATOM 2676 C C . LEU B 1 156 ? 66.854 81.540 21.830 1.00 30.90 156 LEU B C 1
ATOM 2677 O O . LEU B 1 156 ? 67.087 80.389 21.471 1.00 28.16 156 LEU B O 1
ATOM 2682 N N . GLU B 1 157 ? 66.306 81.829 23.006 1.00 29.98 157 GLU B N 1
ATOM 2683 C CA . GLU B 1 157 ? 65.902 80.784 23.943 1.00 30.27 157 GLU B CA 1
ATOM 2684 C C . GLU B 1 157 ? 64.406 80.577 23.727 1.00 30.96 157 GLU B C 1
ATOM 2685 O O . GLU B 1 157 ? 63.651 81.542 23.654 1.00 30.70 157 GLU B O 1
ATOM 2691 N N . VAL B 1 158 ? 63.978 79.324 23.636 1.00 29.27 158 VAL B N 1
ATOM 2692 C CA . VAL B 1 158 ? 62.574 79.024 23.395 1.00 30.75 158 VAL B CA 1
ATOM 2693 C C . VAL B 1 158 ? 62.059 77.906 24.301 1.00 30.94 158 VAL B C 1
ATOM 2694 O O . VAL B 1 158 ? 62.743 76.902 24.498 1.00 31.99 158 VAL B O 1
ATOM 2698 N N . THR B 1 159 ? 60.860 78.092 24.848 1.00 32.27 159 THR B N 1
ATOM 2699 C CA . THR B 1 159 ? 60.223 77.094 25.706 1.00 30.39 159 THR B CA 1
ATOM 2700 C C . THR B 1 159 ? 58.878 76.723 25.073 1.00 30.03 159 THR B C 1
ATOM 2701 O O . THR B 1 159 ? 58.136 77.600 24.629 1.00 28.43 159 THR B O 1
ATOM 2705 N N . TYR B 1 160 ? 58.571 75.426 25.036 1.00 28.89 160 TYR B N 1
ATOM 2706 C CA . TYR B 1 160 ? 57.337 74.940 24.412 1.00 28.13 160 TYR B CA 1
ATOM 2707 C C . TYR B 1 160 ? 56.131 74.820 25.336 1.00 29.44 160 TYR B C 1
ATOM 2708 O O . TYR B 1 160 ? 56.267 74.835 26.554 1.00 31.49 160 TYR B O 1
ATOM 2717 N N . LEU B 1 161 ? 54.943 74.707 24.747 1.00 29.45 161 LEU B N 1
ATOM 2718 C CA . LEU B 1 161 ? 53.713 74.587 25.530 1.00 31.23 161 LEU B CA 1
ATOM 2719 C C . LEU B 1 161 ? 53.575 73.200 26.142 1.00 29.72 161 LEU B C 1
ATOM 2720 O O . LEU B 1 161 ? 53.171 73.048 27.292 1.00 33.00 161 LEU B O 1
ATOM 2725 N N . ASP B 1 162 ? 53.925 72.188 25.362 1.00 29.14 162 ASP B N 1
ATOM 2726 C CA . ASP B 1 162 ? 53.824 70.798 25.794 1.00 27.82 162 ASP B CA 1
ATOM 2727 C C . ASP B 1 162 ? 55.068 70.386 26.574 1.00 29.89 162 ASP B C 1
ATOM 2728 O O . ASP B 1 162 ? 56.055 71.117 26.593 1.00 29.58 162 ASP B O 1
ATOM 2733 N N . ASN B 1 163 ? 55.023 69.222 27.222 1.00 28.22 163 ASN B N 1
ATOM 2734 C CA . ASN B 1 163 ? 56.190 68.750 27.943 1.00 27.26 163 ASN B CA 1
ATOM 2735 C C . ASN B 1 163 ? 56.755 67.485 27.289 1.00 27.63 163 ASN B C 1
ATOM 2736 O O . ASN B 1 163 ? 57.247 66.572 27.959 1.00 29.60 163 ASN B O 1
ATOM 2741 N N . GLN B 1 164 ? 56.683 67.448 25.962 1.00 25.80 164 GLN B N 1
ATOM 2742 C CA . GLN B 1 164 ? 57.216 66.325 25.197 1.00 29.36 164 GLN B CA 1
ATOM 2743 C C . GLN B 1 164 ? 58.679 66.640 24.879 1.00 27.68 164 GLN B C 1
ATOM 2744 O O . GLN B 1 164 ? 59.110 67.789 24.994 1.00 28.23 164 GLN B O 1
ATOM 2750 N N . LYS B 1 165 ? 59.442 65.626 24.489 1.00 28.81 165 LYS B N 1
ATOM 2751 C CA . LYS B 1 165 ? 60.842 65.833 24.136 1.00 28.18 165 LYS B CA 1
ATOM 2752 C C . LYS B 1 165 ? 60.950 66.103 22.639 1.00 27.16 165 LYS B C 1
ATOM 2753 O O . LYS B 1 165 ? 60.348 65.404 21.831 1.00 29.46 165 LYS B O 1
ATOM 2759 N N . HIS B 1 166 ? 61.718 67.122 22.267 1.00 27.88 166 HIS B N 1
ATOM 2760 C CA . HIS B 1 166 ? 61.883 67.465 20.859 1.00 27.62 166 HIS B CA 1
ATOM 2761 C C . HIS B 1 166 ? 63.353 67.522 20.454 1.00 27.14 166 HIS B C 1
ATOM 2762 O O . HIS B 1 166 ? 64.149 68.223 21.072 1.00 28.42 166 HIS B O 1
ATOM 2769 N N . VAL B 1 167 ? 63.704 66.774 19.417 1.00 27.91 167 VAL B N 1
ATOM 2770 C CA . VAL B 1 167 ? 65.070 66.754 18.901 1.00 29.08 167 VAL B CA 1
ATOM 2771 C C . VAL B 1 167 ? 64.904 67.183 17.451 1.00 28.95 167 VAL B C 1
ATOM 2772 O O . VAL B 1 167 ? 64.425 66.417 16.614 1.00 28.69 167 VAL B O 1
ATOM 2776 N N . LEU B 1 168 ? 65.283 68.422 17.164 1.00 30.09 168 LEU B N 1
ATOM 2777 C CA . LEU B 1 168 ? 65.125 68.976 15.828 1.00 29.44 168 LEU B CA 1
ATOM 2778 C C . LEU B 1 168 ? 66.377 68.843 14.973 1.00 31.87 168 LEU B C 1
ATOM 2779 O O . LEU B 1 168 ? 67.495 69.056 15.440 1.00 31.43 168 LEU B O 1
ATOM 2784 N N . SER B 1 169 ? 66.175 68.489 13.709 1.00 31.99 169 SER B N 1
ATOM 2785 C CA . SER B 1 169 ? 67.285 68.323 12.788 1.00 33.22 169 SER B CA 1
ATOM 2786 C C . SER B 1 169 ? 67.796 69.659 12.281 1.00 32.72 169 SER B C 1
ATOM 2787 O O . SER B 1 169 ? 67.015 70.549 11.933 1.00 29.39 169 SER B O 1
ATOM 2790 N N . THR B 1 170 ? 69.115 69.794 12.261 1.00 31.66 170 THR B N 1
ATOM 2791 C CA . THR B 1 170 ? 69.757 71.002 11.771 1.00 32.69 170 THR B CA 1
ATOM 2792 C C . THR B 1 170 ? 69.581 70.998 10.261 1.00 33.62 170 THR B C 1
ATOM 2793 O O . THR B 1 170 ? 69.602 69.938 9.636 1.00 31.53 170 THR B O 1
ATOM 2797 N N . TYR B 1 171 ? 69.386 72.173 9.677 1.00 32.94 171 TYR B N 1
ATOM 2798 C CA . TYR B 1 171 ? 69.217 72.265 8.234 1.00 34.75 171 TYR B CA 1
ATOM 2799 C C . TYR B 1 171 ? 69.577 73.657 7.739 1.00 35.13 171 TYR B C 1
ATOM 2800 O O . TYR B 1 171 ? 69.809 74.576 8.533 1.00 33.35 171 TYR B O 1
ATOM 2809 N N . SER B 1 172 ? 69.645 73.802 6.420 1.00 35.05 172 SER B N 1
ATOM 2810 C CA . SER B 1 172 ? 69.966 75.081 5.811 1.00 35.95 172 SER B CA 1
ATOM 2811 C C . SER B 1 172 ? 68.884 75.437 4.814 1.00 34.75 172 SER B C 1
ATOM 2812 O O . SER B 1 172 ? 68.420 74.585 4.057 1.00 35.16 172 SER B O 1
ATOM 2815 N N . THR B 1 173 ? 68.478 76.699 4.824 1.00 32.38 173 THR B N 1
ATOM 2816 C CA . THR B 1 173 ? 67.458 77.168 3.902 1.00 32.46 173 THR B CA 1
ATOM 2817 C C . THR B 1 173 ? 67.755 78.623 3.566 1.00 33.38 173 THR B C 1
ATOM 2818 O O . THR B 1 173 ? 67.990 79.449 4.457 1.00 30.68 173 THR B O 1
ATOM 2822 N N . TYR B 1 174 ? 67.760 78.924 2.271 1.00 33.93 174 TYR B N 1
ATOM 2823 C CA . TYR B 1 174 ? 68.047 80.266 1.793 1.00 34.71 174 TYR B CA 1
ATOM 2824 C C . TYR B 1 174 ? 69.315 80.833 2.425 1.00 34.20 174 TYR B C 1
ATOM 2825 O O . TYR B 1 174 ? 69.355 81.997 2.833 1.00 33.36 174 TYR B O 1
ATOM 2834 N N . GLY B 1 175 ? 70.344 79.996 2.506 1.00 35.23 175 GLY B N 1
ATOM 2835 C CA . GLY B 1 175 ? 71.621 80.423 3.051 1.00 33.78 175 GLY B CA 1
ATOM 2836 C C . GLY B 1 175 ? 71.767 80.439 4.560 1.00 34.45 175 GLY B C 1
ATOM 2837 O O . GLY B 1 175 ? 72.872 80.617 5.065 1.00 33.88 175 GLY B O 1
ATOM 2838 N N . ILE B 1 176 ? 70.672 80.257 5.292 1.00 33.79 176 ILE B N 1
ATOM 2839 C CA . ILE B 1 176 ? 70.745 80.266 6.750 1.00 31.18 176 ILE B CA 1
ATOM 2840 C C . ILE B 1 176 ? 70.739 78.853 7.343 1.00 32.90 176 ILE B C 1
ATOM 2841 O O . ILE B 1 176 ? 69.864 78.041 7.029 1.00 30.66 176 ILE B O 1
ATOM 2846 N N . THR B 1 177 ? 71.722 78.570 8.194 1.00 32.02 177 THR B N 1
ATOM 2847 C CA . THR B 1 177 ? 71.810 77.276 8.855 1.00 33.41 177 THR B CA 1
ATOM 2848 C C . THR B 1 177 ? 71.089 77.423 10.193 1.00 33.67 177 THR B C 1
ATOM 2849 O O . THR B 1 177 ? 71.413 78.305 10.990 1.00 32.93 177 THR B O 1
ATOM 2853 N N . ILE B 1 178 ? 70.114 76.550 10.423 1.00 32.13 178 ILE B N 1
ATOM 2854 C CA . ILE B 1 178 ? 69.295 76.574 11.630 1.00 31.82 178 ILE B CA 1
ATOM 2855 C C . ILE B 1 178 ? 69.513 75.314 12.468 1.00 33.04 178 ILE B C 1
ATOM 2856 O O . ILE B 1 178 ? 69.422 74.198 11.953 1.00 32.82 178 ILE B O 1
ATOM 2861 N N . SER B 1 179 ? 69.805 75.489 13.755 1.00 32.29 179 SER B N 1
ATOM 2862 C CA . SER B 1 179 ? 70.041 74.340 14.625 1.00 32.45 179 SER B CA 1
ATOM 2863 C C . SER B 1 179 ? 69.428 74.508 16.014 1.00 32.05 179 SER B C 1
ATOM 2864 O O . SER B 1 179 ? 69.074 75.616 16.426 1.00 29.49 179 SER B O 1
ATOM 2867 N N . GLN B 1 180 ? 69.309 73.392 16.725 1.00 28.68 180 GLN B N 1
ATOM 2868 C CA . GLN B 1 180 ? 68.744 73.377 18.070 1.00 31.54 180 GLN B CA 1
ATOM 2869 C C . GLN B 1 180 ? 69.787 72.948 19.095 1.00 33.61 180 GLN B C 1
ATOM 2870 O O . GLN B 1 180 ? 70.594 72.059 18.834 1.00 35.35 180 GLN B O 1
ATOM 2876 N N . GLU B 1 181 ? 69.761 73.591 20.258 1.00 33.46 181 GLU B N 1
ATOM 2877 C CA . GLU B 1 181 ? 70.664 73.264 21.353 1.00 35.33 181 GLU B CA 1
ATOM 2878 C C . GLU B 1 181 ? 69.774 73.100 22.580 1.00 34.57 181 GLU B C 1
ATOM 2879 O O . GLU B 1 181 ? 69.236 74.077 23.094 1.00 33.65 181 GLU B O 1
ATOM 2885 N N . ILE B 1 182 ? 69.603 71.870 23.045 1.00 32.90 182 ILE B N 1
ATOM 2886 C CA . ILE B 1 182 ? 68.743 71.638 24.204 1.00 34.97 182 ILE B CA 1
ATOM 2887 C C . ILE B 1 182 ? 69.383 72.107 25.508 1.00 36.22 182 ILE B C 1
ATOM 2888 O O . ILE B 1 182 ? 70.462 71.652 25.883 1.00 36.95 182 ILE B O 1
ATOM 2893 N N . ILE B 1 183 ? 68.707 73.027 26.191 1.00 35.95 183 ILE B N 1
ATOM 2894 C CA . ILE B 1 183 ? 69.204 73.577 27.448 1.00 38.33 183 ILE B CA 1
ATOM 2895 C C . ILE B 1 183 ? 68.701 72.805 28.661 1.00 38.02 183 ILE B C 1
ATOM 2896 O O . ILE B 1 183 ? 69.480 72.445 29.537 1.00 38.14 183 ILE B O 1
ATOM 2901 N N . SER B 1 184 ? 67.396 72.568 28.726 1.00 36.88 184 SER B N 1
ATOM 2902 C CA . SER B 1 184 ? 66.835 71.817 29.841 1.00 35.83 184 SER B CA 1
ATOM 2903 C C . SER B 1 184 ? 65.796 70.843 29.311 1.00 33.48 184 SER B C 1
ATOM 2904 O O . SER B 1 184 ? 64.950 71.198 28.485 1.00 29.64 184 SER B O 1
ATOM 2907 N N . GLU B 1 185 ? 65.879 69.606 29.785 1.00 31.63 185 GLU B N 1
ATOM 2908 C CA . GLU B 1 185 ? 64.973 68.555 29.355 1.00 32.31 185 GLU B CA 1
ATOM 2909 C C . GLU B 1 185 ? 63.566 68.728 29.901 1.00 30.92 185 GLU B C 1
ATOM 2910 O O . GLU B 1 185 ? 63.361 69.334 30.951 1.00 30.11 185 GLU B O 1
ATOM 2916 N N . SER B 1 186 ? 62.593 68.191 29.175 1.00 27.90 186 SER B N 1
ATOM 2917 C CA . SER B 1 186 ? 61.208 68.243 29.618 1.00 28.40 186 SER B CA 1
ATOM 2918 C C . SER B 1 186 ? 61.076 67.161 30.687 1.00 30.14 186 SER B C 1
ATOM 2919 O O . SER B 1 186 ? 61.983 66.349 30.856 1.00 28.56 186 SER B O 1
ATOM 2922 N N . LYS B 1 187 ? 59.956 67.154 31.406 1.00 29.27 187 LYS B N 1
ATOM 2923 C CA . LYS B 1 187 ? 59.706 66.132 32.419 1.00 30.84 187 LYS B CA 1
ATOM 2924 C C . LYS B 1 187 ? 58.248 65.713 32.320 1.00 30.42 187 LYS B C 1
ATOM 2925 O O . LYS B 1 187 ? 57.365 66.553 32.125 1.00 28.64 187 LYS B O 1
ATOM 2931 N N . PRO B 1 188 ? 57.978 64.406 32.432 1.00 27.76 188 PRO B N 1
ATOM 2932 C CA . PRO B 1 188 ? 56.608 63.901 32.357 1.00 29.90 188 PRO B CA 1
ATOM 2933 C C . PRO B 1 188 ? 55.774 64.515 33.468 1.00 29.64 188 PRO B C 1
ATOM 2934 O O . PRO B 1 188 ? 56.314 65.032 34.447 1.00 27.27 188 PRO B O 1
ATOM 2938 N N . GLY B 1 189 ? 54.459 64.456 33.318 1.00 31.53 189 GLY B N 1
ATOM 2939 C CA . GLY B 1 189 ? 53.591 65.016 34.335 1.00 29.40 189 GLY B CA 1
ATOM 2940 C C . GLY B 1 189 ? 52.435 65.765 33.721 1.00 30.95 189 GLY B C 1
ATOM 2941 O O . GLY B 1 189 ? 52.393 65.981 32.503 1.00 27.75 189 GLY B O 1
ATOM 2942 N N . TYR B 1 190 ? 51.494 66.166 34.570 1.00 30.98 190 TYR B N 1
ATOM 2943 C CA . TYR B 1 190 ? 50.316 66.898 34.126 1.00 31.63 190 TYR B CA 1
ATOM 2944 C C . TYR B 1 190 ? 49.668 67.601 35.321 1.00 32.81 190 TYR B C 1
ATOM 2945 O O . TYR B 1 190 ? 50.034 67.348 36.469 1.00 32.92 190 TYR B O 1
ATOM 2954 N N . GLY B 1 191 ? 48.728 68.496 35.029 1.00 33.40 191 GLY B N 1
ATOM 2955 C CA . GLY B 1 191 ? 47.999 69.221 36.059 1.00 33.74 191 GLY B CA 1
ATOM 2956 C C . GLY B 1 191 ? 48.775 70.101 37.020 1.00 35.04 191 GLY B C 1
ATOM 2957 O O . GLY B 1 191 ? 49.945 70.428 36.802 1.00 33.35 191 GLY B O 1
ATOM 2958 N N . THR B 1 192 ? 48.096 70.498 38.093 1.00 34.87 192 THR B N 1
ATOM 2959 C CA . THR B 1 192 ? 48.693 71.336 39.122 1.00 36.83 192 THR B CA 1
ATOM 2960 C C . THR B 1 192 ? 48.645 70.562 40.434 1.00 36.98 192 THR B C 1
ATOM 2961 O O . THR B 1 192 ? 47.587 70.081 40.836 1.00 36.90 192 THR B O 1
ATOM 2965 N N . TRP B 1 193 ? 49.792 70.441 41.093 1.00 36.31 193 TRP B N 1
ATOM 2966 C CA . TRP B 1 193 ? 49.872 69.707 42.348 1.00 39.09 193 TRP B CA 1
ATOM 2967 C C . TRP B 1 193 ? 50.418 70.562 43.490 1.00 39.82 193 TRP B C 1
ATOM 2968 O O . TRP B 1 193 ? 51.310 71.386 43.298 1.00 42.17 193 TRP B O 1
ATOM 2979 N N . ASN B 1 194 ? 49.873 70.347 44.681 1.00 41.58 194 ASN B N 1
ATOM 2980 C CA . ASN B 1 194 ? 50.279 71.089 45.867 1.00 41.22 194 ASN B CA 1
ATOM 2981 C C . ASN B 1 194 ? 50.891 70.170 46.920 1.00 41.46 194 ASN B C 1
ATOM 2982 O O . ASN B 1 194 ? 50.288 69.168 47.306 1.00 41.82 194 ASN B O 1
ATOM 2987 N N . LEU B 1 195 ? 52.090 70.513 47.378 1.00 39.77 195 LEU B N 1
ATOM 2988 C CA . LEU B 1 195 ? 52.762 69.737 48.408 1.00 40.16 195 LEU B CA 1
ATOM 2989 C C . LEU B 1 195 ? 52.015 69.921 49.733 1.00 40.57 195 LEU B C 1
ATOM 2990 O O . LEU B 1 195 ? 52.090 70.987 50.349 1.00 37.31 195 LEU B O 1
ATOM 2995 N N . LEU B 1 196 ? 51.293 68.886 50.159 1.00 39.95 196 LEU B N 1
ATOM 2996 C CA . LEU B 1 196 ? 50.539 68.935 51.412 1.00 41.69 196 LEU B CA 1
ATOM 2997 C C . LEU B 1 196 ? 51.485 68.990 52.596 1.00 41.98 196 LEU B C 1
ATOM 2998 O O . LEU B 1 196 ? 51.223 69.672 53.588 1.00 44.27 196 LEU B O 1
ATOM 3003 N N . GLY B 1 197 ? 52.588 68.266 52.487 1.00 41.42 197 GLY B N 1
ATOM 3004 C CA . GLY B 1 197 ? 53.555 68.241 53.565 1.00 40.87 197 GLY B CA 1
ATOM 3005 C C . GLY B 1 197 ? 54.271 66.909 53.615 1.00 40.59 197 GLY B C 1
ATOM 3006 O O . GLY B 1 197 ? 54.247 66.150 52.646 1.00 40.11 197 GLY B O 1
ATOM 3007 N N . ALA B 1 198 ? 54.903 66.620 54.747 1.00 36.77 198 ALA B N 1
ATOM 3008 C CA . ALA B 1 198 ? 55.632 65.376 54.910 1.00 38.47 198 ALA B CA 1
ATOM 3009 C C . ALA B 1 198 ? 55.023 64.515 56.008 1.00 39.78 198 ALA B C 1
ATOM 3010 O O . ALA B 1 198 ? 54.331 65.010 56.901 1.00 40.52 198 ALA B O 1
ATOM 3012 N N . GLN B 1 199 ? 55.288 63.218 55.927 1.00 39.86 199 GLN B N 1
ATOM 3013 C CA . GLN B 1 199 ? 54.797 62.272 56.916 1.00 39.78 199 GLN B CA 1
ATOM 3014 C C . GLN B 1 199 ? 55.917 61.291 57.211 1.00 40.54 199 GLN B C 1
ATOM 3015 O O . GLN B 1 199 ? 56.349 60.541 56.334 1.00 38.63 199 GLN B O 1
ATOM 3021 N N . THR B 1 200 ? 56.407 61.320 58.442 1.00 38.30 200 THR B N 1
ATOM 3022 C CA . THR B 1 200 ? 57.473 60.420 58.837 1.00 40.18 200 THR B CA 1
ATOM 3023 C C . THR B 1 200 ? 56.823 59.136 59.315 1.00 39.99 200 THR B C 1
ATOM 3024 O O . THR B 1 200 ? 55.922 59.154 60.155 1.00 39.30 200 THR B O 1
ATOM 3028 N N . VAL B 1 201 ? 57.271 58.021 58.757 1.00 38.97 201 VAL B N 1
ATOM 3029 C CA . VAL B 1 201 ? 56.721 56.731 59.125 1.00 41.15 201 VAL B CA 1
ATOM 3030 C C . VAL B 1 201 ? 57.822 55.698 59.245 1.00 40.77 201 VAL B C 1
ATOM 3031 O O . VAL B 1 201 ? 58.718 55.626 58.402 1.00 41.77 201 VAL B O 1
ATOM 3035 N N . THR B 1 202 ? 57.755 54.908 60.308 1.00 41.32 202 THR B N 1
ATOM 3036 C CA . THR B 1 202 ? 58.717 53.840 60.512 1.00 40.96 202 THR B CA 1
ATOM 3037 C C . THR B 1 202 ? 57.979 52.593 60.055 1.00 38.97 202 THR B C 1
ATOM 3038 O O . THR B 1 202 ? 57.040 52.141 60.713 1.00 37.21 202 THR B O 1
ATOM 3042 N N . LEU B 1 203 ? 58.386 52.061 58.910 1.00 36.21 203 LEU B N 1
ATOM 3043 C CA . LEU B 1 203 ? 57.747 50.879 58.351 1.00 36.05 203 LEU B CA 1
ATOM 3044 C C . LEU B 1 203 ? 57.853 49.675 59.285 1.00 35.76 203 LEU B C 1
ATOM 3045 O O . LEU B 1 203 ? 58.795 49.570 60.075 1.00 36.85 203 LEU B O 1
ATOM 3050 N N . ASP B 1 204 ? 56.868 48.785 59.191 1.00 37.38 204 ASP B N 1
ATOM 3051 C CA . ASP B 1 204 ? 56.790 47.585 60.026 1.00 39.64 204 ASP B CA 1
ATOM 3052 C C . ASP B 1 204 ? 58.095 46.853 60.286 1.00 41.02 204 ASP B C 1
ATOM 3053 O O . ASP B 1 204 ? 58.948 46.722 59.403 1.00 38.22 204 ASP B O 1
ATOM 3058 N N . ASN B 1 205 ? 58.224 46.364 61.516 1.00 44.39 205 ASN B N 1
ATOM 3059 C CA . ASN B 1 205 ? 59.372 45.580 61.943 1.00 45.80 205 ASN B CA 1
ATOM 3060 C C . ASN B 1 205 ? 60.717 46.237 61.642 1.00 48.11 205 ASN B C 1
ATOM 3061 O O . ASN B 1 205 ? 61.757 45.578 61.682 1.00 50.74 205 ASN B O 1
ATOM 3066 N N . GLN B 1 206 ? 60.684 47.533 61.339 1.00 50.32 206 GLN B N 1
ATOM 3067 C CA . GLN B 1 206 ? 61.888 48.313 61.041 1.00 52.21 206 GLN B CA 1
ATOM 3068 C C . GLN B 1 206 ? 62.105 49.324 62.162 1.00 51.04 206 GLN B C 1
ATOM 3069 O O . GLN B 1 206 ? 61.197 49.598 62.944 1.00 49.71 206 GLN B O 1
ATOM 3075 N N . GLN B 1 207 ? 63.309 49.879 62.232 1.00 51.25 207 GLN B N 1
ATOM 3076 C CA . GLN B 1 207 ? 63.634 50.865 63.255 1.00 53.68 207 GLN B CA 1
ATOM 3077 C C . GLN B 1 207 ? 63.951 52.224 62.633 1.00 53.46 207 GLN B C 1
ATOM 3078 O O . GLN B 1 207 ? 63.833 53.260 63.289 1.00 52.41 207 GLN B O 1
ATOM 3084 N N . THR B 1 208 ? 64.347 52.212 61.363 1.00 53.00 208 THR B N 1
ATOM 3085 C CA . THR B 1 208 ? 64.683 53.440 60.649 1.00 54.25 208 THR B CA 1
ATOM 3086 C C . THR B 1 208 ? 63.449 54.107 60.046 1.00 51.77 208 THR B C 1
ATOM 3087 O O . THR B 1 208 ? 62.712 53.494 59.274 1.00 51.57 208 THR B O 1
ATOM 3091 N N . PRO B 1 209 ? 63.207 55.379 60.396 1.00 49.05 209 PRO B N 1
ATOM 3092 C CA . PRO B 1 209 ? 62.052 56.120 59.877 1.00 48.12 209 PRO B CA 1
ATOM 3093 C C . PRO B 1 209 ? 62.239 56.541 58.419 1.00 45.48 209 PRO B C 1
ATOM 3094 O O . PRO B 1 209 ? 63.361 56.725 57.950 1.00 44.06 209 PRO B O 1
ATOM 3098 N N . THR B 1 210 ? 61.130 56.693 57.707 1.00 43.60 210 THR B N 1
ATOM 3099 C CA . THR B 1 210 ? 61.177 57.114 56.313 1.00 42.71 210 THR B CA 1
ATOM 3100 C C . THR B 1 210 ? 60.284 58.334 56.152 1.00 40.63 210 THR B C 1
ATOM 3101 O O . THR B 1 210 ? 59.176 58.374 56.687 1.00 36.38 210 THR B O 1
ATOM 3105 N N . VAL B 1 211 ? 60.764 59.333 55.422 1.00 38.24 211 VAL B N 1
ATOM 3106 C CA . VAL B 1 211 ? 59.969 60.536 55.216 1.00 38.58 211 VAL B CA 1
ATOM 3107 C C . VAL B 1 211 ? 59.295 60.523 53.848 1.00 34.87 211 VAL B C 1
ATOM 3108 O O . VAL B 1 211 ? 59.957 60.442 52.816 1.00 35.88 211 VAL B O 1
ATOM 3112 N N . PHE B 1 212 ? 57.971 60.593 53.846 1.00 34.76 212 PHE B N 1
ATOM 3113 C CA . PHE B 1 212 ? 57.221 60.610 52.599 1.00 34.53 212 PHE B CA 1
ATOM 3114 C C . PHE B 1 212 ? 56.637 61.997 52.359 1.00 35.89 212 PHE B C 1
ATOM 3115 O O . PHE B 1 212 ? 56.233 62.682 53.303 1.00 37.12 212 PHE B O 1
ATOM 3123 N N . TYR B 1 213 ? 56.589 62.404 51.095 1.00 33.12 213 TYR B N 1
ATOM 3124 C CA . TYR B 1 213 ? 56.033 63.700 50.737 1.00 33.03 213 TYR B CA 1
ATOM 3125 C C . TYR B 1 213 ? 54.761 63.492 49.935 1.00 34.18 213 TYR B C 1
ATOM 3126 O O . TYR B 1 213 ? 54.757 62.806 48.912 1.00 35.32 213 TYR B O 1
ATOM 3135 N N . HIS B 1 214 ? 53.677 64.090 50.409 1.00 31.66 214 HIS B N 1
ATOM 3136 C CA . HIS B 1 214 ? 52.383 63.940 49.759 1.00 33.16 214 HIS B CA 1
ATOM 3137 C C . HIS B 1 214 ? 51.933 65.135 48.931 1.00 32.24 214 HIS B C 1
ATOM 3138 O O . HIS B 1 214 ? 51.849 66.261 49.431 1.00 31.71 214 HIS B O 1
ATOM 3145 N N . PHE B 1 215 ? 51.624 64.876 47.666 1.00 30.93 215 PHE B N 1
ATOM 3146 C CA . PHE B 1 215 ? 51.157 65.919 46.763 1.00 33.62 215 PHE B CA 1
ATOM 3147 C C . PHE B 1 215 ? 49.706 65.677 46.381 1.00 33.17 215 PHE B C 1
ATOM 3148 O O . PHE B 1 215 ? 49.297 64.545 46.123 1.00 32.27 215 PHE B O 1
ATOM 3156 N N . GLU B 1 216 ? 48.927 66.750 46.353 1.00 33.89 216 GLU B N 1
ATOM 3157 C CA . GLU B 1 216 ? 47.524 66.660 45.990 1.00 33.71 216 GLU B CA 1
ATOM 3158 C C . GLU B 1 216 ? 47.273 67.443 44.709 1.00 33.51 216 GLU B C 1
ATOM 3159 O O . GLU B 1 216 ? 47.759 68.564 44.556 1.00 33.33 216 GLU B O 1
ATOM 3165 N N . ARG B 1 217 ? 46.524 66.849 43.785 1.00 32.72 217 ARG B N 1
ATOM 3166 C CA . ARG B 1 217 ? 46.208 67.531 42.537 1.00 35.34 217 ARG B CA 1
ATOM 3167 C C . ARG B 1 217 ? 45.137 68.580 42.823 1.00 36.67 217 ARG B C 1
ATOM 3168 O O . ARG B 1 217 ? 44.038 68.247 43.269 1.00 36.02 217 ARG B O 1
ATOM 3176 N N . THR B 1 218 ? 45.461 69.842 42.555 1.00 37.36 218 THR B N 1
ATOM 3177 C CA . THR B 1 218 ? 44.540 70.944 42.805 1.00 40.37 218 THR B CA 1
ATOM 3178 C C . THR B 1 218 ? 43.826 71.443 41.553 1.00 41.93 218 THR B C 1
ATOM 3179 O O . THR B 1 218 ? 42.829 72.159 41.647 1.00 43.09 218 THR B O 1
ATOM 3183 N N . ALA B 1 219 ? 44.338 71.065 40.387 1.00 39.84 219 ALA B N 1
ATOM 3184 C CA . ALA B 1 219 ? 43.739 71.460 39.118 1.00 39.07 219 ALA B CA 1
ATOM 3185 C C . ALA B 1 219 ? 44.345 70.641 37.987 1.00 38.75 219 ALA B C 1
ATOM 3186 O O . ALA B 1 219 ? 45.356 69.955 38.241 1.00 32.74 219 ALA B O 1
ATOM 3189 N N . SER C 1 12 ? 44.262 41.765 10.777 1.00 66.98 12 SER C N 1
ATOM 3190 C CA . SER C 1 12 ? 45.103 42.972 11.025 1.00 66.88 12 SER C CA 1
ATOM 3191 C C . SER C 1 12 ? 44.299 44.259 10.883 1.00 65.10 12 SER C C 1
ATOM 3192 O O . SER C 1 12 ? 43.161 44.250 10.411 1.00 66.15 12 SER C O 1
ATOM 3195 N N . ARG C 1 13 ? 44.915 45.361 11.298 1.00 62.84 13 ARG C N 1
ATOM 3196 C CA . ARG C 1 13 ? 44.315 46.689 11.229 1.00 58.08 13 ARG C CA 1
ATOM 3197 C C . ARG C 1 13 ? 45.425 47.624 10.746 1.00 54.87 13 ARG C C 1
ATOM 3198 O O . ARG C 1 13 ? 46.594 47.239 10.735 1.00 56.49 13 ARG C O 1
ATOM 3206 N N . LEU C 1 14 ? 45.076 48.845 10.357 1.00 49.33 14 LEU C N 1
ATOM 3207 C CA . LEU C 1 14 ? 46.079 49.783 9.870 1.00 43.43 14 LEU C CA 1
ATOM 3208 C C . LEU C 1 14 ? 47.149 50.175 10.890 1.00 37.69 14 LEU C C 1
ATOM 3209 O O . LEU C 1 14 ? 48.316 50.314 10.530 1.00 32.80 14 LEU C O 1
ATOM 3214 N N . ALA C 1 15 ? 46.766 50.347 12.153 1.00 33.58 15 ALA C N 1
ATOM 3215 C CA . ALA C 1 15 ? 47.729 50.736 13.188 1.00 32.43 15 ALA C CA 1
ATOM 3216 C C . ALA C 1 15 ? 49.019 49.905 13.190 1.00 32.76 15 ALA C C 1
ATOM 3217 O O . ALA C 1 15 ? 50.100 50.444 13.441 1.00 30.45 15 ALA C O 1
ATOM 3219 N N . ASP C 1 16 ? 48.907 48.604 12.919 1.00 31.12 16 ASP C N 1
ATOM 3220 C CA . ASP C 1 16 ? 50.077 47.719 12.870 1.00 32.59 16 ASP C CA 1
ATOM 3221 C C . ASP C 1 16 ? 51.055 48.134 11.762 1.00 33.91 16 ASP C C 1
ATOM 3222 O O . ASP C 1 16 ? 52.254 47.854 11.844 1.00 33.81 16 ASP C O 1
ATOM 3227 N N . PHE C 1 17 ? 50.548 48.815 10.736 1.00 31.76 17 PHE C N 1
ATOM 3228 C CA . PHE C 1 17 ? 51.377 49.211 9.597 1.00 29.66 17 PHE C CA 1
ATOM 3229 C C . PHE C 1 17 ? 51.652 50.706 9.434 1.00 29.72 17 PHE C C 1
ATOM 3230 O O . PHE C 1 17 ? 52.124 51.143 8.375 1.00 28.45 17 PHE C O 1
ATOM 3238 N N . LEU C 1 18 ? 51.350 51.496 10.456 1.00 27.75 18 LEU C N 1
ATOM 3239 C CA . LEU C 1 18 ? 51.596 52.936 10.386 1.00 28.08 18 LEU C CA 1
ATOM 3240 C C . LEU C 1 18 ? 52.769 53.255 11.301 1.00 30.06 18 LEU C C 1
ATOM 3241 O O . LEU C 1 18 ? 52.781 52.875 12.475 1.00 28.97 18 LEU C O 1
ATOM 3246 N N . GLY C 1 19 ? 53.759 53.949 10.757 1.00 29.14 19 GLY C N 1
ATOM 3247 C CA . GLY C 1 19 ? 54.935 54.274 11.533 1.00 30.16 19 GLY C CA 1
ATOM 3248 C C . GLY C 1 19 ? 54.725 55.241 12.681 1.00 30.25 19 GLY C C 1
ATOM 3249 O O . GLY C 1 19 ? 53.859 56.116 12.636 1.00 31.08 19 GLY C O 1
ATOM 3250 N N . PHE C 1 20 ? 55.526 55.058 13.724 1.00 28.75 20 PHE C N 1
ATOM 3251 C CA . PHE C 1 20 ? 55.502 55.914 14.898 1.00 26.83 20 PHE C CA 1
ATOM 3252 C C . PHE C 1 20 ? 56.959 56.279 15.147 1.00 28.10 20 PHE C C 1
ATOM 3253 O O . PHE C 1 20 ? 57.820 55.407 15.102 1.00 26.70 20 PHE C O 1
ATOM 3261 N N . ARG C 1 21 ? 57.232 57.557 15.398 1.00 27.45 21 ARG C N 1
ATOM 3262 C CA . ARG C 1 21 ? 58.598 58.013 15.659 1.00 29.97 21 ARG C CA 1
ATOM 3263 C C . ARG C 1 21 ? 58.864 57.930 17.159 1.00 28.08 21 ARG C C 1
ATOM 3264 O O . ARG C 1 21 ? 58.310 58.705 17.940 1.00 26.15 21 ARG C O 1
ATOM 3272 N N . PRO C 1 22 ? 59.720 56.987 17.587 1.00 30.66 22 PRO C N 1
ATOM 3273 C CA . PRO C 1 22 ? 59.990 56.877 19.024 1.00 29.33 22 PRO C CA 1
ATOM 3274 C C . PRO C 1 22 ? 60.695 58.070 19.649 1.00 30.72 22 PRO C C 1
ATOM 3275 O O . PRO C 1 22 ? 61.404 58.823 18.977 1.00 29.63 22 PRO C O 1
ATOM 3279 N N . LYS C 1 23 ? 60.470 58.239 20.947 1.00 29.05 23 LYS C N 1
ATOM 3280 C CA . LYS C 1 23 ? 61.074 59.317 21.711 1.00 30.02 23 LYS C CA 1
ATOM 3281 C C . LYS C 1 23 ? 62.566 59.016 21.851 1.00 31.18 23 LYS C C 1
ATOM 3282 O O . LYS C 1 23 ? 62.954 57.906 22.194 1.00 30.59 23 LYS C O 1
ATOM 3288 N N . THR C 1 24 ? 63.397 60.009 21.569 1.00 33.12 24 THR C N 1
ATOM 3289 C CA . THR C 1 24 ? 64.846 59.853 21.653 1.00 36.06 24 THR C CA 1
ATOM 3290 C C . THR C 1 24 ? 65.309 59.485 23.062 1.00 34.85 24 THR C C 1
ATOM 3291 O O . THR C 1 24 ? 64.959 60.159 24.030 1.00 36.29 24 THR C O 1
ATOM 3295 N N . GLY C 1 25 ? 66.089 58.409 23.165 1.00 34.99 25 GLY C N 1
ATOM 3296 C CA . GLY C 1 25 ? 66.609 57.960 24.453 1.00 34.41 25 GLY C CA 1
ATOM 3297 C C . GLY C 1 25 ? 65.585 57.303 25.367 1.00 34.52 25 GLY C C 1
ATOM 3298 O O . GLY C 1 25 ? 65.850 57.051 26.545 1.00 33.42 25 GLY C O 1
ATOM 3299 N N . ASP C 1 26 ? 64.413 57.010 24.818 1.00 31.58 26 ASP C N 1
ATOM 3300 C CA . ASP C 1 26 ? 63.327 56.403 25.585 1.00 30.31 26 ASP C CA 1
ATOM 3301 C C . ASP C 1 26 ? 63.515 54.908 25.808 1.00 29.14 26 ASP C C 1
ATOM 3302 O O . ASP C 1 26 ? 63.670 54.145 24.856 1.00 29.76 26 ASP C O 1
ATOM 3307 N N . ILE C 1 27 ? 63.522 54.498 27.075 1.00 28.87 27 ILE C N 1
ATOM 3308 C CA . ILE C 1 27 ? 63.645 53.086 27.426 1.00 29.45 27 ILE C CA 1
ATOM 3309 C C . ILE C 1 27 ? 62.544 52.716 28.423 1.00 30.35 27 ILE C C 1
ATOM 3310 O O . ILE C 1 27 ? 62.690 51.773 29.204 1.00 29.35 27 ILE C O 1
ATOM 3315 N N . ASP C 1 28 ? 61.428 53.442 28.381 1.00 29.46 28 ASP C N 1
ATOM 3316 C CA . ASP C 1 28 ? 60.333 53.167 29.310 1.00 28.74 28 ASP C CA 1
ATOM 3317 C C . ASP C 1 28 ? 59.694 51.784 29.160 1.00 28.96 28 ASP C C 1
ATOM 3318 O O . ASP C 1 28 ? 58.987 51.329 30.056 1.00 29.76 28 ASP C O 1
ATOM 3323 N N . VAL C 1 29 ? 59.920 51.114 28.034 1.00 26.52 29 VAL C N 1
ATOM 3324 C CA . VAL C 1 29 ? 59.364 49.776 27.871 1.00 27.52 29 VAL C CA 1
ATOM 3325 C C . VAL C 1 29 ? 60.351 48.758 28.452 1.00 27.70 29 VAL C C 1
ATOM 3326 O O . VAL C 1 29 ? 61.434 48.533 27.895 1.00 26.60 29 VAL C O 1
ATOM 3330 N N . MET C 1 30 ? 59.974 48.166 29.582 1.00 28.13 30 MET C N 1
ATOM 3331 C CA . MET C 1 30 ? 60.794 47.168 30.270 1.00 29.17 30 MET C CA 1
ATOM 3332 C C . MET C 1 30 ? 62.242 47.595 30.502 1.00 29.27 30 MET C C 1
ATOM 3333 O O . MET C 1 30 ? 63.138 46.757 30.537 1.00 30.85 30 MET C O 1
ATOM 3338 N N . ASN C 1 31 ? 62.468 48.893 30.677 1.00 29.42 31 ASN C N 1
ATOM 3339 C CA . ASN C 1 31 ? 63.815 49.418 30.903 1.00 32.59 31 ASN C CA 1
ATOM 3340 C C . ASN C 1 31 ? 64.740 49.043 29.743 1.00 32.59 31 ASN C C 1
ATOM 3341 O O . ASN C 1 31 ? 65.965 49.019 29.906 1.00 30.52 31 ASN C O 1
ATOM 3346 N N . ARG C 1 32 ? 64.168 48.765 28.576 1.00 29.34 32 ARG C N 1
ATOM 3347 C CA . ARG C 1 32 ? 64.982 48.342 27.441 1.00 30.72 32 ARG C CA 1
ATOM 3348 C C . ARG C 1 32 ? 64.805 49.093 26.132 1.00 29.75 32 ARG C C 1
ATOM 3349 O O . ARG C 1 32 ? 65.774 49.286 25.391 1.00 27.80 32 ARG C O 1
ATOM 3357 N N . GLN C 1 33 ? 63.578 49.494 25.823 1.00 26.90 33 GLN C N 1
ATOM 3358 C CA . GLN C 1 33 ? 63.333 50.166 24.555 1.00 27.78 33 GLN C CA 1
ATOM 3359 C C . GLN C 1 33 ? 62.255 51.238 24.623 1.00 27.78 33 GLN C C 1
ATOM 3360 O O . GLN C 1 33 ? 61.537 51.366 25.617 1.00 24.68 33 GLN C O 1
ATOM 3366 N N . SER C 1 34 ? 62.142 51.993 23.540 1.00 26.72 34 SER C N 1
ATOM 3367 C CA . SER C 1 34 ? 61.185 53.089 23.457 1.00 29.32 34 SER C CA 1
ATOM 3368 C C . SER C 1 34 ? 59.753 52.646 23.200 1.00 28.20 34 SER C C 1
ATOM 3369 O O . SER C 1 34 ? 59.500 51.573 22.655 1.00 28.25 34 SER C O 1
ATOM 3372 N N . VAL C 1 35 ? 58.818 53.492 23.608 1.00 27.05 35 VAL C N 1
ATOM 3373 C CA . VAL C 1 35 ? 57.408 53.240 23.381 1.00 26.99 35 VAL C CA 1
ATOM 3374 C C . VAL C 1 35 ? 57.221 53.196 21.868 1.00 28.83 35 VAL C C 1
ATOM 3375 O O . VAL C 1 35 ? 57.683 54.089 21.155 1.00 28.84 35 VAL C O 1
ATOM 3379 N N . GLY C 1 36 ? 56.559 52.152 21.377 1.00 28.54 36 GLY C N 1
ATOM 3380 C CA . GLY C 1 36 ? 56.328 52.038 19.950 1.00 27.06 36 GLY C CA 1
ATOM 3381 C C . GLY C 1 36 ? 57.288 51.134 19.192 1.00 27.90 36 GLY C C 1
ATOM 3382 O O . GLY C 1 36 ? 57.091 50.907 18.001 1.00 24.99 36 GLY C O 1
ATOM 3383 N N . SER C 1 37 ? 58.324 50.626 19.861 1.00 27.03 37 SER C N 1
ATOM 3384 C CA . SER C 1 37 ? 59.288 49.737 19.205 1.00 26.92 37 SER C CA 1
ATOM 3385 C C . SER C 1 37 ? 58.571 48.541 18.584 1.00 26.54 37 SER C C 1
ATOM 3386 O O . SER C 1 37 ? 57.570 48.058 19.117 1.00 25.49 37 SER C O 1
ATOM 3389 N N . VAL C 1 38 ? 59.090 48.061 17.460 1.00 24.93 38 VAL C N 1
ATOM 3390 C CA . VAL C 1 38 ? 58.473 46.935 16.766 1.00 26.33 38 VAL C CA 1
ATOM 3391 C C . VAL C 1 38 ? 58.411 45.693 17.646 1.00 25.52 38 VAL C C 1
ATOM 3392 O O . VAL C 1 38 ? 59.331 45.418 18.422 1.00 25.33 38 VAL C O 1
ATOM 3396 N N . THR C 1 39 ? 57.309 44.958 17.536 1.00 24.91 39 THR C N 1
ATOM 3397 C CA . THR C 1 39 ? 57.114 43.743 18.319 1.00 24.89 39 THR C CA 1
ATOM 3398 C C . THR C 1 39 ? 56.922 42.562 17.378 1.00 25.45 39 THR C C 1
ATOM 3399 O O . THR C 1 39 ? 56.760 42.736 16.168 1.00 27.07 39 THR C O 1
ATOM 3403 N N . ILE C 1 40 ? 56.914 41.359 17.939 1.00 24.75 40 ILE C N 1
ATOM 3404 C CA . ILE C 1 40 ? 56.744 40.156 17.139 1.00 26.08 40 ILE C CA 1
ATOM 3405 C C . ILE C 1 40 ? 55.408 40.150 16.373 1.00 30.06 40 ILE C C 1
ATOM 3406 O O . ILE C 1 40 ? 55.315 39.561 15.290 1.00 28.37 40 ILE C O 1
ATOM 3411 N N . SER C 1 41 ? 54.381 40.811 16.915 1.00 28.57 41 SER C N 1
ATOM 3412 C CA . SER C 1 41 ? 53.078 40.863 16.240 1.00 29.71 41 SER C CA 1
ATOM 3413 C C . SER C 1 41 ? 53.173 41.570 14.886 1.00 30.13 41 SER C C 1
ATOM 3414 O O . SER C 1 41 ? 52.510 41.172 13.930 1.00 30.06 41 SER C O 1
ATOM 3417 N N . GLN C 1 42 ? 53.986 42.620 14.800 1.00 28.82 42 GLN C N 1
ATOM 3418 C CA . GLN C 1 42 ? 54.136 43.329 13.529 1.00 28.36 42 GLN C CA 1
ATOM 3419 C C . GLN C 1 42 ? 55.088 42.580 12.593 1.00 29.71 42 GLN C C 1
ATOM 3420 O O . GLN C 1 42 ? 54.866 42.524 11.380 1.00 28.45 42 GLN C O 1
ATOM 3426 N N . LEU C 1 43 ? 56.154 42.017 13.150 1.00 27.73 43 LEU C N 1
ATOM 3427 C CA . LEU C 1 43 ? 57.107 41.269 12.342 1.00 28.53 43 LEU C CA 1
ATOM 3428 C C . LEU C 1 43 ? 56.384 40.131 11.637 1.00 30.54 43 LEU C C 1
ATOM 3429 O O . LEU C 1 43 ? 56.622 39.870 10.462 1.00 31.56 43 LEU C O 1
ATOM 3434 N N . ALA C 1 44 ? 55.490 39.471 12.367 1.00 30.26 44 ALA C N 1
ATOM 3435 C CA . ALA C 1 44 ? 54.732 38.344 11.839 1.00 32.91 44 ALA C CA 1
ATOM 3436 C C . ALA C 1 44 ? 53.810 38.758 10.693 1.00 35.41 44 ALA C C 1
ATOM 3437 O O . ALA C 1 44 ? 53.337 37.911 9.933 1.00 33.15 44 ALA C O 1
ATOM 3439 N N . LYS C 1 45 ? 53.562 40.058 10.568 1.00 35.66 45 LYS C N 1
ATOM 3440 C CA . LYS C 1 45 ? 52.698 40.559 9.507 1.00 38.34 45 LYS C CA 1
ATOM 3441 C C . LYS C 1 45 ? 53.474 41.320 8.441 1.00 38.10 45 LYS C C 1
ATOM 3442 O O . LYS C 1 45 ? 52.886 41.931 7.548 1.00 39.15 45 LYS C O 1
ATOM 3448 N N . GLY C 1 46 ? 54.799 41.287 8.544 1.00 36.50 46 GLY C N 1
ATOM 3449 C CA . GLY C 1 46 ? 55.628 41.944 7.552 1.00 34.48 46 GLY C CA 1
ATOM 3450 C C . GLY C 1 46 ? 55.998 43.400 7.762 1.00 34.54 46 GLY C C 1
ATOM 3451 O O . GLY C 1 46 ? 56.477 44.043 6.827 1.00 34.09 46 GLY C O 1
ATOM 3452 N N . PHE C 1 47 ? 55.780 43.934 8.960 1.00 32.47 47 PHE C N 1
ATOM 3453 C CA . PHE C 1 47 ? 56.141 45.325 9.229 1.00 32.23 47 PHE C CA 1
ATOM 3454 C C . PHE C 1 47 ? 57.318 45.309 10.201 1.00 32.63 47 PHE C C 1
ATOM 3455 O O . PHE C 1 47 ? 57.247 44.685 11.262 1.00 32.49 47 PHE C O 1
ATOM 3463 N N . TYR C 1 48 ? 58.386 46.018 9.853 1.00 30.23 48 TYR C N 1
ATOM 3464 C CA . TYR C 1 48 ? 59.589 46.011 10.675 1.00 35.11 48 TYR C CA 1
ATOM 3465 C C . TYR C 1 48 ? 59.977 47.305 11.385 1.00 33.91 48 TYR C C 1
ATOM 3466 O O . TYR C 1 48 ? 61.047 47.374 11.989 1.00 36.80 48 TYR C O 1
ATOM 3475 N N . GLU C 1 49 ? 59.119 48.318 11.340 1.00 33.97 49 GLU C N 1
ATOM 3476 C CA . GLU C 1 49 ? 59.451 49.600 11.963 1.00 33.51 49 GLU C CA 1
ATOM 3477 C C . GLU C 1 49 ? 58.617 49.942 13.195 1.00 31.12 49 GLU C C 1
ATOM 3478 O O . GLU C 1 49 ? 57.594 49.311 13.454 1.00 29.58 49 GLU C O 1
ATOM 3484 N N . PRO C 1 50 ? 59.054 50.947 13.982 1.00 31.68 50 PRO C N 1
ATOM 3485 C CA . PRO C 1 50 ? 58.306 51.354 15.181 1.00 31.57 50 PRO C CA 1
ATOM 3486 C C . PRO C 1 50 ? 56.924 51.704 14.656 1.00 28.94 50 PRO C C 1
ATOM 3487 O O . PRO C 1 50 ? 56.813 52.211 13.537 1.00 27.50 50 PRO C O 1
ATOM 3491 N N . ASN C 1 51 ? 55.879 51.468 15.437 1.00 26.99 51 ASN C N 1
ATOM 3492 C CA . ASN C 1 51 ? 54.536 51.718 14.923 1.00 27.25 51 ASN C CA 1
ATOM 3493 C C . ASN C 1 51 ? 53.476 52.103 15.949 1.00 28.37 51 ASN C C 1
ATOM 3494 O O . ASN C 1 51 ? 53.633 51.878 17.153 1.00 25.76 51 ASN C O 1
ATOM 3499 N N . ILE C 1 52 ? 52.382 52.662 15.438 1.00 28.14 52 ILE C N 1
ATOM 3500 C CA . ILE C 1 52 ? 51.259 53.127 16.254 1.00 28.97 52 ILE C CA 1
ATOM 3501 C C . ILE C 1 52 ? 50.613 52.060 17.137 1.00 27.20 52 ILE C C 1
ATOM 3502 O O . ILE C 1 52 ? 50.339 52.307 18.314 1.00 27.45 52 ILE C O 1
ATOM 3507 N N . GLU C 1 53 ? 50.345 50.891 16.571 1.00 26.42 53 GLU C N 1
ATOM 3508 C CA . GLU C 1 53 ? 49.735 49.807 17.338 1.00 27.10 53 GLU C CA 1
ATOM 3509 C C . GLU C 1 53 ? 50.558 49.504 18.594 1.00 26.21 53 GLU C C 1
ATOM 3510 O O . GLU C 1 53 ? 50.025 49.433 19.704 1.00 26.79 53 GLU C O 1
ATOM 3516 N N . SER C 1 54 ? 51.858 49.318 18.407 1.00 26.09 54 SER C N 1
ATOM 3517 C CA . SER C 1 54 ? 52.763 49.026 19.516 1.00 24.92 54 SER C CA 1
ATOM 3518 C C . SER C 1 54 ? 52.795 50.185 20.514 1.00 25.42 54 SER C C 1
ATOM 3519 O O . SER C 1 54 ? 52.721 49.975 21.728 1.00 24.56 54 SER C O 1
ATOM 3522 N N . ALA C 1 55 ? 52.899 51.409 20.001 1.00 23.86 55 ALA C N 1
ATOM 3523 C CA . ALA C 1 55 ? 52.956 52.591 20.857 1.00 24.67 55 ALA C CA 1
ATOM 3524 C C . ALA C 1 55 ? 51.766 52.670 21.810 1.00 25.26 55 ALA C C 1
ATOM 3525 O O . ALA C 1 55 ? 51.926 52.885 23.008 1.00 22.56 55 ALA C O 1
ATOM 3527 N N . ILE C 1 56 ? 50.565 52.506 21.273 1.00 25.14 56 ILE C N 1
ATOM 3528 C CA . ILE C 1 56 ? 49.371 52.557 22.103 1.00 23.77 56 ILE C CA 1
ATOM 3529 C C . ILE C 1 56 ? 49.357 51.385 23.084 1.00 24.13 56 ILE C C 1
ATOM 3530 O O . ILE C 1 56 ? 49.005 51.553 24.253 1.00 24.70 56 ILE C O 1
ATOM 3535 N N . ASN C 1 57 ? 49.751 50.201 22.622 1.00 23.69 57 ASN C N 1
ATOM 3536 C CA . ASN C 1 57 ? 49.779 49.052 23.517 1.00 27.56 57 ASN C CA 1
ATOM 3537 C C . ASN C 1 57 ? 50.749 49.283 24.685 1.00 26.82 57 ASN C C 1
ATOM 3538 O O . ASN C 1 57 ? 50.456 48.895 25.822 1.00 25.69 57 ASN C O 1
ATOM 3543 N N . ASP C 1 58 ? 51.891 49.920 24.420 1.00 24.96 58 ASP C N 1
ATOM 3544 C CA . ASP C 1 58 ? 52.863 50.193 25.485 1.00 24.90 58 ASP C CA 1
ATOM 3545 C C . ASP C 1 58 ? 52.295 51.160 26.523 1.00 24.57 58 ASP C C 1
ATOM 3546 O O . ASP C 1 58 ? 52.387 50.904 27.722 1.00 27.31 58 ASP C O 1
ATOM 3551 N N . VAL C 1 59 ? 51.716 52.273 26.071 1.00 24.19 59 VAL C N 1
ATOM 3552 C CA . VAL C 1 59 ? 51.151 53.253 27.002 1.00 27.18 59 VAL C CA 1
ATOM 3553 C C . VAL C 1 59 ? 49.987 52.638 27.787 1.00 27.99 59 VAL C C 1
ATOM 3554 O O . VAL C 1 59 ? 49.778 52.956 28.960 1.00 28.44 59 VAL C O 1
ATOM 3558 N N . HIS C 1 60 ? 49.231 51.763 27.129 1.00 28.15 60 HIS C N 1
ATOM 3559 C CA . HIS C 1 60 ? 48.119 51.061 27.770 1.00 28.74 60 HIS C CA 1
ATOM 3560 C C . HIS C 1 60 ? 48.744 50.269 28.939 1.00 29.03 60 HIS C C 1
ATOM 3561 O O . HIS C 1 60 ? 48.224 50.266 30.062 1.00 27.05 60 HIS C O 1
ATOM 3568 N N . ASN C 1 61 ? 49.877 49.622 28.668 1.00 27.69 61 ASN C N 1
ATOM 3569 C CA . ASN C 1 61 ? 50.587 48.843 29.685 1.00 30.16 61 ASN C CA 1
ATOM 3570 C C . ASN C 1 61 ? 51.158 49.673 30.834 1.00 28.32 61 ASN C C 1
ATOM 3571 O O . ASN C 1 61 ? 51.444 49.133 31.899 1.00 28.95 61 ASN C O 1
ATOM 3576 N N . PHE C 1 62 ? 51.343 50.971 30.615 1.00 27.50 62 PHE C N 1
ATOM 3577 C CA . PHE C 1 62 ? 51.870 51.855 31.655 1.00 29.31 62 PHE C CA 1
ATOM 3578 C C . PHE C 1 62 ? 50.775 52.369 32.584 1.00 31.59 62 PHE C C 1
ATOM 3579 O O . PHE C 1 62 ? 50.971 52.486 33.792 1.00 32.49 62 PHE C O 1
ATOM 3587 N N . SER C 1 63 ? 49.620 52.666 32.000 1.00 31.42 63 SER C N 1
ATOM 3588 C CA . SER C 1 63 ? 48.501 53.265 32.718 1.00 33.78 63 SER C CA 1
ATOM 3589 C C . SER C 1 63 ? 47.549 52.423 33.566 1.00 32.90 63 SER C C 1
ATOM 3590 O O . SER C 1 63 ? 46.839 52.972 34.410 1.00 34.79 63 SER C O 1
ATOM 3593 N N . ILE C 1 64 ? 47.508 51.113 33.355 1.00 29.63 64 ILE C N 1
ATOM 3594 C CA . ILE C 1 64 ? 46.612 50.270 34.141 1.00 31.62 64 ILE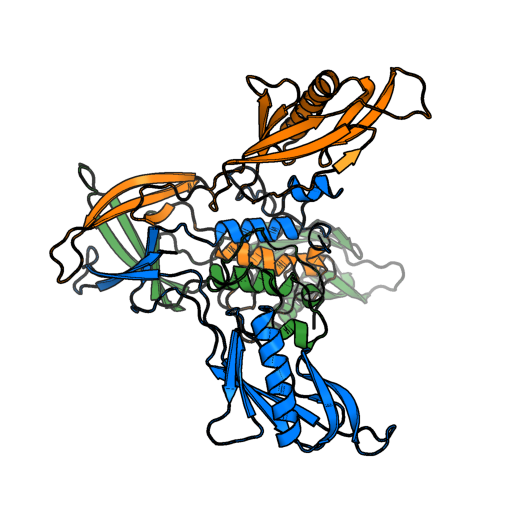 C CA 1
ATOM 3595 C C . ILE C 1 64 ? 47.359 49.651 35.322 1.00 31.76 64 ILE C C 1
ATOM 3596 O O . ILE C 1 64 ? 48.275 48.860 35.128 1.00 33.99 64 ILE C O 1
ATOM 3601 N N . LYS C 1 65 ? 46.977 50.016 36.543 1.00 31.92 65 LYS C N 1
ATOM 3602 C CA . LYS C 1 65 ? 47.632 49.463 37.727 1.00 33.37 65 LYS C CA 1
ATOM 3603 C C . LYS C 1 65 ? 46.999 48.117 38.108 1.00 33.14 65 LYS C C 1
ATOM 3604 O O . LYS C 1 65 ? 45.800 47.899 37.918 1.00 31.31 65 LYS C O 1
ATOM 3610 N N . ASP C 1 66 ? 47.820 47.218 38.641 1.00 33.59 66 ASP C N 1
ATOM 3611 C CA . ASP C 1 66 ? 47.384 45.874 39.023 1.00 34.67 66 ASP C CA 1
ATOM 3612 C C . ASP C 1 66 ? 46.230 45.836 40.032 1.00 33.27 66 ASP C C 1
ATOM 3613 O O . ASP C 1 66 ? 46.027 46.777 40.800 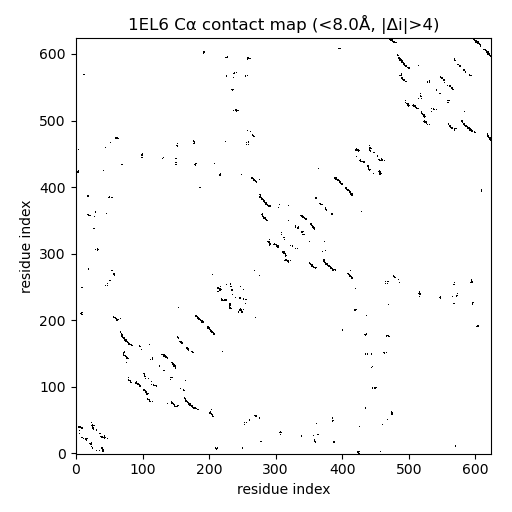1.00 31.61 66 ASP C O 1
ATOM 3618 N N . VAL C 1 67 ? 45.475 44.741 40.025 1.00 33.09 67 VAL C N 1
ATOM 3619 C CA . VAL C 1 67 ? 44.390 44.574 40.984 1.00 32.30 67 VAL C CA 1
ATOM 3620 C C . VAL C 1 67 ? 45.106 44.539 42.336 1.00 33.12 67 VAL C C 1
ATOM 3621 O O . VAL C 1 67 ? 46.171 43.930 42.455 1.00 33.25 67 VAL C O 1
ATOM 3625 N N . GLY C 1 68 ? 44.546 45.202 43.343 1.00 32.49 68 GLY C N 1
ATOM 3626 C CA . GLY C 1 68 ? 45.185 45.221 44.647 1.00 32.15 68 GLY C CA 1
ATOM 3627 C C . GLY C 1 68 ? 45.868 46.548 44.945 1.00 30.78 68 GLY C C 1
ATOM 3628 O O . GLY C 1 68 ? 46.216 46.834 46.093 1.00 31.80 68 GLY C O 1
ATOM 3629 N N . THR C 1 69 ? 46.052 47.362 43.907 1.00 28.74 69 THR C N 1
ATOM 3630 C CA . THR C 1 69 ? 46.682 48.676 44.040 1.00 28.32 69 THR C CA 1
ATOM 3631 C C . THR C 1 69 ? 45.792 49.655 44.791 1.00 29.67 69 THR C C 1
ATOM 3632 O O . THR C 1 69 ? 44.563 49.619 44.673 1.00 30.31 69 THR C O 1
ATOM 3636 N N . ILE C 1 70 ? 46.420 50.543 45.553 1.00 30.39 70 ILE C N 1
ATOM 3637 C CA . ILE C 1 70 ? 45.685 51.533 46.327 1.00 32.56 70 ILE C CA 1
ATOM 3638 C C . ILE C 1 70 ?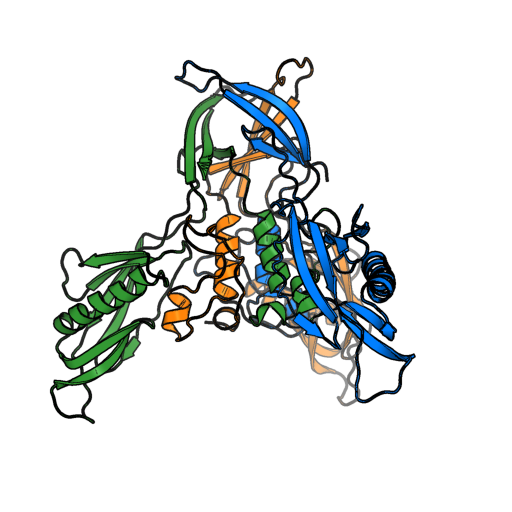 45.795 52.940 45.751 1.00 33.17 70 ILE C C 1
ATOM 3639 O O . ILE C 1 70 ? 46.890 53.403 45.406 1.00 33.01 70 ILE C O 1
ATOM 3644 N N . ILE C 1 71 ? 44.648 53.604 45.631 1.00 31.73 71 ILE C N 1
ATOM 3645 C CA . ILE C 1 71 ? 44.595 54.984 45.170 1.00 32.89 71 ILE C CA 1
ATOM 3646 C C . ILE C 1 71 ? 44.109 55.772 46.373 1.00 33.32 71 ILE C C 1
ATOM 3647 O O . ILE C 1 71 ? 43.168 55.357 47.047 1.00 32.76 71 ILE C O 1
ATOM 3652 N N . THR C 1 72 ? 44.754 56.900 46.639 1.00 32.47 72 THR C N 1
ATOM 3653 C CA . THR C 1 72 ? 44.401 57.739 47.770 1.00 33.30 72 THR C CA 1
ATOM 3654 C C . THR C 1 72 ? 44.030 59.154 47.324 1.00 36.17 72 THR C C 1
ATOM 3655 O O . THR C 1 72 ? 44.708 59.752 46.480 1.00 34.03 72 THR C O 1
ATOM 3659 N N . ASN C 1 73 ? 42.937 59.675 47.877 1.00 35.45 73 ASN C N 1
ATOM 3660 C CA . ASN C 1 73 ? 42.508 61.035 47.571 1.00 36.84 73 ASN C CA 1
ATOM 3661 C C . ASN C 1 73 ? 41.904 61.672 48.819 1.00 37.78 73 ASN C C 1
ATOM 3662 O O . ASN C 1 73 ? 41.753 61.012 49.851 1.00 36.14 73 ASN C O 1
ATOM 3667 N N . LYS C 1 74 ? 41.591 62.958 48.746 1.00 39.54 74 LYS C N 1
ATOM 3668 C CA . LYS C 1 74 ? 41.025 63.648 49.900 1.00 42.19 74 LYS C CA 1
ATOM 3669 C C . LYS C 1 74 ? 39.571 64.037 49.689 1.00 43.17 74 LYS C C 1
ATOM 3670 O O . LYS C 1 74 ? 38.985 64.727 50.523 1.00 45.20 74 LYS C O 1
ATOM 3676 N N . THR C 1 75 ? 38.986 63.583 48.584 1.00 43.06 75 THR C N 1
ATOM 3677 C CA . THR C 1 75 ? 37.598 63.908 48.265 1.00 44.52 75 THR C CA 1
ATOM 3678 C C . THR C 1 75 ? 36.605 62.792 48.577 1.00 45.27 75 THR C C 1
ATOM 3679 O O . THR C 1 75 ? 35.434 63.055 48.851 1.00 45.34 75 THR C O 1
ATOM 3683 N N . GLY C 1 76 ? 37.069 61.548 48.522 1.00 44.26 76 GLY C N 1
ATOM 3684 C CA . GLY C 1 76 ? 36.185 60.427 48.780 1.00 43.31 76 GLY C CA 1
ATOM 3685 C C . GLY C 1 76 ? 35.490 59.988 47.504 1.00 43.44 76 GLY C C 1
ATOM 3686 O O . GLY C 1 76 ? 34.706 59.037 47.508 1.00 43.82 76 GLY C O 1
ATOM 3687 N N . VAL C 1 77 ? 35.779 60.685 46.407 1.00 42.29 77 VAL C N 1
ATOM 3688 C CA . VAL C 1 77 ? 35.192 60.367 45.109 1.00 41.35 77 VAL C CA 1
ATOM 3689 C C . VAL C 1 77 ? 35.881 59.145 44.507 1.00 41.39 77 VAL C C 1
ATOM 3690 O O . VAL C 1 77 ? 37.108 59.060 44.488 1.00 40.05 77 VAL C O 1
ATOM 3694 N N . SER C 1 78 ? 35.080 58.208 44.013 1.00 41.03 78 SER C N 1
ATOM 3695 C CA . SER C 1 78 ? 35.585 56.978 43.414 1.00 42.85 78 SER C CA 1
ATOM 3696 C C . SER C 1 78 ? 36.423 57.218 42.160 1.00 41.57 78 SER C C 1
ATOM 3697 O O . SER C 1 78 ? 36.063 58.029 41.307 1.00 41.23 78 SER C O 1
ATOM 3700 N N . PRO C 1 79 ? 37.555 56.508 42.036 1.00 41.45 79 PRO C N 1
ATOM 3701 C CA . PRO C 1 79 ? 38.456 56.628 40.883 1.00 40.01 79 PRO C CA 1
ATOM 3702 C C . PRO C 1 79 ? 37.836 56.029 39.618 1.00 40.08 79 PRO C C 1
ATOM 3703 O O . PRO C 1 79 ? 38.319 56.259 38.508 1.00 37.41 79 PRO C O 1
ATOM 3707 N N . GLU C 1 80 ? 36.770 55.250 39.787 1.00 37.45 80 GLU C N 1
ATOM 3708 C CA . GLU C 1 80 ? 36.116 54.617 38.647 1.00 36.45 80 GLU C CA 1
ATOM 3709 C C . GLU C 1 80 ? 35.724 55.631 37.579 1.00 34.45 80 GLU C C 1
ATOM 3710 O O . GLU C 1 80 ? 35.423 56.787 37.881 1.00 34.87 80 GLU C O 1
ATOM 3716 N N . GLY C 1 81 ? 35.747 55.194 36.324 1.00 34.95 81 GLY C N 1
ATOM 3717 C CA . GLY C 1 81 ? 35.376 56.078 35.237 1.00 36.79 81 GLY C CA 1
ATOM 3718 C C . GLY C 1 81 ? 33.867 56.193 35.152 1.00 37.27 81 GLY C C 1
ATOM 3719 O O . GLY C 1 81 ? 33.149 55.375 35.721 1.00 36.82 81 GLY C O 1
ATOM 3720 N N . VAL C 1 82 ? 33.385 57.212 34.449 1.00 38.00 82 VAL C N 1
ATOM 3721 C CA . VAL C 1 82 ? 31.948 57.424 34.283 1.00 39.13 82 VAL C CA 1
ATOM 3722 C C . VAL C 1 82 ? 31.632 57.692 32.815 1.00 38.60 82 VAL C C 1
ATOM 3723 O O . VAL C 1 82 ? 32.239 58.562 32.191 1.00 39.62 82 VAL C O 1
ATOM 3727 N N . SER C 1 83 ? 30.683 56.943 32.265 1.00 41.10 83 SER C N 1
ATOM 3728 C CA . SER C 1 83 ? 30.292 57.114 30.872 1.00 41.52 83 SER C CA 1
ATOM 3729 C C . SER C 1 83 ? 29.415 58.345 30.687 1.00 42.79 83 SER C C 1
ATOM 3730 O O . SER C 1 83 ? 28.718 58.771 31.607 1.00 42.11 83 SER C O 1
ATOM 3733 N N . GLN C 1 84 ? 29.461 58.916 29.489 1.00 43.69 84 GLN C N 1
ATOM 3734 C CA . GLN C 1 84 ? 28.671 60.099 29.164 1.00 45.96 84 GLN C CA 1
ATOM 3735 C C . GLN C 1 84 ? 27.227 59.689 28.866 1.00 45.32 84 GLN C C 1
ATOM 3736 O O . GLN C 1 84 ? 26.979 58.575 28.409 1.00 45.35 84 GLN C O 1
ATOM 3742 N N . THR C 1 85 ? 26.283 60.586 29.138 1.00 47.86 85 THR C N 1
ATOM 3743 C CA . THR C 1 85 ? 24.867 60.314 28.879 1.00 50.39 85 THR C CA 1
ATOM 3744 C C . THR C 1 85 ? 24.239 61.489 28.133 1.00 49.76 85 THR C C 1
ATOM 3745 O O . THR C 1 85 ? 24.328 62.637 28.580 1.00 47.27 85 THR C O 1
ATOM 3749 N N . ASP C 1 86 ? 23.606 61.202 26.998 1.00 51.24 86 ASP C N 1
ATOM 3750 C CA . ASP C 1 86 ? 22.980 62.251 26.194 1.00 51.63 86 ASP C CA 1
ATOM 3751 C C . ASP C 1 86 ? 21.478 62.085 26.010 1.00 53.04 86 ASP C C 1
ATOM 3752 O O . ASP C 1 86 ? 20.853 61.161 26.535 1.00 52.21 86 ASP C O 1
ATOM 3757 N N . TYR C 1 87 ? 20.927 63.018 25.238 1.00 52.96 87 TYR C N 1
ATOM 3758 C CA . TYR C 1 87 ? 19.525 63.048 24.856 1.00 53.12 87 TYR C CA 1
ATOM 3759 C C . TYR C 1 87 ? 19.573 63.132 23.341 1.00 52.86 87 TYR C C 1
ATOM 3760 O O . TYR C 1 87 ? 20.167 64.058 22.791 1.00 53.64 87 TYR C O 1
ATOM 3769 N N . TRP C 1 88 ? 18.985 62.151 22.671 1.00 53.24 88 TRP C N 1
ATOM 3770 C CA . TRP C 1 88 ? 18.943 62.145 21.216 1.00 53.98 88 TRP C CA 1
ATOM 3771 C C . TRP C 1 88 ? 17.600 62.749 20.801 1.00 55.33 88 TRP C C 1
ATOM 3772 O O . TRP C 1 88 ? 16.551 62.140 21.006 1.00 56.19 88 TRP C O 1
ATOM 3783 N N . ALA C 1 89 ? 17.637 63.950 20.230 1.00 57.32 89 ALA C N 1
ATOM 3784 C CA . ALA C 1 89 ? 16.420 64.646 19.808 1.00 57.68 89 ALA C CA 1
ATOM 3785 C C . ALA C 1 89 ? 16.117 64.475 18.322 1.00 57.83 89 ALA C C 1
ATOM 3786 O O . ALA C 1 89 ? 17.020 64.510 17.486 1.00 57.74 89 ALA C O 1
ATOM 3788 N N . PHE C 1 90 ? 14.836 64.295 18.002 1.00 57.30 90 PHE C N 1
ATOM 3789 C CA . PHE C 1 90 ? 14.401 64.118 16.619 1.00 57.49 90 PHE C CA 1
ATOM 3790 C C . PHE C 1 90 ? 13.219 65.027 16.293 1.00 57.84 90 PHE C C 1
ATOM 3791 O O . PHE C 1 90 ? 12.317 65.207 17.113 1.00 57.91 90 PHE C O 1
ATOM 3799 N N . SER C 1 91 ? 13.222 65.588 15.088 1.00 57.31 91 SER C N 1
ATOM 3800 C CA . SER C 1 91 ? 12.149 66.473 14.652 1.00 58.33 91 SER C CA 1
ATOM 3801 C C . SER C 1 91 ? 11.877 66.311 13.160 1.00 58.69 91 SER C C 1
ATOM 3802 O O . SER C 1 91 ? 12.735 65.841 12.408 1.00 57.73 91 SER C O 1
ATOM 3805 N N . GLY C 1 92 ? 10.679 66.703 12.739 1.00 58.62 92 GLY C N 1
ATOM 3806 C CA . GLY C 1 92 ? 10.319 66.596 11.338 1.00 58.52 92 GLY C CA 1
ATOM 3807 C C . GLY C 1 92 ? 9.485 65.371 11.026 1.00 59.01 92 GLY C C 1
ATOM 3808 O O . GLY C 1 92 ? 9.025 64.667 11.928 1.00 59.51 92 GLY C O 1
ATOM 3809 N N . THR C 1 93 ? 9.298 65.108 9.737 1.00 58.35 93 THR C N 1
ATOM 3810 C CA . THR C 1 93 ? 8.507 63.971 9.293 1.00 58.77 93 THR C CA 1
ATOM 3811 C C . THR C 1 93 ? 9.296 63.164 8.263 1.00 61.08 93 THR C C 1
ATOM 3812 O O . THR C 1 93 ? 9.919 63.735 7.367 1.00 59.65 93 THR C O 1
ATOM 3816 N N . VAL C 1 94 ? 9.270 61.840 8.392 1.00 62.90 94 VAL C N 1
ATOM 3817 C CA . VAL C 1 94 ? 9.980 60.973 7.456 1.00 66.82 94 VAL C CA 1
ATOM 3818 C C . VAL C 1 94 ? 9.486 61.258 6.042 1.00 69.70 94 VAL C C 1
ATOM 3819 O O . VAL C 1 94 ? 8.330 60.990 5.716 1.00 69.44 94 VAL C O 1
ATOM 3823 N N . THR C 1 95 ? 10.361 61.798 5.202 1.00 73.34 95 THR C N 1
ATOM 3824 C CA . THR C 1 95 ? 9.979 62.122 3.834 1.00 77.65 95 THR C CA 1
ATOM 3825 C C . THR C 1 95 ? 10.892 61.500 2.782 1.00 80.47 95 THR C C 1
ATOM 3826 O O . THR C 1 95 ? 12.018 61.099 3.075 1.00 81.07 95 THR C O 1
ATOM 3830 N N . ASP C 1 96 ? 10.383 61.426 1.555 1.00 83.78 96 ASP C N 1
ATOM 3831 C CA . ASP C 1 96 ? 11.112 60.865 0.421 1.00 86.88 96 ASP C CA 1
ATOM 3832 C C . ASP C 1 96 ? 10.199 60.960 -0.802 1.00 88.37 96 ASP C C 1
ATOM 3833 O O . ASP C 1 96 ? 9.608 59.967 -1.231 1.00 88.52 96 ASP C O 1
ATOM 3838 N N . ASP C 1 97 ? 10.090 62.166 -1.353 1.00 89.87 97 ASP C N 1
ATOM 3839 C CA . ASP C 1 97 ? 9.239 62.429 -2.512 1.00 91.13 97 ASP C CA 1
ATOM 3840 C C . ASP C 1 97 ? 9.547 61.575 -3.737 1.00 91.57 97 ASP C C 1
ATOM 3841 O O . ASP C 1 97 ? 8.768 61.553 -4.690 1.00 91.95 97 ASP C O 1
ATOM 3846 N N . SER C 1 98 ? 10.678 60.879 -3.717 1.00 91.89 98 SER C N 1
ATOM 3847 C CA . SER C 1 98 ? 11.058 60.031 -4.840 1.00 91.85 98 SER C CA 1
ATOM 3848 C C . SER C 1 98 ? 10.370 58.672 -4.748 1.00 91.69 98 SER C C 1
ATOM 3849 O O . SER C 1 98 ? 10.459 57.855 -5.667 1.00 92.29 98 SER C O 1
ATOM 3852 N N . LEU C 1 99 ? 9.680 58.437 -3.636 1.00 90.74 99 LEU C N 1
ATOM 3853 C CA . LEU C 1 99 ? 8.978 57.177 -3.419 1.00 90.14 99 LEU C CA 1
ATOM 3854 C C . LEU C 1 99 ? 7.544 57.421 -2.962 1.00 89.63 99 LEU C C 1
ATOM 3855 O O . LEU C 1 99 ? 7.200 58.522 -2.528 1.00 89.33 99 LEU C O 1
ATOM 3860 N N . PRO C 1 100 ? 6.684 56.395 -3.063 1.00 89.21 100 PRO C N 1
ATOM 3861 C CA . PRO C 1 100 ? 5.287 56.534 -2.644 1.00 88.52 100 PRO C CA 1
ATOM 3862 C C . PRO C 1 100 ? 5.180 56.574 -1.122 1.00 87.37 100 PRO C C 1
ATOM 3863 O O . PRO C 1 100 ? 6.123 56.214 -0.419 1.00 87.39 100 PRO C O 1
ATOM 3867 N N . PRO C 1 101 ? 4.031 57.020 -0.594 1.00 86.26 101 PRO C N 1
ATOM 3868 C CA . PRO C 1 101 ? 3.852 57.087 0.859 1.00 84.92 101 PRO C CA 1
ATOM 3869 C C . PRO C 1 101 ? 3.878 55.710 1.518 1.00 83.36 101 PRO C C 1
ATOM 3870 O O . PRO C 1 101 ? 3.330 54.746 0.982 1.00 82.71 101 PRO C O 1
ATOM 3874 N N . GLY C 1 102 ? 4.527 55.628 2.677 1.00 81.81 102 GLY C N 1
ATOM 3875 C CA . GLY C 1 102 ? 4.614 54.371 3.399 1.00 79.97 102 GLY C CA 1
ATOM 3876 C C . GLY C 1 102 ? 5.764 53.488 2.952 1.00 78.68 102 GLY C C 1
ATOM 3877 O O . GLY C 1 102 ? 5.979 52.411 3.510 1.00 78.15 102 GLY C O 1
ATOM 3878 N N . SER C 1 103 ? 6.502 53.942 1.943 1.00 77.49 103 SER C N 1
ATOM 3879 C CA . SER C 1 103 ? 7.637 53.190 1.416 1.00 76.40 103 SER C CA 1
ATOM 3880 C C . SER C 1 103 ? 8.700 52.974 2.489 1.00 75.78 103 SER C C 1
ATOM 3881 O O . SER C 1 103 ? 9.201 53.933 3.079 1.00 74.91 103 SER C O 1
ATOM 3884 N N . PRO C 1 104 ? 9.059 51.707 2.754 1.00 74.90 104 PRO C N 1
ATOM 3885 C CA . PRO C 1 104 ? 10.072 51.392 3.765 1.00 74.28 104 PRO C CA 1
ATOM 3886 C C . PRO C 1 104 ? 11.464 51.860 3.344 1.00 73.25 104 PRO C C 1
ATOM 3887 O O . PRO C 1 104 ? 11.908 51.593 2.227 1.00 73.96 104 PRO C O 1
ATOM 3891 N N . ILE C 1 105 ? 12.144 52.563 4.244 1.00 71.93 105 ILE C N 1
ATOM 3892 C CA . ILE C 1 105 ? 13.485 53.073 3.973 1.00 70.17 105 ILE C CA 1
ATOM 3893 C C . ILE C 1 105 ? 14.419 52.819 5.154 1.00 69.02 105 ILE C C 1
ATOM 3894 O O . ILE C 1 105 ? 13.982 52.421 6.235 1.00 68.35 105 ILE C O 1
ATOM 3899 N N . THR C 1 106 ? 15.709 53.050 4.930 1.00 66.93 106 THR C N 1
ATOM 3900 C CA . THR C 1 106 ? 16.722 52.866 5.963 1.00 64.14 106 THR C CA 1
ATOM 3901 C C . THR C 1 106 ? 17.271 54.231 6.360 1.00 61.51 106 THR C C 1
ATOM 3902 O O . THR C 1 106 ? 17.833 54.943 5.528 1.00 60.76 106 THR C O 1
ATOM 3906 N N . VAL C 1 107 ? 17.100 54.596 7.626 1.00 58.54 107 VAL C N 1
ATOM 3907 C CA . VAL C 1 107 ? 17.585 55.880 8.118 1.00 57.03 107 VAL C CA 1
ATOM 3908 C C . VAL C 1 107 ? 18.716 55.671 9.125 1.00 56.65 107 VAL C C 1
ATOM 3909 O O . VAL C 1 107 ? 18.587 54.887 10.066 1.00 57.44 107 VAL C O 1
ATOM 3913 N N . LEU C 1 108 ? 19.824 56.375 8.924 1.00 56.09 108 LEU C N 1
ATOM 3914 C CA . LEU C 1 108 ? 20.973 56.253 9.814 1.00 55.19 108 LEU C CA 1
ATOM 3915 C C . LEU C 1 108 ? 20.975 57.307 10.912 1.00 54.24 108 LEU C C 1
ATOM 3916 O O . LEU C 1 108 ? 21.095 58.501 10.640 1.00 54.84 108 LEU C O 1
ATOM 3921 N N . VAL C 1 109 ? 20.841 56.854 12.154 1.00 53.03 109 VAL C N 1
ATOM 3922 C CA . VAL C 1 109 ? 20.843 57.747 13.305 1.00 52.16 109 VAL C CA 1
ATOM 3923 C C . VAL C 1 109 ? 22.195 57.590 14.004 1.00 51.76 109 VAL C C 1
ATOM 3924 O O . VAL C 1 109 ? 22.447 56.580 14.664 1.00 50.61 109 VAL C O 1
ATOM 3928 N N . PHE C 1 110 ? 23.061 58.588 13.849 1.00 51.10 110 PHE C N 1
ATOM 3929 C CA . PHE C 1 110 ? 24.392 58.538 14.445 1.00 50.01 110 PHE C CA 1
ATOM 3930 C C . PHE C 1 110 ? 25.054 57.216 14.066 1.00 49.15 110 PHE C C 1
ATOM 3931 O O . PHE C 1 110 ? 25.716 56.576 14.885 1.00 48.91 110 PHE C O 1
ATOM 3939 N N . GLY C 1 111 ? 24.855 56.809 12.815 1.00 48.68 111 GLY C N 1
ATOM 3940 C CA . GLY C 1 111 ? 25.437 55.571 12.331 1.00 47.61 111 GLY C CA 1
ATOM 3941 C C . GLY C 1 111 ? 24.584 54.336 12.543 1.00 47.88 111 GLY C C 1
ATOM 3942 O O . GLY C 1 111 ? 24.873 53.278 11.985 1.00 48.41 111 GLY C O 1
ATOM 3943 N N . LEU C 1 112 ? 23.534 54.458 13.349 1.00 49.17 112 LEU C N 1
ATOM 3944 C CA . LEU C 1 112 ? 22.656 53.323 13.611 1.00 51.34 112 LEU C CA 1
ATOM 3945 C C . LEU C 1 112 ? 21.586 53.203 12.524 1.00 51.55 112 LEU C C 1
ATOM 3946 O O . LEU C 1 112 ? 20.892 54.171 12.211 1.00 50.19 112 LEU C O 1
ATOM 3951 N N . PRO C 1 113 ? 21.456 52.010 11.921 1.00 52.83 113 PRO C N 1
ATOM 3952 C CA . PRO C 1 113 ? 20.466 51.774 10.865 1.00 55.20 113 PRO C CA 1
ATOM 3953 C C . PRO C 1 113 ? 19.067 51.488 11.412 1.00 55.88 113 PRO C C 1
ATOM 3954 O O . PRO C 1 113 ? 18.832 50.440 12.013 1.00 56.11 113 PRO C O 1
ATOM 3958 N N . VAL C 1 114 ? 18.142 52.421 11.202 1.00 58.42 114 VAL C N 1
ATOM 3959 C CA . VAL C 1 114 ? 16.771 52.246 11.673 1.00 59.55 114 VAL C CA 1
ATOM 3960 C C . VAL C 1 114 ? 15.828 51.996 10.497 1.00 59.69 114 VAL C C 1
ATOM 3961 O O . VAL C 1 114 ? 15.929 52.652 9.458 1.00 58.05 114 VAL C O 1
ATOM 3965 N N . SER C 1 115 ? 14.921 51.038 10.662 1.00 60.67 115 SER C N 1
ATOM 3966 C CA . SER C 1 115 ? 13.953 50.709 9.619 1.00 62.47 115 SER C CA 1
ATOM 3967 C C . SER C 1 115 ? 12.785 51.690 9.693 1.00 62.48 115 SER C C 1
ATOM 3968 O O . SER C 1 115 ? 11.971 51.632 10.615 1.00 62.54 115 SER C O 1
ATOM 3971 N N . ALA C 1 116 ? 12.707 52.585 8.715 1.00 62.41 116 ALA C N 1
ATOM 3972 C CA . ALA C 1 116 ? 11.655 53.593 8.682 1.00 63.90 116 ALA C CA 1
ATOM 3973 C C . ALA C 1 116 ? 10.722 53.460 7.475 1.00 64.34 116 ALA C C 1
ATOM 3974 O O . ALA C 1 116 ? 10.909 52.590 6.623 1.00 64.18 116 ALA C O 1
ATOM 3976 N N . THR C 1 117 ? 9.717 54.334 7.421 1.00 64.57 117 THR C N 1
ATOM 3977 C CA . THR C 1 117 ? 8.735 54.361 6.335 1.00 64.54 117 THR C CA 1
ATOM 3978 C C . THR C 1 117 ? 8.259 55.798 6.112 1.00 64.59 117 THR C C 1
ATOM 3979 O O . THR C 1 117 ? 7.819 56.468 7.051 1.00 63.27 117 THR C O 1
ATOM 3983 N N . THR C 1 118 ? 8.350 56.271 4.871 1.00 64.84 118 THR C N 1
ATOM 3984 C CA . THR C 1 118 ? 7.937 57.634 4.542 1.00 66.13 118 THR C CA 1
ATOM 3985 C C . THR C 1 118 ? 6.570 57.974 5.129 1.00 66.20 118 THR C C 1
ATOM 3986 O O . THR C 1 118 ? 5.658 57.143 5.132 1.00 64.96 118 THR C O 1
ATOM 3990 N N . GLY C 1 119 ? 6.440 59.199 5.633 1.00 66.50 119 GLY C N 1
ATOM 3991 C CA . GLY C 1 119 ? 5.184 59.637 6.215 1.00 65.67 119 GLY C CA 1
ATOM 3992 C C . GLY C 1 119 ? 5.175 59.681 7.733 1.00 66.49 119 GLY C C 1
ATOM 3993 O O . GLY C 1 119 ? 4.379 60.409 8.327 1.00 67.39 119 GLY C O 1
ATOM 3994 N N . MET C 1 120 ? 6.051 58.907 8.367 1.00 65.73 120 MET C N 1
ATOM 3995 C CA . MET C 1 120 ? 6.113 58.877 9.825 1.00 63.79 120 MET C CA 1
ATOM 3996 C C . MET C 1 120 ? 6.457 60.230 10.427 1.00 62.85 120 MET C C 1
ATOM 3997 O O . MET C 1 120 ? 7.190 61.020 9.831 1.00 60.77 120 MET C O 1
ATOM 4002 N N . THR C 1 121 ? 5.929 60.483 11.620 1.00 61.36 121 THR C N 1
ATOM 4003 C CA . THR C 1 121 ? 6.202 61.723 12.334 1.00 61.47 121 THR C CA 1
ATOM 4004 C C . THR C 1 121 ? 7.438 61.469 13.191 1.00 60.90 121 THR C C 1
ATOM 4005 O O . THR C 1 121 ? 7.915 60.335 13.274 1.00 59.37 121 THR C O 1
ATOM 4009 N N . ALA C 1 122 ? 7.954 62.512 13.832 1.00 60.15 122 ALA C N 1
ATOM 4010 C CA . ALA C 1 122 ? 9.132 62.365 14.678 1.00 60.73 122 ALA C CA 1
ATOM 4011 C C . ALA C 1 122 ? 8.908 61.281 15.733 1.00 60.64 122 ALA C C 1
ATOM 4012 O O . ALA C 1 122 ? 9.730 60.379 15.892 1.00 59.34 122 ALA C O 1
ATOM 4014 N N . ILE C 1 123 ? 7.785 61.369 16.441 1.00 61.68 123 ILE C N 1
ATOM 4015 C CA . ILE C 1 123 ? 7.455 60.404 17.486 1.00 62.49 123 ILE C CA 1
ATOM 4016 C C . ILE C 1 123 ? 7.473 58.969 16.961 1.00 63.04 123 ILE C C 1
ATOM 4017 O O . ILE C 1 123 ? 8.091 58.088 17.558 1.00 62.43 123 ILE C O 1
ATOM 4022 N N . GLU C 1 124 ? 6.793 58.743 15.841 1.00 63.20 124 GLU C N 1
ATOM 4023 C CA . GLU C 1 124 ? 6.725 57.416 15.237 1.00 64.40 124 GLU C CA 1
ATOM 4024 C C . GLU C 1 124 ? 8.114 56.910 14.861 1.00 63.26 124 GLU C C 1
ATOM 4025 O O . GLU C 1 124 ? 8.411 55.718 14.978 1.00 62.24 124 GLU C O 1
ATOM 4031 N N . PHE C 1 125 ? 8.961 57.827 14.407 1.00 61.66 125 PHE C N 1
ATOM 4032 C CA . PHE C 1 125 ? 10.320 57.485 14.013 1.00 59.95 125 PHE C CA 1
ATOM 4033 C C . PHE C 1 125 ? 11.112 56.996 15.221 1.00 59.34 125 PHE C C 1
ATOM 4034 O O . PHE C 1 125 ? 11.800 55.978 15.150 1.00 59.65 125 PHE C O 1
ATOM 4042 N N . VAL C 1 126 ? 11.008 57.728 16.328 1.00 57.04 126 VAL C N 1
ATOM 4043 C CA . VAL C 1 126 ? 11.708 57.370 17.558 1.00 57.05 126 VAL C CA 1
ATOM 4044 C C . VAL C 1 126 ? 11.476 55.905 17.917 1.00 57.31 126 VAL C C 1
ATOM 4045 O O . VAL C 1 126 ? 12.404 55.201 18.321 1.00 57.84 126 VAL C O 1
ATOM 4049 N N . ALA C 1 127 ? 10.234 55.455 17.771 1.00 56.57 127 ALA C N 1
ATOM 4050 C CA . ALA C 1 127 ? 9.880 54.073 18.076 1.00 57.17 127 ALA C CA 1
ATOM 4051 C C . ALA C 1 127 ? 10.795 53.129 17.308 1.00 56.29 127 ALA C C 1
ATOM 4052 O O . ALA C 1 127 ? 11.142 52.051 17.790 1.00 56.49 127 ALA C O 1
ATOM 4054 N N . LYS C 1 128 ? 11.184 53.544 16.108 1.00 56.83 128 LYS C N 1
ATOM 4055 C CA . LYS C 1 128 ? 12.064 52.735 15.277 1.00 58.53 128 LYS C CA 1
ATOM 4056 C C . LYS C 1 128 ? 13.491 52.850 15.809 1.00 58.65 128 LYS C C 1
ATOM 4057 O O . LYS C 1 128 ? 14.282 51.911 15.708 1.00 57.47 128 LYS C O 1
ATOM 4063 N N . VAL C 1 129 ? 13.800 54.011 16.382 1.00 57.77 129 VAL C N 1
ATOM 4064 C CA . VAL C 1 129 ? 15.119 54.276 16.939 1.00 58.05 129 VAL C CA 1
ATOM 4065 C C . VAL C 1 129 ? 15.359 53.392 18.154 1.00 58.09 129 VAL C C 1
ATOM 4066 O O . VAL C 1 129 ? 16.476 52.933 18.385 1.00 56.92 129 VAL C O 1
ATOM 4070 N N . ARG C 1 130 ? 14.305 53.155 18.929 1.00 58.12 130 ARG C N 1
ATOM 4071 C CA . ARG C 1 130 ? 14.412 52.313 20.113 1.00 56.78 130 ARG C CA 1
ATOM 4072 C C . ARG C 1 130 ? 14.912 50.930 19.724 1.00 57.17 130 ARG C C 1
ATOM 4073 O O . ARG C 1 130 ? 15.705 50.322 20.445 1.00 57.17 130 ARG C O 1
ATOM 4081 N N . VAL C 1 131 ? 14.446 50.434 18.582 1.00 55.94 131 VAL C N 1
ATOM 4082 C CA . VAL C 1 131 ? 14.857 49.116 18.112 1.00 55.34 131 VAL C CA 1
ATOM 4083 C C . VAL C 1 131 ? 16.311 49.153 17.648 1.00 54.59 131 VAL C C 1
ATOM 4084 O O . VAL C 1 131 ? 17.038 48.167 17.775 1.00 52.79 131 VAL C O 1
ATOM 4088 N N . ALA C 1 132 ? 16.727 50.296 17.110 1.00 54.22 132 ALA C N 1
ATOM 4089 C CA . ALA C 1 132 ? 18.098 50.461 16.639 1.00 54.06 132 ALA C CA 1
ATOM 4090 C C . ALA C 1 132 ? 19.045 50.386 17.833 1.00 54.33 132 ALA C C 1
ATOM 4091 O O . ALA C 1 132 ? 20.016 49.627 17.828 1.00 53.81 132 ALA C O 1
ATOM 4093 N N . LEU C 1 133 ? 18.755 51.185 18.854 1.00 53.38 133 LEU C N 1
ATOM 4094 C CA . LEU C 1 133 ? 19.566 51.208 20.063 1.00 54.48 133 LEU C CA 1
ATOM 4095 C C . LEU C 1 133 ? 19.628 49.813 20.678 1.00 54.67 133 LEU C C 1
ATOM 4096 O O . LEU C 1 133 ? 20.669 49.394 21.180 1.00 54.58 133 LEU C O 1
ATOM 4101 N N . GLN C 1 134 ? 18.508 49.097 20.621 1.00 55.53 134 GLN C N 1
ATOM 4102 C CA . GLN C 1 134 ? 18.415 47.745 21.167 1.00 55.80 134 GLN C CA 1
ATOM 4103 C C . GLN C 1 134 ? 19.408 46.783 20.529 1.00 56.20 134 GLN C C 1
ATOM 4104 O O . GLN C 1 134 ? 20.118 46.059 21.227 1.00 56.04 134 GLN C O 1
ATOM 4110 N N . GLU C 1 135 ? 19.451 46.769 19.201 1.00 56.60 135 GLU C N 1
ATOM 4111 C CA . GLU C 1 135 ? 20.363 45.888 18.485 1.00 58.58 135 GLU C CA 1
ATOM 4112 C C . GLU C 1 135 ? 21.821 46.304 18.685 1.00 58.38 135 GLU C C 1
ATOM 4113 O O . GLU C 1 135 ? 22.721 45.462 18.679 1.00 56.99 135 GLU C O 1
ATOM 4119 N N . ALA C 1 136 ? 22.051 47.601 18.869 1.00 57.44 136 ALA C N 1
ATOM 4120 C CA . ALA C 1 136 ? 23.404 48.101 19.091 1.00 56.40 136 ALA C CA 1
ATOM 4121 C C . ALA C 1 136 ? 23.861 47.648 20.475 1.00 55.47 136 ALA C C 1
ATOM 4122 O O . ALA C 1 136 ? 24.981 47.160 20.647 1.00 54.44 136 ALA C O 1
ATOM 4124 N N . ILE C 1 137 ? 22.977 47.807 21.457 1.00 53.73 137 ILE C N 1
ATOM 4125 C CA . ILE C 1 137 ? 23.261 47.419 22.833 1.00 53.45 137 ILE C CA 1
ATOM 4126 C C . ILE C 1 137 ? 23.488 45.917 22.950 1.00 52.85 137 ILE C C 1
ATOM 4127 O O . ILE C 1 137 ? 24.415 45.472 23.625 1.00 51.86 137 ILE C O 1
ATOM 4132 N N . ALA C 1 138 ? 22.636 45.139 22.291 1.00 53.44 138 ALA C N 1
ATOM 4133 C CA . ALA C 1 138 ? 22.750 43.686 22.326 1.00 54.25 138 ALA C CA 1
ATOM 4134 C C . ALA C 1 138 ? 24.022 43.224 21.620 1.00 54.13 138 ALA C C 1
ATOM 4135 O O . ALA C 1 138 ? 24.534 42.133 21.885 1.00 54.75 138 ALA C O 1
ATOM 4137 N N . SER C 1 139 ? 24.528 44.060 20.721 1.00 53.41 139 SER C N 1
ATOM 4138 C CA . SER C 1 139 ? 25.736 43.739 19.971 1.00 53.45 139 SER C CA 1
ATOM 4139 C C . SER C 1 139 ? 26.994 44.317 20.625 1.00 52.28 139 SER C C 1
ATOM 4140 O O . SER C 1 139 ? 28.093 44.199 20.083 1.00 50.37 139 SER C O 1
ATOM 4143 N N . PHE C 1 140 ? 26.826 44.931 21.792 1.00 51.37 140 PHE C N 1
ATOM 4144 C CA . PHE C 1 140 ? 27.939 45.543 22.516 1.00 50.80 140 PHE C CA 1
ATOM 4145 C C . PHE C 1 140 ? 28.684 46.519 21.610 1.00 49.09 140 PHE C C 1
ATOM 4146 O O . PHE C 1 140 ? 29.918 46.577 21.604 1.00 48.21 140 PHE C O 1
ATOM 4154 N N . THR C 1 141 ? 27.916 47.288 20.847 1.00 46.01 141 THR C N 1
ATOM 4155 C CA . THR C 1 141 ? 28.474 48.264 19.930 1.00 43.58 141 THR C CA 1
ATOM 4156 C C . THR C 1 141 ? 28.192 49.700 20.370 1.00 43.54 141 THR C C 1
ATOM 4157 O O . THR C 1 141 ? 27.091 50.215 20.167 1.00 42.02 141 THR C O 1
ATOM 4161 N N . ALA C 1 142 ? 29.193 50.331 20.984 1.00 40.83 142 ALA C N 1
ATOM 4162 C CA . ALA C 1 142 ? 29.104 51.720 21.430 1.00 39.31 142 ALA C CA 1
ATOM 4163 C C . ALA C 1 142 ? 28.049 52.078 22.480 1.00 42.39 142 ALA C C 1
ATOM 4164 O O . ALA C 1 142 ? 28.324 52.856 23.398 1.00 40.97 142 ALA C O 1
ATOM 4166 N N . ILE C 1 143 ? 26.840 51.540 22.348 1.00 42.35 143 ILE C N 1
ATOM 4167 C CA . ILE C 1 143 ? 25.782 51.868 23.300 1.00 41.98 143 ILE C CA 1
ATOM 4168 C C . ILE C 1 143 ? 25.727 50.928 24.498 1.00 41.60 143 ILE C C 1
ATOM 4169 O O . ILE C 1 143 ? 25.726 49.710 24.342 1.00 41.92 143 ILE C O 1
ATOM 4174 N N . ASN C 1 144 ? 25.682 51.507 25.694 1.00 42.73 144 ASN C N 1
ATOM 4175 C CA . ASN C 1 144 ? 25.607 50.725 26.924 1.00 45.95 144 ASN C CA 1
ATOM 4176 C C . ASN C 1 144 ? 24.137 50.491 27.287 1.00 46.76 144 ASN C C 1
ATOM 4177 O O . ASN C 1 144 ? 23.705 49.355 27.462 1.00 43.77 144 ASN C O 1
ATOM 4182 N N . SER C 1 145 ? 23.375 51.577 27.391 1.00 47.81 145 SER C N 1
ATOM 4183 C CA . SER C 1 145 ? 21.961 51.486 27.735 1.00 51.08 145 SER C CA 1
ATOM 4184 C C . SER C 1 145 ? 21.178 52.672 27.185 1.00 54.23 145 SER C C 1
ATOM 4185 O O . SER C 1 145 ? 21.750 53.584 26.581 1.00 54.58 145 SER C O 1
ATOM 4188 N N . TYR C 1 146 ? 19.864 52.655 27.398 1.00 55.16 146 TYR C N 1
ATOM 4189 C CA . TYR C 1 146 ? 19.005 53.734 26.930 1.00 57.11 146 TYR C CA 1
ATOM 4190 C C . TYR C 1 146 ? 17.672 53.703 27.663 1.00 59.14 146 TYR C C 1
ATOM 4191 O O . TYR C 1 146 ? 17.261 52.665 28.186 1.00 55.40 146 TYR C O 1
ATOM 4200 N N . LYS C 1 147 ? 17.008 54.853 27.690 1.00 61.50 147 LYS C N 1
ATOM 4201 C CA . LYS C 1 147 ? 15.704 54.997 28.326 1.00 63.16 147 LYS C CA 1
ATOM 4202 C C . LYS C 1 147 ? 14.930 56.058 27.554 1.00 63.83 147 LYS C C 1
ATOM 4203 O O . LYS C 1 147 ? 15.483 56.725 26.673 1.00 61.65 147 LYS C O 1
ATOM 4209 N N . ASP C 1 148 ? 13.651 56.209 27.879 1.00 63.80 148 ASP C N 1
ATOM 4210 C CA . ASP C 1 148 ? 12.821 57.208 27.220 1.00 63.79 148 ASP C CA 1
ATOM 4211 C C . ASP C 1 148 ? 12.975 58.530 27.955 1.00 63.42 148 ASP C C 1
ATOM 4212 O O . ASP C 1 148 ? 13.205 58.548 29.166 1.00 61.17 148 ASP C O 1
ATOM 4217 N N . HIS C 1 149 ? 12.870 59.633 27.221 1.00 65.07 149 HIS C N 1
ATOM 4218 C CA . HIS C 1 149 ? 12.985 60.954 27.826 1.00 67.00 149 HIS C CA 1
ATOM 4219 C C . HIS C 1 149 ? 11.903 61.055 28.898 1.00 68.28 149 HIS C C 1
ATOM 4220 O O . HIS C 1 149 ? 10.804 60.528 28.730 1.00 68.24 149 HIS C O 1
ATOM 4227 N N . PRO C 1 150 ? 12.202 61.727 30.016 1.00 69.29 150 PRO C N 1
ATOM 4228 C CA . PRO C 1 150 ? 11.223 61.871 31.097 1.00 70.71 150 PRO C CA 1
ATOM 4229 C C . PRO C 1 150 ? 9.890 62.452 30.632 1.00 71.90 150 PRO C C 1
ATOM 4230 O O . PRO C 1 150 ? 8.824 61.999 31.053 1.00 72.12 150 PRO C O 1
ATOM 4234 N N . THR C 1 151 ? 9.956 63.450 29.755 1.00 72.77 151 THR C N 1
ATOM 4235 C CA . THR C 1 151 ? 8.756 64.110 29.253 1.00 73.76 151 THR C CA 1
ATOM 4236 C C . THR C 1 151 ? 8.584 63.995 27.740 1.00 72.85 151 THR C C 1
ATOM 4237 O O . THR C 1 151 ? 7.701 63.285 27.255 1.00 74.10 151 THR C O 1
ATOM 4241 N N . ASP C 1 152 ? 9.435 64.708 27.008 1.00 70.72 152 ASP C N 1
ATOM 4242 C CA . ASP C 1 152 ? 9.403 64.738 25.550 1.00 68.57 152 ASP C CA 1
ATOM 4243 C C . ASP C 1 152 ? 9.508 63.359 24.900 1.00 66.53 152 ASP C C 1
ATOM 4244 O O . ASP C 1 152 ? 10.471 62.624 25.121 1.00 67.65 152 ASP C O 1
ATOM 4249 N N . GLY C 1 153 ? 8.509 63.020 24.088 1.00 63.40 153 GLY C N 1
ATOM 4250 C CA . GLY C 1 153 ? 8.494 61.733 23.415 1.00 59.05 153 GLY C CA 1
ATOM 4251 C C . GLY C 1 153 ? 9.334 61.699 22.152 1.00 56.61 153 GLY C C 1
ATOM 4252 O O . GLY C 1 153 ? 9.510 60.646 21.540 1.00 56.15 153 GLY C O 1
ATOM 4253 N N . SER C 1 154 ? 9.849 62.854 21.752 1.00 55.05 154 SER C N 1
ATOM 4254 C CA . SER C 1 154 ? 10.681 62.939 20.557 1.00 54.70 154 SER C CA 1
ATOM 4255 C C . SER C 1 154 ? 12.158 62.802 20.929 1.00 54.27 154 SER C C 1
ATOM 4256 O O . SER C 1 154 ? 13.037 62.930 20.072 1.00 54.30 154 SER C O 1
ATOM 4259 N N . LYS C 1 155 ? 12.417 62.538 22.208 1.00 52.75 155 LYS C N 1
ATOM 4260 C CA . LYS C 1 155 ? 13.780 62.396 22.716 1.00 51.62 155 LYS C CA 1
ATOM 4261 C C . LYS C 1 155 ? 14.021 61.057 23.405 1.00 51.58 155 LYS C C 1
ATOM 4262 O O . LYS C 1 155 ? 13.082 60.380 23.833 1.00 48.03 155 LYS C O 1
ATOM 4268 N N . LEU C 1 156 ? 15.296 60.694 23.514 1.00 52.10 156 LEU C N 1
ATOM 4269 C CA . LEU C 1 156 ? 15.705 59.452 24.156 1.00 51.87 156 LEU C CA 1
ATOM 4270 C C . LEU C 1 156 ? 17.010 59.660 24.914 1.00 53.48 156 LEU C C 1
ATOM 4271 O O . LEU C 1 156 ? 17.927 60.322 24.419 1.00 54.32 156 LEU C O 1
ATOM 4276 N N . GLU C 1 157 ? 17.086 59.102 26.118 1.00 54.03 157 GLU C N 1
ATOM 4277 C CA . GLU C 1 157 ? 18.284 59.212 26.940 1.00 54.63 157 GLU C CA 1
ATOM 4278 C C . GLU C 1 157 ? 19.202 58.040 26.605 1.00 54.61 157 GLU C C 1
ATOM 4279 O O . GLU C 1 157 ? 18.764 56.887 26.575 1.00 53.17 157 GLU C O 1
ATOM 4285 N N . VAL C 1 158 ? 20.476 58.337 26.355 1.00 54.39 158 VAL C N 1
ATOM 4286 C CA . VAL C 1 158 ? 21.442 57.302 25.999 1.00 53.57 158 VAL C CA 1
ATOM 4287 C C . VAL C 1 158 ? 22.753 57.392 26.786 1.00 52.84 158 VAL C C 1
ATOM 4288 O O . VAL C 1 158 ? 23.231 58.486 27.101 1.00 53.06 158 VAL C O 1
ATOM 4292 N N . THR C 1 159 ? 23.316 56.225 27.097 1.00 51.33 159 THR C N 1
ATOM 4293 C CA . THR C 1 159 ? 24.579 56.105 27.827 1.00 50.10 159 THR C CA 1
ATOM 4294 C C . THR C 1 159 ? 25.507 55.184 27.031 1.00 48.03 159 THR C C 1
ATOM 4295 O O . THR C 1 159 ? 25.094 54.115 26.578 1.00 47.90 159 THR C O 1
ATOM 4299 N N . TYR C 1 160 ? 26.763 55.597 26.877 1.00 45.53 160 TYR C N 1
ATOM 4300 C CA . TYR C 1 160 ? 27.744 54.835 26.106 1.00 42.68 160 TYR C CA 1
ATOM 4301 C C . TYR C 1 160 ? 28.610 53.870 26.923 1.00 41.09 160 TYR C C 1
ATOM 4302 O O . TYR C 1 160 ? 28.807 54.060 28.121 1.00 41.42 160 TYR C O 1
ATOM 4311 N N . LEU C 1 161 ? 29.121 52.834 26.261 1.00 41.25 161 LEU C N 1
ATOM 4312 C CA . LEU C 1 161 ? 29.962 51.822 26.912 1.00 41.74 161 LEU C CA 1
ATOM 4313 C C . LEU C 1 161 ? 31.305 52.367 27.409 1.00 40.83 161 LEU C C 1
ATOM 4314 O O . LEU C 1 161 ? 31.763 52.015 28.495 1.00 41.56 161 LEU C O 1
ATOM 4319 N N . ASP C 1 162 ? 31.929 53.223 26.607 1.00 39.66 162 ASP C N 1
ATOM 4320 C CA . ASP C 1 162 ? 33.215 53.833 26.953 1.00 40.08 162 ASP C CA 1
ATOM 4321 C C . ASP C 1 162 ? 32.979 55.086 27.788 1.00 40.00 162 ASP C C 1
ATOM 4322 O O . ASP C 1 162 ? 31.846 55.561 27.882 1.00 40.21 162 ASP C O 1
ATOM 4327 N N . ASN C 1 163 ? 34.045 55.628 28.383 1.00 38.37 163 ASN C N 1
ATOM 4328 C CA . ASN C 1 163 ? 33.919 56.852 29.169 1.00 35.73 163 ASN C CA 1
ATOM 4329 C C . ASN C 1 163 ? 34.648 58.043 28.536 1.00 37.45 163 ASN C C 1
ATOM 4330 O O . ASN C 1 163 ? 35.226 58.883 29.224 1.00 37.15 163 ASN C O 1
ATOM 4335 N N . GLN C 1 164 ? 34.589 58.108 27.210 1.00 37.00 164 GLN C N 1
ATOM 4336 C CA . GLN C 1 164 ? 35.191 59.192 26.434 1.00 38.44 164 GLN C CA 1
ATOM 4337 C C . GLN C 1 164 ? 34.131 60.276 26.218 1.00 38.52 164 GLN C C 1
ATOM 4338 O O . GLN C 1 164 ? 32.937 60.015 26.350 1.00 39.22 164 GLN C O 1
ATOM 4344 N N . LYS C 1 165 ? 34.562 61.486 25.877 1.00 40.31 165 LYS C N 1
ATOM 4345 C CA . LYS C 1 165 ? 33.613 62.571 25.630 1.00 40.11 165 LYS C CA 1
ATOM 4346 C C . LYS C 1 165 ? 33.194 62.549 24.166 1.00 41.33 165 LYS C C 1
ATOM 4347 O O . LYS C 1 165 ? 34.029 62.372 23.273 1.00 39.11 165 LYS C O 1
ATOM 4353 N N . HIS C 1 166 ? 31.899 62.724 23.922 1.00 40.05 166 HIS C N 1
ATOM 4354 C CA . HIS C 1 166 ? 31.378 62.704 22.561 1.00 41.62 166 HIS C CA 1
ATOM 4355 C C . HIS C 1 166 ? 30.543 63.936 22.232 1.00 42.36 166 HIS C C 1
ATOM 4356 O O . HIS C 1 166 ? 29.586 64.259 22.939 1.00 42.05 166 HIS C O 1
ATOM 4363 N N . VAL C 1 167 ? 30.917 64.620 21.155 1.00 42.90 167 VAL C N 1
ATOM 4364 C CA . VAL C 1 167 ? 30.202 65.808 20.710 1.00 46.34 167 VAL C CA 1
ATOM 4365 C C . VAL C 1 167 ? 29.735 65.545 19.285 1.00 48.65 167 VAL C C 1
ATOM 4366 O O . VAL C 1 167 ? 30.536 65.533 18.350 1.00 48.90 167 VAL C O 1
ATOM 4370 N N . LEU C 1 168 ? 28.432 65.325 19.134 1.00 50.01 168 LEU C N 1
ATOM 4371 C CA . LEU C 1 168 ? 27.835 65.029 17.836 1.00 52.06 168 LEU C CA 1
ATOM 4372 C C . LEU C 1 168 ? 27.197 66.250 17.177 1.00 53.76 168 LEU C C 1
ATOM 4373 O O . LEU C 1 168 ? 26.478 67.019 17.821 1.00 52.86 168 LEU C O 1
ATOM 4378 N N . SER C 1 169 ? 27.456 66.413 15.883 1.00 53.47 169 SER C N 1
ATOM 4379 C CA . SER C 1 169 ? 26.914 67.540 15.138 1.00 54.51 169 SER C CA 1
ATOM 4380 C C . SER C 1 169 ? 25.477 67.279 14.687 1.00 54.27 169 SER C C 1
ATOM 4381 O O . SER C 1 169 ? 25.139 66.180 14.242 1.00 52.97 169 SER C O 1
ATOM 4384 N N . THR C 1 170 ? 24.635 68.301 14.816 1.00 54.48 170 THR C N 1
ATOM 4385 C CA . THR C 1 170 ? 23.235 68.207 14.417 1.00 54.87 170 THR C CA 1
ATOM 4386 C C . THR C 1 170 ? 23.163 68.041 12.905 1.00 55.08 170 THR C C 1
ATOM 4387 O O . THR C 1 170 ? 23.926 68.671 12.170 1.00 55.07 170 THR C O 1
ATOM 4391 N N . TYR C 1 171 ? 22.255 67.190 12.439 1.00 55.82 171 TYR C N 1
ATOM 4392 C CA . TYR C 1 171 ? 22.108 66.962 11.006 1.00 55.97 171 TYR C CA 1
ATOM 4393 C C . TYR C 1 171 ? 20.688 66.529 10.647 1.00 57.48 171 TYR C C 1
ATOM 4394 O O . TYR C 1 171 ? 19.906 66.138 11.517 1.00 58.16 171 TYR C O 1
ATOM 4403 N N . SER C 1 172 ? 20.357 66.604 9.361 1.00 56.39 172 SER C N 1
ATOM 4404 C CA . SER C 1 172 ? 19.031 66.220 8.900 1.00 57.27 172 SER C CA 1
ATOM 4405 C C . SER C 1 172 ? 19.129 65.213 7.762 1.00 57.41 172 SER C C 1
ATOM 4406 O O . SER C 1 172 ? 19.925 65.385 6.838 1.00 56.86 172 SER C O 1
ATOM 4409 N N . THR C 1 173 ? 18.323 64.160 7.839 1.00 57.01 173 THR C N 1
ATOM 4410 C CA . THR C 1 173 ? 18.303 63.128 6.809 1.00 58.68 173 THR C CA 1
ATOM 4411 C C . THR C 1 173 ? 16.887 62.588 6.648 1.00 59.34 173 THR C C 1
ATOM 4412 O O . THR C 1 173 ? 16.225 62.248 7.630 1.00 57.51 173 THR C O 1
ATOM 4416 N N . TYR C 1 174 ? 16.431 62.513 5.401 1.00 60.90 174 TYR C N 1
ATOM 4417 C CA . TYR C 1 174 ? 15.089 62.031 5.097 1.00 61.48 174 TYR C CA 1
ATOM 4418 C C . TYR C 1 174 ? 14.033 62.846 5.838 1.00 60.16 174 TYR C C 1
ATOM 4419 O O . TYR C 1 174 ? 13.092 62.297 6.415 1.00 57.78 174 TYR C O 1
ATOM 4428 N N . GLY C 1 175 ? 14.213 64.165 5.819 1.00 59.16 175 GLY C N 1
ATOM 4429 C CA . GLY C 1 175 ? 13.277 65.069 6.462 1.00 59.86 175 GLY C CA 1
ATOM 4430 C C . GLY C 1 175 ? 13.451 65.231 7.957 1.00 59.86 175 GLY C C 1
ATOM 4431 O O . GLY C 1 175 ? 13.101 66.271 8.516 1.00 61.12 175 GLY C O 1
ATOM 4432 N N . ILE C 1 176 ? 13.993 64.208 8.609 1.00 60.83 176 ILE C N 1
ATOM 4433 C CA . ILE C 1 176 ? 14.193 64.247 10.053 1.00 59.82 176 ILE C CA 1
ATOM 4434 C C . ILE C 1 176 ? 15.503 64.909 10.468 1.00 60.13 176 ILE C C 1
ATOM 4435 O O . ILE C 1 176 ? 16.563 64.637 9.902 1.00 60.82 176 ILE C O 1
ATOM 4440 N N . THR C 1 177 ? 15.412 65.788 11.460 1.00 59.15 177 THR C N 1
ATOM 4441 C CA . THR C 1 177 ? 16.579 66.476 11.987 1.00 58.42 177 THR C CA 1
ATOM 4442 C C . THR C 1 177 ? 16.967 65.765 13.280 1.00 58.15 177 THR C C 1
ATOM 4443 O O . THR C 1 177 ? 16.133 65.571 14.168 1.00 57.47 177 THR C O 1
ATOM 4447 N N . ILE C 1 178 ? 18.232 65.366 13.376 1.00 56.84 178 ILE C N 1
ATOM 4448 C CA . ILE C 1 178 ? 18.722 64.662 14.555 1.00 56.33 178 ILE C CA 1
ATOM 4449 C C . ILE C 1 178 ? 19.732 65.524 15.303 1.00 56.87 178 ILE C C 1
ATOM 4450 O O . ILE C 1 178 ? 20.637 66.107 14.698 1.00 56.50 178 ILE C O 1
ATOM 4455 N N . SER C 1 179 ? 19.572 65.601 16.622 1.00 56.79 179 SER C N 1
ATOM 4456 C CA . SER C 1 179 ? 20.450 66.415 17.455 1.00 56.50 179 SER C CA 1
ATOM 4457 C C . SER C 1 179 ? 20.887 65.711 18.739 1.00 56.66 179 SER C C 1
ATOM 4458 O O . SER C 1 179 ? 20.277 64.727 19.162 1.00 56.66 179 SER C O 1
ATOM 4461 N N . GLN C 1 180 ? 21.947 66.233 19.352 1.00 54.93 180 GLN C N 1
ATOM 4462 C CA . GLN C 1 180 ? 22.484 65.685 20.592 1.00 54.17 180 GLN C CA 1
ATOM 4463 C C . GLN C 1 180 ? 22.471 66.724 21.706 1.00 53.32 180 GLN C C 1
ATOM 4464 O O . GLN C 1 180 ? 22.755 67.899 21.480 1.00 52.30 180 GLN C O 1
ATOM 4470 N N . GLU C 1 181 ? 22.149 66.272 22.911 1.00 53.46 181 GLU C N 1
ATOM 4471 C CA . GLU C 1 181 ? 22.117 67.128 24.088 1.00 55.87 181 GLU C CA 1
ATOM 4472 C C . GLU C 1 181 ? 22.857 66.394 25.208 1.00 55.54 181 GLU C C 1
ATOM 4473 O O . GLU C 1 181 ? 22.347 65.416 25.752 1.00 54.43 181 GLU C O 1
ATOM 4479 N N . ILE C 1 182 ? 24.060 66.855 25.545 1.00 55.12 182 ILE C N 1
ATOM 4480 C CA . ILE C 1 182 ? 24.841 66.208 26.599 1.00 55.35 182 ILE C CA 1
ATOM 4481 C C . ILE C 1 182 ? 24.230 66.449 27.977 1.00 55.45 182 ILE C C 1
ATOM 4482 O O . ILE C 1 182 ? 24.166 67.585 28.450 1.00 55.59 182 ILE C O 1
ATOM 4487 N N . ILE C 1 183 ? 23.798 65.367 28.618 1.00 55.09 183 ILE C N 1
ATOM 4488 C CA . ILE C 1 183 ? 23.182 65.436 29.940 1.00 57.19 183 ILE C CA 1
ATOM 4489 C C . ILE C 1 183 ? 24.209 65.379 31.064 1.00 56.23 183 ILE C C 1
ATOM 4490 O O . ILE C 1 183 ? 24.341 66.317 31.847 1.00 56.89 183 ILE C O 1
ATOM 4495 N N . SER C 1 184 ? 24.919 64.258 31.140 1.00 54.75 184 SER C N 1
ATOM 4496 C CA . SER C 1 184 ? 25.925 64.039 32.173 1.00 52.31 184 SER C CA 1
ATOM 4497 C C . SER C 1 184 ? 27.294 63.753 31.553 1.00 50.83 184 SER C C 1
ATOM 4498 O O . SER C 1 184 ? 27.440 62.842 30.737 1.00 47.76 184 SER C O 1
ATOM 4501 N N . GLU C 1 185 ? 28.289 64.541 31.950 1.00 48.38 185 GLU C N 1
ATOM 4502 C CA . GLU C 1 185 ? 29.651 64.394 31.444 1.00 49.85 185 GLU C CA 1
ATOM 4503 C C . GLU C 1 185 ? 30.324 63.105 31.915 1.00 47.47 185 GLU C C 1
ATOM 4504 O O . GLU C 1 185 ? 30.073 62.620 33.019 1.00 46.68 185 GLU C O 1
ATOM 4510 N N . SER C 1 186 ? 31.185 62.557 31.065 1.00 44.72 186 SER C N 1
ATOM 4511 C CA . SER C 1 186 ? 31.924 61.348 31.400 1.00 43.16 186 SER C CA 1
ATOM 4512 C C . SER C 1 186 ? 33.052 61.756 32.347 1.00 41.57 186 SER C C 1
ATOM 4513 O O . SER C 1 186 ? 33.291 62.947 32.550 1.00 40.55 186 SER C O 1
ATOM 4516 N N . LYS C 1 187 ? 33.734 60.772 32.931 1.00 41.34 187 LYS C N 1
ATOM 4517 C CA . LYS C 1 187 ? 34.856 61.046 33.828 1.00 39.25 187 LYS C CA 1
ATOM 4518 C C . LYS C 1 187 ? 35.963 60.019 33.631 1.00 37.70 187 LYS C C 1
ATOM 4519 O O . LYS C 1 187 ? 35.693 58.828 33.469 1.00 37.16 187 LYS C O 1
ATOM 4525 N N . PRO C 1 188 ? 37.228 60.471 33.638 1.00 37.73 188 PRO C N 1
ATOM 4526 C CA . PRO C 1 188 ? 38.369 59.567 33.466 1.00 37.78 188 PRO C CA 1
ATOM 4527 C C . PRO C 1 188 ? 38.291 58.452 34.504 1.00 36.15 188 PRO C C 1
ATOM 4528 O O . PRO C 1 188 ? 37.640 58.609 35.538 1.00 35.05 188 PRO C O 1
ATOM 4532 N N . GLY C 1 189 ? 38.949 57.329 34.230 1.00 35.72 189 GLY C N 1
ATOM 4533 C CA . GLY C 1 189 ? 38.928 56.227 35.174 1.00 33.66 189 GLY C CA 1
ATOM 4534 C C . GLY C 1 189 ? 38.792 54.869 34.521 1.00 33.94 189 GLY C C 1
ATOM 4535 O O . GLY C 1 189 ? 38.518 54.766 33.325 1.00 33.79 189 GLY C O 1
ATOM 4536 N N . TYR C 1 190 ? 38.992 53.820 35.316 1.00 32.82 190 TYR C N 1
ATOM 4537 C CA . TYR C 1 190 ? 38.894 52.450 34.829 1.00 31.67 190 TYR C CA 1
ATOM 4538 C C . TYR C 1 190 ? 38.737 51.495 36.012 1.00 31.58 190 TYR C C 1
ATOM 4539 O O . TYR C 1 190 ? 38.930 51.889 37.160 1.00 32.75 190 TYR C O 1
ATOM 4548 N N . GLY C 1 191 ? 38.373 50.250 35.712 1.00 32.21 191 GLY C N 1
ATOM 4549 C CA . GLY C 1 191 ? 38.219 49.221 36.730 1.00 36.29 191 GLY C CA 1
ATOM 4550 C C . GLY C 1 191 ? 37.159 49.403 37.808 1.00 36.29 191 GLY C C 1
ATOM 4551 O O . GLY C 1 191 ? 36.331 50.314 37.752 1.00 35.27 191 GLY C O 1
ATOM 4552 N N . THR C 1 192 ? 37.194 48.503 38.787 1.00 35.70 192 THR C N 1
ATOM 4553 C CA . THR C 1 192 ? 36.275 48.524 39.923 1.00 38.30 192 THR C CA 1
ATOM 4554 C C . THR C 1 192 ? 37.112 48.806 41.168 1.00 35.34 192 THR C C 1
ATOM 4555 O O . THR C 1 192 ? 38.057 48.075 41.459 1.00 36.82 192 THR C O 1
ATOM 4559 N N . TRP C 1 193 ? 36.781 49.869 41.892 1.00 36.57 193 TRP C N 1
ATOM 4560 C CA . TRP C 1 193 ? 37.535 50.217 43.091 1.00 38.44 193 TRP C CA 1
ATOM 4561 C C . TRP C 1 193 ? 36.658 50.188 44.343 1.00 40.46 193 TRP C C 1
ATOM 4562 O O . TRP C 1 193 ? 35.494 50.586 44.312 1.00 39.51 193 TRP C O 1
ATOM 4573 N N . ASN C 1 194 ? 37.232 49.719 45.444 1.00 40.44 194 ASN C N 1
ATOM 4574 C CA . ASN C 1 194 ? 36.503 49.634 46.697 1.00 41.81 194 ASN C CA 1
ATOM 4575 C C . ASN C 1 194 ? 37.089 50.575 47.737 1.00 42.03 194 ASN C C 1
ATOM 4576 O O . ASN C 1 194 ? 38.291 50.550 48.005 1.00 40.98 194 ASN C O 1
ATOM 4581 N N . LEU C 1 195 ? 36.236 51.415 48.313 1.00 42.28 195 LEU C N 1
ATOM 4582 C CA . LEU C 1 195 ? 36.673 52.344 49.344 1.00 45.63 195 LEU C CA 1
ATOM 4583 C C . LEU C 1 195 ? 36.958 51.522 50.594 1.00 46.23 195 LEU C C 1
ATOM 4584 O O . LEU C 1 195 ? 36.048 50.927 51.175 1.00 48.04 195 LEU C O 1
ATOM 4589 N N . LEU C 1 196 ? 38.223 51.481 50.996 1.00 45.10 196 LEU C N 1
ATOM 4590 C CA . LEU C 1 196 ? 38.628 50.719 52.170 1.00 45.23 196 LEU C CA 1
ATOM 4591 C C . LEU C 1 196 ? 38.236 51.439 53.449 1.00 45.65 196 LEU C C 1
ATOM 4592 O O . LEU C 1 196 ? 37.970 50.808 54.471 1.00 44.88 196 LEU C O 1
ATOM 4597 N N . GLY C 1 197 ? 38.210 52.766 53.384 1.00 45.37 197 GLY C N 1
ATOM 4598 C CA . GLY C 1 197 ? 37.862 53.557 54.547 1.00 44.65 197 GLY C CA 1
ATOM 4599 C C . GLY C 1 197 ? 38.692 54.823 54.592 1.00 44.87 197 GLY C C 1
ATOM 4600 O O . GLY C 1 197 ? 39.371 55.163 53.620 1.00 45.39 197 GLY C O 1
ATOM 4601 N N . ALA C 1 198 ? 38.658 55.514 55.724 1.00 42.66 198 ALA C N 1
ATOM 4602 C CA . ALA C 1 198 ? 39.407 56.752 55.871 1.00 42.42 198 ALA C CA 1
ATOM 4603 C C . ALA C 1 198 ? 40.561 56.625 56.852 1.00 43.12 198 ALA C C 1
ATOM 4604 O O . ALA C 1 198 ? 40.569 55.761 57.730 1.00 42.97 198 ALA C O 1
ATOM 4606 N N . GLN C 1 199 ? 41.552 57.487 56.686 1.00 42.03 199 GLN C N 1
ATOM 4607 C CA . GLN C 1 199 ? 42.694 57.496 57.581 1.00 41.55 199 GLN C CA 1
ATOM 4608 C C . GLN C 1 199 ? 42.996 58.943 57.924 1.00 42.88 199 GLN C C 1
ATOM 4609 O O . GLN C 1 199 ? 43.390 59.723 57.058 1.00 42.08 199 GLN C O 1
ATOM 4615 N N . THR C 1 200 ? 42.793 59.310 59.185 1.00 42.84 200 THR C N 1
ATOM 4616 C CA . THR C 1 200 ? 43.070 60.674 59.609 1.00 43.97 200 THR C CA 1
ATOM 4617 C C . THR C 1 200 ? 44.516 60.734 60.060 1.00 45.54 200 THR C C 1
ATOM 4618 O O . THR C 1 200 ? 44.940 59.976 60.931 1.00 47.79 200 THR C O 1
ATOM 4622 N N . VAL C 1 201 ? 45.281 61.629 59.452 1.00 45.29 201 VAL C N 1
ATOM 4623 C CA . VAL C 1 201 ? 46.686 61.761 59.793 1.00 45.96 201 VAL C CA 1
ATOM 4624 C C . VAL C 1 201 ? 47.056 63.222 59.975 1.00 45.28 201 VAL C C 1
ATOM 4625 O O . VAL C 1 201 ? 46.554 64.092 59.269 1.00 46.92 201 VAL C O 1
ATOM 4629 N N . THR C 1 202 ? 47.922 63.491 60.943 1.00 45.64 202 THR C N 1
ATOM 4630 C CA . THR C 1 202 ? 48.393 64.845 61.166 1.00 45.15 202 THR C CA 1
ATOM 4631 C C . THR C 1 202 ? 49.798 64.865 60.584 1.00 45.12 202 THR C C 1
ATOM 4632 O O . THR C 1 202 ? 50.725 64.294 61.160 1.00 42.23 202 THR C O 1
ATOM 4636 N N . LEU C 1 203 ? 49.948 65.512 59.432 1.00 44.91 203 LEU C N 1
ATOM 4637 C CA . LEU C 1 203 ? 51.243 65.580 58.772 1.00 45.90 203 LEU C CA 1
ATOM 4638 C C . LEU C 1 203 ? 52.296 66.248 59.648 1.00 47.16 203 LEU C C 1
ATOM 4639 O O . LEU C 1 203 ? 51.979 67.055 60.522 1.00 48.04 203 LEU C O 1
ATOM 4644 N N . ASP C 1 204 ? 53.551 65.891 59.408 1.00 48.31 204 ASP C N 1
ATOM 4645 C CA . ASP C 1 204 ? 54.675 66.419 60.172 1.00 50.65 204 ASP C CA 1
ATOM 4646 C C . ASP C 1 204 ? 54.610 67.916 60.461 1.00 52.86 204 ASP C C 1
ATOM 4647 O O . ASP C 1 204 ? 54.445 68.735 59.556 1.00 50.34 204 ASP C O 1
ATOM 4652 N N . ASN C 1 205 ? 54.733 68.255 61.741 1.00 54.86 205 ASN C N 1
ATOM 4653 C CA . ASN C 1 205 ? 54.732 69.641 62.194 1.00 57.57 205 ASN C CA 1
ATOM 4654 C C . ASN C 1 205 ? 53.476 70.450 61.883 1.00 58.49 205 ASN C C 1
ATOM 4655 O O . ASN C 1 205 ? 53.533 71.675 61.807 1.00 61.09 205 ASN C O 1
ATOM 4660 N N . GLN C 1 206 ? 52.346 69.778 61.703 1.00 58.97 206 GLN C N 1
ATOM 4661 C CA . GLN C 1 206 ? 51.098 70.479 61.423 1.00 59.60 206 GLN C CA 1
ATOM 4662 C C . GLN C 1 206 ? 50.162 70.402 62.625 1.00 61.35 206 GLN C C 1
ATOM 4663 O O . GLN C 1 206 ? 50.144 69.406 63.345 1.00 61.10 206 GLN C O 1
ATOM 4669 N N . GLN C 1 207 ? 49.394 71.464 62.845 1.00 64.01 207 GLN C N 1
ATOM 4670 C CA . GLN C 1 207 ? 48.469 71.514 63.971 1.00 66.42 207 GLN C CA 1
ATOM 4671 C C . GLN C 1 207 ? 47.097 70.981 63.588 1.00 66.44 207 GLN C C 1
ATOM 4672 O O . GLN C 1 207 ? 46.268 70.702 64.454 1.00 67.02 207 GLN C O 1
ATOM 4678 N N . THR C 1 208 ? 46.857 70.844 62.288 1.00 65.04 208 THR C N 1
ATOM 4679 C CA . THR C 1 208 ? 45.573 70.350 61.807 1.00 64.03 208 THR C CA 1
ATOM 4680 C C . THR C 1 208 ? 45.694 68.980 61.141 1.00 62.12 208 THR C C 1
ATOM 4681 O O . THR C 1 208 ? 46.660 68.707 60.428 1.00 61.93 208 THR C O 1
ATOM 4685 N N . PRO C 1 209 ? 44.711 68.095 61.378 1.00 59.99 209 PRO C N 1
ATOM 4686 C CA . PRO C 1 209 ? 44.694 66.747 60.805 1.00 58.09 209 PRO C CA 1
ATOM 4687 C C . PRO C 1 209 ? 44.050 66.734 59.423 1.00 55.51 209 PRO C C 1
ATOM 4688 O O . PRO C 1 209 ? 43.169 67.542 59.134 1.00 55.26 209 PRO C O 1
ATOM 4692 N N . THR C 1 210 ? 44.493 65.817 58.571 1.00 52.52 210 THR C N 1
ATOM 4693 C CA . THR C 1 210 ? 43.930 65.704 57.232 1.00 48.65 210 THR C CA 1
ATOM 4694 C C . THR C 1 210 ? 43.319 64.311 57.097 1.00 45.08 210 THR C C 1
ATOM 4695 O O . THR C 1 210 ? 43.835 63.343 57.655 1.00 43.01 210 THR C O 1
ATOM 4699 N N . VAL C 1 211 ? 42.216 64.210 56.367 1.00 41.60 211 VAL C N 1
ATOM 4700 C CA . VAL C 1 211 ? 41.562 62.925 56.180 1.00 41.33 211 VAL C CA 1
ATOM 4701 C C . VAL C 1 211 ? 41.808 62.376 54.778 1.00 41.16 211 VAL C C 1
ATOM 4702 O O . VAL C 1 211 ? 41.470 63.020 53.785 1.00 41.07 211 VAL C O 1
ATOM 4706 N N . PHE C 1 212 ? 42.393 61.184 54.704 1.00 40.31 212 PHE C N 1
ATOM 4707 C CA . PHE C 1 212 ? 42.662 60.543 53.419 1.00 39.19 212 PHE C CA 1
ATOM 4708 C C . PHE C 1 212 ? 41.713 59.376 53.193 1.00 40.06 212 PHE C C 1
ATOM 4709 O O . PHE C 1 212 ? 41.363 58.655 54.133 1.00 40.60 212 PHE C O 1
ATOM 4717 N N . TYR C 1 213 ? 41.297 59.196 51.945 1.00 35.81 213 TYR C N 1
ATOM 4718 C CA . TYR C 1 213 ? 40.415 58.098 51.584 1.00 35.83 213 TYR C CA 1
ATOM 4719 C C . TYR C 1 213 ? 41.190 57.136 50.696 1.00 36.43 213 TYR C C 1
ATOM 4720 O O . TYR C 1 213 ? 41.778 57.544 49.695 1.00 32.38 213 TYR C O 1
ATOM 4729 N N . HIS C 1 214 ? 41.188 55.861 51.072 1.00 36.19 214 HIS C N 1
ATOM 4730 C CA . HIS C 1 214 ? 41.912 54.836 50.334 1.00 37.81 214 HIS C CA 1
ATOM 4731 C C . HIS C 1 214 ? 40.999 53.892 49.572 1.00 37.47 214 HIS C C 1
ATOM 4732 O O . HIS C 1 214 ? 40.089 53.294 50.147 1.00 36.96 214 HIS C O 1
ATOM 4739 N N . PHE C 1 215 ? 41.252 53.760 48.273 1.00 33.91 215 PHE C N 1
ATOM 4740 C CA . PHE C 1 215 ? 40.465 52.879 47.423 1.00 33.33 215 PHE C CA 1
ATOM 4741 C C . PHE C 1 215 ? 41.358 51.769 46.886 1.00 34.44 215 PHE C C 1
ATOM 4742 O O . PHE C 1 215 ? 42.491 52.019 46.468 1.00 32.11 215 PHE C O 1
ATOM 4750 N N . GLU C 1 216 ? 40.852 50.542 46.897 1.00 34.29 216 GLU C N 1
ATOM 4751 C CA . GLU C 1 216 ? 41.612 49.415 46.384 1.00 35.37 216 GLU C CA 1
ATOM 4752 C C . GLU C 1 216 ? 40.972 48.892 45.114 1.00 35.34 216 GLU C C 1
ATOM 4753 O O . GLU C 1 216 ? 39.750 48.730 45.043 1.00 35.23 216 GLU C O 1
ATOM 4759 N N . ARG C 1 217 ? 41.792 48.626 44.103 1.00 34.44 217 ARG C N 1
ATOM 4760 C CA . ARG C 1 217 ? 41.262 48.099 42.856 1.00 34.49 217 ARG C CA 1
ATOM 4761 C C . ARG C 1 217 ? 40.927 46.627 43.085 1.00 35.56 217 ARG C C 1
ATOM 4762 O O . ARG C 1 217 ? 41.807 45.829 43.401 1.00 33.76 217 ARG C O 1
ATOM 4770 N N . THR C 1 218 ? 39.657 46.271 42.924 1.00 35.39 218 THR C N 1
ATOM 4771 C CA . THR C 1 218 ? 39.235 44.892 43.128 1.00 37.56 218 THR C CA 1
ATOM 4772 C C . THR C 1 218 ? 39.092 44.147 41.804 1.00 38.50 218 THR C C 1
ATOM 4773 O O . THR C 1 218 ? 39.208 42.923 41.759 1.00 39.41 218 THR C O 1
ATOM 4777 N N . ALA C 1 219 ? 38.858 44.890 40.725 1.00 38.14 219 ALA C N 1
ATOM 4778 C CA . ALA C 1 219 ? 38.713 44.286 39.404 1.00 40.05 219 ALA C CA 1
ATOM 4779 C C . ALA C 1 219 ? 39.077 45.273 38.293 1.00 39.40 219 ALA C C 1
ATOM 4780 O O . ALA C 1 219 ? 39.291 46.460 38.610 1.00 39.28 219 ALA C O 1
#

CATH classification: 1.10.286.30 (+2 more: 2.20.20.20, 3.90.1160.10)

B-factor: mean 41.11, std 12.38, range [22.56, 93.52]

GO terms:
  GO:0098025 virus tail, baseplate (C, IDA)